Protein 3EUP (pdb70)

Foldseek 3Di:
DVVLQVLADPVSLVLLLVQCLLVCLALNLVRQDPVNSCVSNVDDPSSNCSHPVDSVRSSVSSLCVQLVLLVVVLVVQLVVDDALLSSLQCLCCCCPPPNRPSHRNNGHSLLSQCVVCVPPNVVSVVVSVVSLVVQLVVQLVSVVVCCVVLFFPPVDPSSVLSVVSVVLSSVLRVVCVVPVDNVVSVVSSVVNSVSSVVGGDDD/DDDDPLRVLLVLLLVQCLLVCLAQNLVRQDLVNSCVSRVDHPCVNCVNAVDSVRSSLSSLCVQLVLLVVVLVVQLVPDDALLSSLQCLCCCCPPPNRVSHRNNDDSLVSQCVVCVPPPVVSVVVSVVSLVVQLVVQLVSQVVCCVVQQFPPPDPSSVLSNVSVCLSVVLVVVCVVPVDNVSSVVSSVVNSVSSVVGGPDD

Radius of gyration: 22.57 Å; Cα contacts (8 Å, |Δi|>4): 539; chains: 2; bounding box: 60×59×57 Å

Nearest PDB structures (foldseek):
  3eup-assembly1_B  TM=9.995E-01  e=4.412E-25  Cytophaga hutchinsonii ATCC 33406
  3qbm-assembly1_B  TM=9.155E-01  e=2.545E-10  Chloroflexus aurantiacus J-10-fl
  2hyj-assembly1_A-2  TM=8.641E-01  e=2.198E-04  Streptomyces coelicolor A3(2)
  6nsm-assembly1_B  TM=7.668E-01  e=1.105E-04  Pseudomonas aeruginosa UCBPP-PA14
  6nsr-assembly1_B  TM=7.683E-01  e=1.916E-04  Pseudomonas aeruginosa

CATH classification: 1.10.357.10

B-factor: mean 27.72, std 6.38, range [13.88, 61.69]

Structure (mmCIF, N/CA/C/O backbone):
data_3EUP
#
_entry.id   3EUP
#
_cell.length_a   45.595
_cell.length_b   53.400
_cell.length_c   178.005
_cell.angle_alpha   90.00
_cell.angle_beta   90.00
_cell.angle_gamma   90.00
#
_symmetry.space_group_name_H-M   'P 21 21 21'
#
loop_
_entity.id
_entity.type
_entity.pdbx_description
1 polymer 'Transcriptional regulator, TetR family'
2 non-polymer 'SULFATE ION'
3 water water
#
loop_
_atom_site.group_PDB
_atom_site.id
_atom_site.type_symbol
_atom_site.label_atom_id
_atom_site.label_alt_id
_atom_site.label_comp_id
_atom_site.label_asym_id
_atom_site.label_entity_id
_atom_site.label_seq_id
_atom_site.pdbx_PDB_ins_code
_atom_site.Cartn_x
_atom_site.Cartn_y
_atom_site.Cartn_z
_atom_site.occupancy
_atom_site.B_iso_or_equiv
_atom_site.auth_seq_id
_atom_site.auth_comp_id
_atom_site.auth_asym_id
_atom_site.auth_atom_id
_atom_site.pdbx_PDB_model_num
ATOM 1 N N . GLN A 1 1 ? 30.229 -1.847 9.642 1.00 35.20 -1 GLN A N 1
ATOM 2 C CA . GLN A 1 1 ? 31.716 -1.854 9.674 1.00 35.08 -1 GLN A CA 1
ATOM 3 C C . GLN A 1 1 ? 32.197 -1.056 8.446 1.00 35.11 -1 GLN A C 1
ATOM 4 O O . GLN A 1 1 ? 32.217 0.187 8.465 1.00 34.91 -1 GLN A O 1
ATOM 6 N N . ALA A 1 2 ? 32.571 -1.770 7.388 1.00 35.02 0 ALA A N 1
ATOM 7 C CA . ALA A 1 2 ? 32.644 -1.200 6.047 1.00 34.91 0 ALA A CA 1
ATOM 8 C C . ALA A 1 2 ? 31.342 -0.440 5.728 1.00 35.34 0 ALA A C 1
ATOM 9 O O . ALA A 1 2 ? 31.393 0.646 5.143 1.00 35.78 0 ALA A O 1
ATOM 11 N N . MET A 1 3 ? 30.188 -0.977 6.149 1.00 35.35 1 MET A N 1
ATOM 12 C CA . MET A 1 3 ? 28.890 -0.398 5.767 1.00 35.45 1 MET A CA 1
ATOM 13 C C . MET A 1 3 ? 28.631 0.922 6.427 1.00 35.44 1 MET A C 1
ATOM 14 O O . MET A 1 3 ? 27.903 1.760 5.895 1.00 35.72 1 MET A O 1
ATOM 19 N N . LYS A 1 4 ? 29.210 1.110 7.599 1.00 35.43 2 LYS A N 1
ATOM 20 C CA . LYS A 1 4 ? 29.000 2.330 8.348 1.00 35.50 2 LYS A CA 1
ATOM 21 C C . LYS A 1 4 ? 29.769 3.455 7.685 1.00 34.55 2 LYS A C 1
ATOM 22 O O . LYS A 1 4 ? 29.244 4.534 7.466 1.00 35.09 2 LYS A O 1
ATOM 28 N N . GLU A 1 5 ? 31.019 3.187 7.358 1.00 33.40 3 GLU A N 1
ATOM 29 C CA . GLU A 1 5 ? 31.844 4.140 6.637 1.00 32.92 3 GLU A CA 1
ATOM 30 C C . GLU A 1 5 ? 31.195 4.538 5.303 1.00 32.12 3 GLU A C 1
ATOM 31 O O . GLU A 1 5 ? 31.068 5.717 5.000 1.00 32.48 3 GLU A O 1
ATOM 37 N N . LEU A 1 6 ? 30.779 3.542 4.527 1.00 30.48 4 LEU A N 1
ATOM 38 C CA . LEU A 1 6 ? 30.252 3.761 3.179 1.00 29.81 4 LEU A CA 1
ATOM 39 C C . LEU A 1 6 ? 28.919 4.523 3.136 1.00 30.33 4 LEU A C 1
ATOM 40 O O . LEU A 1 6 ? 28.667 5.261 2.190 1.00 30.00 4 LEU A O 1
ATOM 45 N N . SER A 1 7 ? 28.094 4.368 4.164 1.00 30.46 5 SER A N 1
ATOM 46 C CA . SER A 1 7 ? 26.771 4.987 4.152 1.00 31.57 5 SER A CA 1
ATOM 47 C C . SER A 1 7 ? 26.806 6.390 4.746 1.00 31.72 5 SER A C 1
ATOM 48 O O . SER A 1 7 ? 25.801 7.089 4.718 1.00 31.74 5 SER A O 1
ATOM 51 N N . LYS A 1 8 ? 27.972 6.809 5.249 1.00 31.99 6 LYS A N 1
ATOM 52 C CA . LYS A 1 8 ? 28.187 8.210 5.634 1.00 32.20 6 LYS A CA 1
ATOM 53 C C . LYS A 1 8 ? 28.382 9.078 4.397 1.00 30.89 6 LYS A C 1
ATOM 54 O O . LYS A 1 8 ? 29.355 8.915 3.678 1.00 31.23 6 LYS A O 1
ATOM 60 N N . SER A 1 9 ? 27.463 10.005 4.159 1.00 29.44 7 SER A N 1
ATOM 61 C CA . SER A 1 9 ? 27.518 10.889 2.988 1.00 27.88 7 SER A CA 1
ATOM 62 C C . SER A 1 9 ? 26.391 11.916 3.041 1.00 27.18 7 SER A C 1
ATOM 63 O O . SER A 1 9 ? 25.369 11.664 3.646 1.00 25.54 7 SER A O 1
ATOM 66 N N . ASP A 1 10 ? 26.566 13.046 2.365 1.00 27.10 8 ASP A N 1
ATOM 67 C CA . ASP A 1 10 ? 25.554 14.119 2.396 1.00 27.04 8 ASP A CA 1
ATOM 68 C C . ASP A 1 10 ? 24.200 13.664 1.868 1.00 26.03 8 ASP A C 1
ATOM 69 O O . ASP A 1 10 ? 23.164 14.098 2.356 1.00 24.49 8 ASP A O 1
ATOM 74 N N . ARG A 1 11 ? 24.206 12.810 0.850 1.00 24.22 9 ARG A N 1
ATOM 75 C CA . ARG A 1 11 ? 22.944 12.345 0.295 1.00 23.56 9 ARG A CA 1
ATOM 76 C C . ARG A 1 11 ? 22.226 11.392 1.245 1.00 22.52 9 ARG A C 1
ATOM 77 O O . ARG A 1 11 ? 20.993 11.453 1.391 1.00 21.41 9 ARG A O 1
ATOM 85 N N . THR A 1 12 ? 22.987 10.518 1.894 1.00 22.50 10 THR A N 1
ATOM 86 C CA . THR A 1 12 ? 22.385 9.583 2.821 1.00 22.65 10 THR A CA 1
ATOM 87 C C . THR A 1 12 ? 21.828 10.349 4.014 1.00 22.63 10 THR A C 1
ATOM 88 O O . THR A 1 12 ? 20.686 10.104 4.470 1.00 21.35 10 THR A O 1
ATOM 92 N N . ARG A 1 13 ? 22.623 11.313 4.486 1.00 22.34 11 ARG A N 1
ATOM 93 C CA . ARG A 1 13 ? 22.228 12.205 5.562 1.00 22.60 11 ARG A CA 1
ATOM 94 C C . ARG A 1 13 ? 20.930 12.942 5.250 1.00 21.72 11 ARG A C 1
ATOM 95 O O . ARG A 1 13 ? 20.023 12.995 6.080 1.00 22.28 11 ARG A O 1
ATOM 103 N N . GLN A 1 14 ? 20.832 13.483 4.050 1.00 21.84 12 GLN A N 1
ATOM 104 C CA . GLN A 1 14 ? 19.637 14.198 3.629 1.00 22.39 12 GLN A CA 1
ATOM 105 C C . GLN A 1 14 ? 18.407 13.289 3.486 1.00 21.64 12 GLN A C 1
ATOM 106 O O . GLN A 1 14 ? 17.299 13.660 3.871 1.00 22.25 12 GLN A O 1
ATOM 112 N N . PHE A 1 15 ? 18.603 12.098 2.947 1.00 20.71 13 PHE A N 1
ATOM 113 C CA . PHE A 1 15 ? 17.544 11.106 2.920 1.00 20.62 13 PHE A CA 1
ATOM 114 C C . PHE A 1 15 ? 17.046 10.760 4.332 1.00 20.27 13 PHE A C 1
ATOM 115 O O . PHE A 1 15 ? 15.843 10.582 4.531 1.00 19.01 13 PHE A O 1
ATOM 123 N N . ILE A 1 16 ? 17.973 10.615 5.289 1.00 19.69 14 ILE A N 1
ATOM 124 C CA . ILE A 1 16 ? 17.586 10.329 6.637 1.00 19.64 14 ILE A CA 1
ATOM 125 C C . ILE A 1 16 ? 16.704 11.466 7.142 1.00 19.60 14 ILE A C 1
ATOM 126 O O . ILE A 1 16 ? 15.677 11.215 7.752 1.00 19.30 14 ILE A O 1
ATOM 131 N N . ILE A 1 17 ? 17.128 12.708 6.906 1.00 20.80 15 ILE A N 1
ATOM 132 C CA . ILE A 1 17 ? 16.399 13.888 7.414 1.00 21.56 15 ILE A CA 1
ATOM 133 C C . ILE A 1 17 ? 14.999 13.892 6.830 1.00 21.80 15 ILE A C 1
ATOM 134 O O . ILE A 1 17 ? 13.996 13.979 7.565 1.00 21.55 15 ILE A O 1
ATOM 139 N N . GLU A 1 18 ? 14.934 13.729 5.512 1.00 22.95 16 GLU A N 1
ATOM 140 C CA . GLU A 1 18 ? 13.665 13.751 4.772 1.00 23.58 16 GLU A CA 1
ATOM 141 C C . GLU A 1 18 ? 12.693 12.672 5.227 1.00 23.81 16 GLU A C 1
ATOM 142 O O . GLU A 1 18 ? 11.515 12.934 5.346 1.00 23.43 16 GLU A O 1
ATOM 148 N N . SER A 1 19 ? 13.205 11.475 5.502 1.00 23.94 17 SER A N 1
ATOM 149 C CA . SER A 1 19 ? 12.380 10.323 5.844 1.00 23.90 17 SER A CA 1
ATOM 150 C C . SER A 1 19 ? 11.872 10.415 7.252 1.00 22.82 17 SER A C 1
ATOM 151 O O . SER A 1 19 ? 10.777 9.924 7.554 1.00 22.13 17 SER A O 1
ATOM 154 N N . THR A 1 20 ? 12.695 10.966 8.143 1.00 22.09 18 THR A N 1
ATOM 155 C CA . THR A 1 20 ? 12.347 10.916 9.546 1.00 22.01 18 THR A CA 1
ATOM 156 C C . THR A 1 20 ? 11.704 12.178 10.059 1.00 22.35 18 THR A C 1
ATOM 157 O O . THR A 1 20 ? 11.127 12.136 11.128 1.00 21.39 18 THR A O 1
ATOM 161 N N . ALA A 1 21 ? 11.814 13.280 9.317 1.00 22.83 19 ALA A N 1
ATOM 162 C CA . ALA A 1 21 ? 11.232 14.570 9.743 1.00 23.19 19 ALA A CA 1
ATOM 163 C C . ALA A 1 21 ? 9.710 14.509 10.014 1.00 23.58 19 ALA A C 1
ATOM 164 O O . ALA A 1 21 ? 9.221 15.165 10.955 1.00 25.19 19 ALA A O 1
ATOM 166 N N . PRO A 1 22 ? 8.948 13.760 9.207 1.00 24.03 20 PRO A N 1
ATOM 167 C CA . PRO A 1 22 ? 7.502 13.621 9.501 1.00 24.09 20 PRO A CA 1
ATOM 168 C C . PRO A 1 22 ? 7.238 12.829 10.778 1.00 24.43 20 PRO A C 1
ATOM 169 O O . PRO A 1 22 ? 6.244 13.076 11.472 1.00 25.42 20 PRO A O 1
ATOM 173 N N . VAL A 1 23 ? 8.115 11.881 11.106 1.00 23.92 21 VAL A N 1
ATOM 174 C CA . VAL A 1 23 ? 7.960 11.123 12.336 1.00 23.50 21 VAL A CA 1
ATOM 175 C C . VAL A 1 23 ? 8.296 12.042 13.513 1.00 22.86 21 VAL A C 1
ATOM 176 O O . VAL A 1 23 ? 7.570 12.051 14.521 1.00 23.65 21 VAL A O 1
ATOM 180 N N . PHE A 1 24 ? 9.400 12.785 13.458 1.00 21.68 22 PHE A N 1
ATOM 181 C CA . PHE A 1 24 ? 9.677 13.664 14.607 1.00 20.52 22 PHE A CA 1
ATOM 182 C C . PHE A 1 24 ? 8.564 14.695 14.776 1.00 20.76 22 PHE A C 1
ATOM 183 O O . PHE A 1 24 ? 8.184 15.017 15.894 1.00 21.40 22 PHE A O 1
ATOM 191 N N . ASN A 1 25 ? 8.055 15.228 13.676 1.00 21.39 23 ASN A N 1
ATOM 192 C CA . ASN A 1 25 ? 7.045 16.290 13.738 1.00 22.16 23 ASN A CA 1
ATOM 193 C C . ASN A 1 25 ? 5.746 15.815 14.385 1.00 24.05 23 ASN A C 1
ATOM 194 O O . ASN A 1 25 ? 5.056 16.615 15.002 1.00 25.55 23 ASN A O 1
ATOM 199 N N . VAL A 1 26 ? 5.469 14.523 14.290 1.00 24.78 24 VAL A N 1
ATOM 200 C CA . VAL A 1 26 ? 4.247 13.901 14.824 1.00 25.12 24 VAL A CA 1
ATOM 201 C C . VAL A 1 26 ? 4.438 13.320 16.224 1.00 25.56 24 VAL A C 1
ATOM 202 O O . VAL A 1 26 ? 3.661 13.607 17.138 1.00 25.18 24 VAL A O 1
ATOM 206 N N . LYS A 1 27 ? 5.503 12.551 16.406 1.00 25.87 25 LYS A N 1
ATOM 207 C CA . LYS A 1 27 ? 5.735 11.813 17.648 1.00 26.61 25 LYS A CA 1
ATOM 208 C C . LYS A 1 27 ? 6.626 12.546 18.651 1.00 26.23 25 LYS A C 1
ATOM 209 O O . LYS A 1 27 ? 6.668 12.182 19.837 1.00 25.06 25 LYS A O 1
ATOM 215 N N . GLY A 1 28 ? 7.360 13.559 18.194 1.00 25.02 26 GLY A N 1
ATOM 216 C CA . GLY A 1 28 ? 8.246 14.278 19.089 1.00 24.81 26 GLY A CA 1
ATOM 217 C C . GLY A 1 28 ? 9.534 13.510 19.325 1.00 24.97 26 GLY A C 1
ATOM 218 O O . GLY A 1 28 ? 9.690 12.406 18.871 1.00 25.07 26 GLY A O 1
ATOM 219 N N . LEU A 1 29 ? 10.483 14.136 19.987 1.00 26.35 27 LEU A N 1
ATOM 220 C CA . LEU A 1 29 ? 11.762 13.480 20.257 1.00 27.93 27 LEU A CA 1
ATOM 221 C C . LEU A 1 29 ? 11.532 12.292 21.214 1.00 28.82 27 LEU A C 1
ATOM 222 O O . LEU A 1 29 ? 12.000 11.190 20.954 1.00 28.56 27 LEU A O 1
ATOM 227 N N . ALA A 1 30 ? 10.727 12.488 22.264 1.00 30.09 28 ALA A N 1
ATOM 228 C CA . ALA A 1 30 ? 10.483 11.400 23.250 1.00 30.41 28 ALA A CA 1
ATOM 229 C C . ALA A 1 30 ? 9.691 10.260 22.643 1.00 30.57 28 ALA A C 1
ATOM 230 O O . ALA A 1 30 ? 9.926 9.121 22.992 1.00 32.04 28 ALA A O 1
ATOM 232 N N . GLY A 1 31 ? 8.759 10.542 21.742 1.00 29.18 29 GLY A N 1
ATOM 233 C CA . GLY A 1 31 ? 7.937 9.483 21.189 1.00 29.11 29 GLY A CA 1
ATOM 234 C C . GLY A 1 31 ? 8.555 8.756 19.992 1.00 28.99 29 GLY A C 1
ATOM 235 O O . GLY A 1 31 ? 8.003 7.769 19.492 1.00 28.53 29 GLY A O 1
ATOM 236 N N . THR A 1 32 ? 9.693 9.247 19.510 1.00 28.08 30 THR A N 1
ATOM 237 C CA . THR A 1 32 ? 10.302 8.661 18.326 1.00 27.68 30 THR A CA 1
ATOM 238 C C . THR A 1 32 ? 11.367 7.701 18.780 1.00 28.52 30 THR A C 1
ATOM 239 O O . THR A 1 32 ? 12.304 8.107 19.456 1.00 29.65 30 THR A O 1
ATOM 243 N N . SER A 1 33 ? 11.196 6.428 18.444 1.00 28.95 31 SER A N 1
ATOM 244 C CA . SER A 1 33 ? 12.126 5.364 18.851 1.00 30.32 31 SER A CA 1
ATOM 245 C C . SER A 1 33 ? 13.051 4.986 17.702 1.00 30.50 31 SER A C 1
ATOM 246 O O . SER A 1 33 ? 12.880 5.422 16.568 1.00 28.73 31 SER A O 1
ATOM 249 N N . LEU A 1 34 ? 14.022 4.147 18.004 1.00 31.38 32 LEU A N 1
ATOM 250 C CA . LEU A 1 34 ? 14.964 3.672 16.976 1.00 31.63 32 LEU A CA 1
ATOM 251 C C . LEU A 1 34 ? 14.258 2.905 15.894 1.00 32.01 32 LEU A C 1
ATOM 252 O O . LEU A 1 34 ? 14.581 3.068 14.719 1.00 31.68 32 LEU A O 1
ATOM 257 N N . THR A 1 35 ? 13.287 2.074 16.266 1.00 31.87 33 THR A N 1
ATOM 258 C CA . THR A 1 35 ? 12.599 1.285 15.250 1.00 32.28 33 THR A CA 1
ATOM 259 C C . THR A 1 35 ? 11.666 2.159 14.403 1.00 31.17 33 THR A C 1
ATOM 260 O O . THR A 1 35 ? 11.375 1.832 13.256 1.00 31.58 33 THR A O 1
ATOM 264 N N . ASP A 1 36 ? 11.203 3.276 14.951 1.00 29.89 34 ASP A N 1
ATOM 265 C CA . ASP A 1 36 ? 10.508 4.271 14.140 1.00 29.04 34 ASP A CA 1
ATOM 266 C C . ASP A 1 36 ? 11.481 4.759 13.057 1.00 27.55 34 ASP A C 1
ATOM 267 O O . ASP A 1 36 ? 11.101 4.887 11.911 1.00 26.28 34 ASP A O 1
ATOM 272 N N . LEU A 1 37 ? 12.741 4.996 13.425 1.00 26.34 35 LEU A N 1
ATOM 273 C CA . LEU A 1 37 ? 13.721 5.574 12.499 1.00 25.80 35 LEU A CA 1
ATOM 274 C C . LEU A 1 37 ? 14.196 4.593 11.416 1.00 25.88 35 LEU A C 1
ATOM 275 O O . LEU A 1 37 ? 14.294 4.966 10.236 1.00 25.50 35 LEU A O 1
ATOM 280 N N . THR A 1 38 ? 14.510 3.360 11.826 1.00 25.08 36 THR A N 1
ATOM 281 C CA . THR A 1 38 ? 14.911 2.321 10.905 1.00 25.85 36 THR A CA 1
ATOM 282 C C . THR A 1 38 ? 13.733 1.916 10.008 1.00 26.60 36 THR A C 1
ATOM 283 O O . THR A 1 38 ? 13.959 1.588 8.857 1.00 26.02 36 THR A O 1
ATOM 287 N N . GLU A 1 39 ? 12.489 1.943 10.507 1.00 26.71 37 GLU A N 1
ATOM 288 C CA . GLU A 1 39 ? 11.341 1.677 9.632 1.00 27.72 37 GLU A CA 1
ATOM 289 C C . GLU A 1 39 ? 11.138 2.800 8.624 1.00 26.67 37 GLU A C 1
ATOM 290 O O . GLU A 1 39 ? 10.939 2.546 7.451 1.00 27.30 37 GLU A O 1
ATOM 296 N N . ALA A 1 40 ? 11.190 4.037 9.086 1.00 25.73 38 ALA A N 1
ATOM 297 C CA . ALA A 1 40 ? 10.999 5.228 8.215 1.00 25.05 38 ALA A CA 1
ATOM 298 C C . ALA A 1 40 ? 12.066 5.316 7.104 1.00 24.08 38 ALA A C 1
ATOM 299 O O . ALA A 1 40 ? 11.747 5.664 5.977 1.00 22.88 38 ALA A O 1
ATOM 301 N N . THR A 1 41 ? 13.305 4.957 7.428 1.00 22.58 39 THR A N 1
ATOM 302 C CA . THR A 1 41 ? 14.402 5.075 6.484 1.00 22.36 39 THR A CA 1
ATOM 303 C C . THR A 1 41 ? 14.636 3.778 5.680 1.00 22.86 39 THR A C 1
ATOM 304 O O . THR A 1 41 ? 15.287 3.799 4.636 1.00 22.80 39 THR A O 1
ATOM 308 N N . ASN A 1 42 ? 14.129 2.652 6.183 1.00 22.79 40 ASN A N 1
ATOM 309 C CA . ASN A 1 42 ? 14.552 1.308 5.753 1.00 22.95 40 ASN A CA 1
ATOM 310 C C . ASN A 1 42 ? 16.085 1.116 5.795 1.00 22.69 40 ASN A C 1
ATOM 311 O O . ASN A 1 42 ? 16.633 0.452 4.930 1.00 22.30 40 ASN A O 1
ATOM 316 N N . LEU A 1 43 ? 16.754 1.726 6.771 1.00 21.95 41 LEU A N 1
ATOM 317 C CA . LEU A 1 43 ? 18.203 1.623 6.933 1.00 22.13 41 LEU A CA 1
ATOM 318 C C . LEU A 1 43 ? 18.515 1.068 8.284 1.00 22.42 41 LEU A C 1
ATOM 319 O O . LEU A 1 43 ? 17.718 1.196 9.201 1.00 22.02 41 LEU A O 1
ATOM 324 N N . THR A 1 44 ? 19.705 0.513 8.436 1.00 23.06 42 THR A N 1
ATOM 325 C CA . THR A 1 44 ? 20.114 -0.035 9.734 1.00 24.43 42 THR A CA 1
ATOM 326 C C . THR A 1 44 ? 20.485 1.071 10.701 1.00 25.84 42 THR A C 1
ATOM 327 O O . THR A 1 44 ? 20.814 2.180 10.300 1.00 25.54 42 THR A O 1
ATOM 331 N N . LYS A 1 45 ? 20.437 0.745 11.989 1.00 27.42 43 LYS A N 1
ATOM 332 C CA . LYS A 1 45 ? 20.922 1.628 13.038 1.00 28.46 43 LYS A CA 1
ATOM 333 C C . LYS A 1 45 ? 22.321 2.138 12.731 1.00 28.97 43 LYS A C 1
ATOM 334 O O . LYS A 1 45 ? 22.658 3.277 13.044 1.00 29.66 43 LYS A O 1
ATOM 340 N N . GLY A 1 46 ? 23.141 1.263 12.161 1.00 29.71 44 GLY A N 1
ATOM 341 C CA . GLY A 1 46 ? 24.496 1.595 11.745 1.00 30.15 44 GLY A CA 1
ATOM 342 C C . GLY A 1 46 ? 24.592 2.663 10.677 1.00 30.29 44 GLY A C 1
ATOM 343 O O . GLY A 1 46 ? 25.460 3.529 10.758 1.00 30.55 44 GLY A O 1
ATOM 344 N N . SER A 1 47 ? 23.719 2.615 9.665 1.00 30.23 45 SER A N 1
ATOM 345 C CA . SER A 1 47 ? 23.697 3.667 8.655 1.00 30.26 45 SER A CA 1
ATOM 346 C C . SER A 1 47 ? 23.228 4.986 9.244 1.00 30.05 45 SER A C 1
ATOM 347 O O . SER A 1 47 ? 23.815 6.023 8.983 1.00 31.24 45 SER A O 1
ATOM 350 N N . ILE A 1 48 ? 22.159 4.958 10.021 1.00 29.46 46 ILE A N 1
ATOM 351 C CA . ILE A 1 48 ? 21.644 6.174 10.625 1.00 29.20 46 ILE A CA 1
ATOM 352 C C . ILE A 1 48 ? 22.729 6.832 11.505 1.00 30.28 46 ILE A C 1
ATOM 353 O O . ILE A 1 48 ? 23.104 7.990 11.310 1.00 29.85 46 ILE A O 1
ATOM 358 N N . TYR A 1 49 ? 23.300 6.070 12.427 1.00 31.24 47 TYR A N 1
ATOM 359 C CA . TYR A 1 49 ? 24.238 6.679 13.368 1.00 32.61 47 TYR A CA 1
ATOM 360 C C . TYR A 1 49 ? 25.668 6.743 12.850 1.00 32.86 47 TYR A C 1
ATOM 361 O O . TYR A 1 49 ? 26.571 7.120 13.574 1.00 34.91 47 TYR A O 1
ATOM 370 N N . GLY A 1 50 ? 25.852 6.435 11.575 1.00 32.95 48 GLY A N 1
ATOM 371 C CA . GLY A 1 50 ? 27.073 6.773 10.864 1.00 32.41 48 GLY A CA 1
ATOM 372 C C . GLY A 1 50 ? 26.980 8.133 10.192 1.00 31.79 48 GLY A C 1
ATOM 373 O O . GLY A 1 50 ? 27.973 8.642 9.687 1.00 31.69 48 GLY A O 1
ATOM 374 N N . ASN A 1 51 ? 25.784 8.713 10.162 1.00 30.59 49 ASN A N 1
ATOM 375 C CA . ASN A 1 51 ? 25.576 10.069 9.634 1.00 29.90 49 ASN A CA 1
ATOM 376 C C . ASN A 1 51 ? 25.255 11.091 10.726 1.00 29.72 49 ASN A C 1
ATOM 377 O O . ASN A 1 51 ? 25.417 12.289 10.528 1.00 29.88 49 ASN A O 1
ATOM 382 N N . PHE A 1 52 ? 24.777 10.606 11.862 1.00 29.22 50 PHE A N 1
ATOM 383 C CA . PHE A 1 52 ? 24.402 11.460 12.964 1.00 29.64 50 PHE A CA 1
ATOM 384 C C . PHE A 1 52 ? 24.964 10.911 14.268 1.00 30.88 50 PHE A C 1
ATOM 385 O O . PHE A 1 52 ? 24.958 9.699 14.491 1.00 30.85 50 PHE A O 1
ATOM 393 N N . GLU A 1 53 ? 25.338 11.814 15.169 1.00 31.71 51 GLU A N 1
ATOM 394 C CA . GLU A 1 53 ? 25.844 11.410 16.477 1.00 32.62 51 GLU A CA 1
ATOM 395 C C . GLU A 1 53 ? 24.838 10.581 17.248 1.00 31.68 51 GLU A C 1
ATOM 396 O O . GLU A 1 53 ? 25.151 9.492 17.725 1.00 32.18 51 GLU A O 1
ATOM 402 N N . ASN A 1 54 ? 23.631 11.102 17.385 1.00 30.66 52 ASN A N 1
ATOM 403 C CA . ASN A 1 54 ? 22.602 10.450 18.170 1.00 30.40 52 ASN A CA 1
ATOM 404 C C . ASN A 1 54 ? 21.240 10.914 17.703 1.00 29.90 52 ASN A C 1
ATOM 405 O O . ASN A 1 54 ? 21.140 11.728 16.765 1.00 28.21 52 ASN A O 1
ATOM 410 N N . LYS A 1 55 ? 20.204 10.385 18.342 1.00 29.17 53 LYS A N 1
ATOM 411 C CA . LYS A 1 55 ? 18.829 10.689 17.956 1.00 29.92 53 LYS A CA 1
ATOM 412 C C . LYS A 1 55 ? 18.550 12.184 18.021 1.00 30.36 53 LYS A C 1
ATOM 413 O O . LYS A 1 55 ? 17.801 12.726 17.198 1.00 29.17 53 LYS A O 1
ATOM 419 N N . GLU A 1 56 ? 19.146 12.841 19.028 1.00 30.33 54 GLU A N 1
ATOM 420 C CA . GLU A 1 56 ? 18.950 14.267 19.226 1.00 30.67 54 GLU A CA 1
ATOM 421 C C . GLU A 1 56 ? 19.485 15.079 18.057 1.00 28.04 54 GLU A C 1
ATOM 422 O O . GLU A 1 56 ? 18.846 16.032 17.657 1.00 27.85 54 GLU A O 1
ATOM 428 N N . ALA A 1 57 ? 20.651 14.720 17.533 1.00 27.02 55 ALA A N 1
ATOM 429 C CA . ALA A 1 57 ? 21.197 15.345 16.333 1.00 25.71 55 ALA A CA 1
ATOM 430 C C . ALA A 1 57 ? 20.235 15.161 15.135 1.00 24.83 55 ALA A C 1
ATOM 431 O O . ALA A 1 57 ? 20.058 16.079 14.346 1.00 24.40 55 ALA A O 1
ATOM 433 N N . VAL A 1 58 ? 19.595 13.998 15.041 1.00 23.85 56 VAL A N 1
ATOM 434 C CA . VAL A 1 58 ? 18.597 13.769 13.987 1.00 23.13 56 VAL A CA 1
ATOM 435 C C . VAL A 1 58 ? 17.365 14.675 14.191 1.00 22.39 56 VAL A C 1
ATOM 436 O O . VAL A 1 58 ? 16.884 15.262 13.243 1.00 21.45 56 VAL A O 1
ATOM 440 N N . ALA A 1 59 ? 16.903 14.810 15.435 1.00 22.32 57 ALA A N 1
ATOM 441 C CA . ALA A 1 59 ? 15.738 15.674 15.778 1.00 21.52 57 ALA A CA 1
ATOM 442 C C . ALA A 1 59 ? 15.984 17.131 15.438 1.00 21.85 57 ALA A C 1
ATOM 443 O O . ALA A 1 59 ? 15.111 17.792 14.887 1.00 22.14 57 ALA A O 1
ATOM 445 N N . ILE A 1 60 ? 17.199 17.602 15.705 1.00 22.11 58 ILE A N 1
ATOM 446 C CA . ILE A 1 60 ? 17.586 18.974 15.403 1.00 22.66 58 ILE A CA 1
ATOM 447 C C . ILE A 1 60 ? 17.595 19.248 13.897 1.00 22.56 58 ILE A C 1
ATOM 448 O O . ILE A 1 60 ? 17.038 20.246 13.456 1.00 22.78 58 ILE A O 1
ATOM 453 N N . ALA A 1 61 ? 18.213 18.354 13.124 1.00 22.16 59 ALA A N 1
ATOM 454 C CA . ALA A 1 61 ? 18.205 18.440 11.672 1.00 21.35 59 ALA A CA 1
ATOM 455 C C . ALA A 1 61 ? 16.769 18.351 11.129 1.00 20.56 59 ALA A C 1
ATOM 456 O O . ALA A 1 61 ? 16.412 19.097 10.192 1.00 20.30 59 ALA A O 1
ATOM 458 N N . ALA A 1 62 ? 15.960 17.457 11.690 1.00 20.29 60 ALA A N 1
ATOM 459 C CA . ALA A 1 62 ? 14.526 17.374 11.315 1.00 20.60 60 ALA A CA 1
ATOM 460 C C . ALA A 1 62 ? 13.817 18.693 11.507 1.00 21.07 60 ALA A C 1
ATOM 461 O O . ALA A 1 62 ? 13.058 19.104 10.642 1.00 22.50 60 ALA A O 1
ATOM 463 N N . PHE A 1 63 ? 14.041 19.349 12.648 1.00 22.15 61 PHE A N 1
ATOM 464 C CA . PHE A 1 63 ? 13.417 20.634 12.888 1.00 21.99 61 PHE A CA 1
ATOM 465 C C . PHE A 1 63 ? 13.869 21.641 11.838 1.00 22.63 61 PHE A C 1
ATOM 466 O O . PHE A 1 63 ? 13.042 22.325 11.227 1.00 21.48 61 PHE A O 1
ATOM 474 N N . ASP A 1 64 ? 15.178 21.727 11.592 1.00 23.19 62 ASP A N 1
ATOM 475 C CA . ASP A 1 64 ? 15.668 22.642 10.547 1.00 23.96 62 ASP A CA 1
ATOM 476 C C . ASP A 1 64 ? 15.035 22.366 9.191 1.00 23.23 62 ASP A C 1
ATOM 477 O O . ASP A 1 64 ? 14.671 23.285 8.486 1.00 22.69 62 ASP A O 1
ATOM 482 N N . TYR A 1 65 ? 14.834 21.100 8.845 1.00 22.92 63 TYR A N 1
ATOM 483 C CA . TYR A 1 65 ? 14.179 20.775 7.557 1.00 23.72 63 TYR A CA 1
ATOM 484 C C . TYR A 1 65 ? 12.670 21.121 7.530 1.00 22.49 63 TYR A C 1
ATOM 485 O O . TYR A 1 65 ? 12.162 21.701 6.577 1.00 21.88 63 TYR A O 1
ATOM 494 N N . ASN A 1 66 ? 11.965 20.736 8.576 1.00 23.06 64 ASN A N 1
ATOM 495 C CA . ASN A 1 66 ? 10.529 21.022 8.713 1.00 22.67 64 ASN A CA 1
ATOM 496 C C . ASN A 1 66 ? 10.174 22.497 8.671 1.00 22.86 64 ASN A C 1
ATOM 497 O O . ASN A 1 66 ? 9.300 22.931 7.891 1.00 23.80 64 ASN A O 1
ATOM 502 N N . TRP A 1 67 ? 10.869 23.264 9.503 1.00 23.28 65 TRP A N 1
ATOM 503 C CA . TRP A 1 67 ? 10.699 24.686 9.530 1.00 23.48 65 TRP A CA 1
ATOM 504 C C . TRP A 1 67 ? 11.287 25.333 8.264 1.00 23.07 65 TRP A C 1
ATOM 505 O O . TRP A 1 67 ? 10.699 26.261 7.731 1.00 22.87 65 TRP A O 1
ATOM 516 N N . GLY A 1 68 ? 12.429 24.847 7.779 1.00 23.38 66 GLY A N 1
ATOM 517 C CA . GLY A 1 68 ? 12.973 25.360 6.515 1.00 23.22 66 GLY A CA 1
ATOM 518 C C . GLY A 1 68 ? 11.938 25.209 5.386 1.00 24.16 66 GLY A C 1
ATOM 519 O O . GLY A 1 68 ? 11.822 26.067 4.486 1.00 22.44 66 GLY A O 1
ATOM 520 N N . HIS A 1 69 ? 11.180 24.112 5.431 1.00 24.24 67 HIS A N 1
ATOM 521 C CA . HIS A 1 69 ? 10.128 23.900 4.459 1.00 24.62 67 HIS A CA 1
ATOM 522 C C . HIS A 1 69 ? 9.005 24.924 4.605 1.00 24.86 67 HIS A C 1
ATOM 523 O O . HIS A 1 69 ? 8.519 25.460 3.584 1.00 25.71 67 HIS A O 1
ATOM 530 N N . VAL A 1 70 ? 8.592 25.222 5.842 1.00 24.25 68 VAL A N 1
ATOM 531 C CA . VAL A 1 70 ? 7.544 26.221 6.027 1.00 23.43 68 VAL A CA 1
ATOM 532 C C . VAL A 1 70 ? 8.057 27.580 5.525 1.00 24.64 68 VAL A C 1
ATOM 533 O O . VAL A 1 70 ? 7.337 28.297 4.852 1.00 24.38 68 VAL A O 1
ATOM 537 N N . LYS A 1 71 ? 9.302 27.910 5.865 1.00 25.53 69 LYS A N 1
ATOM 538 C CA . LYS A 1 71 ? 9.929 29.157 5.437 1.00 26.37 69 LYS A CA 1
ATOM 539 C C . LYS A 1 71 ? 9.932 29.308 3.930 1.00 26.32 69 LYS A C 1
ATOM 540 O O . LYS A 1 71 ? 9.573 30.379 3.413 1.00 26.24 69 LYS A O 1
ATOM 546 N N . SER A 1 72 ? 10.325 28.237 3.239 1.00 26.24 70 SER A N 1
ATOM 547 C CA . SER A 1 72 ? 10.404 28.230 1.779 1.00 26.53 70 SER A CA 1
ATOM 548 C C . SER A 1 72 ? 9.046 28.400 1.111 1.00 25.89 70 SER A C 1
ATOM 549 O O . SER A 1 72 ? 8.945 29.087 0.109 1.00 25.11 70 SER A O 1
ATOM 552 N N . VAL A 1 73 ? 8.009 27.811 1.677 1.00 26.15 71 VAL A N 1
ATOM 553 C CA . VAL A 1 73 ? 6.659 27.986 1.157 1.00 27.14 71 VAL A CA 1
ATOM 554 C C . VAL A 1 73 ? 6.238 29.413 1.333 1.00 28.27 71 VAL A C 1
ATOM 555 O O . VAL A 1 73 ? 5.782 30.043 0.376 1.00 29.38 71 VAL A O 1
ATOM 559 N N . LEU A 1 74 ? 6.434 29.951 2.531 1.00 29.50 72 LEU A N 1
ATOM 560 C CA . LEU A 1 74 ? 6.042 31.323 2.823 1.00 30.51 72 LEU A CA 1
ATOM 561 C C . LEU A 1 74 ? 6.788 32.293 1.892 1.00 30.11 72 LEU A C 1
ATOM 562 O O . LEU A 1 74 ? 6.186 33.244 1.365 1.00 30.03 72 LEU A O 1
ATOM 567 N N . THR A 1 75 ? 8.090 32.049 1.700 1.00 29.99 73 THR A N 1
ATOM 568 C CA . THR A 1 75 ? 8.928 32.835 0.769 1.00 29.78 73 THR A CA 1
ATOM 569 C C . THR A 1 75 ? 8.356 32.795 -0.650 1.00 29.62 73 THR A C 1
ATOM 570 O O . THR A 1 75 ? 8.228 33.820 -1.318 1.00 29.54 73 THR A O 1
ATOM 574 N N . ALA A 1 76 ? 7.972 31.613 -1.103 1.00 29.68 74 ALA A N 1
ATOM 575 C CA . ALA A 1 76 ? 7.518 31.460 -2.465 1.00 29.62 74 ALA A CA 1
ATOM 576 C C . ALA A 1 76 ? 6.175 32.170 -2.647 1.00 29.84 74 ALA A C 1
ATOM 577 O O . ALA A 1 76 ? 5.968 32.842 -3.641 1.00 28.22 74 ALA A O 1
ATOM 579 N N . LYS A 1 77 ? 5.293 32.066 -1.654 1.00 29.77 75 LYS A N 1
ATOM 580 C CA . LYS A 1 77 ? 3.976 32.714 -1.708 1.00 30.57 75 LYS A CA 1
ATOM 581 C C . LYS A 1 77 ? 4.075 34.230 -1.570 1.00 30.84 75 LYS A C 1
ATOM 582 O O . LYS A 1 77 ? 3.385 34.962 -2.268 1.00 31.88 75 LYS A O 1
ATOM 588 N N . VAL A 1 78 ? 4.972 34.703 -0.716 1.00 31.19 76 VAL A N 1
ATOM 589 C CA . VAL A 1 78 ? 5.204 36.134 -0.562 1.00 31.64 76 VAL A CA 1
ATOM 590 C C . VAL A 1 78 ? 5.747 36.751 -1.877 1.00 32.77 76 VAL A C 1
ATOM 591 O O . VAL A 1 78 ? 5.252 37.766 -2.331 1.00 32.30 76 VAL A O 1
ATOM 595 N N . GLN A 1 79 ? 6.710 36.097 -2.513 1.00 33.47 77 GLN A N 1
ATOM 596 C CA . GLN A 1 79 ? 7.293 36.599 -3.760 1.00 33.77 77 GLN A CA 1
ATOM 597 C C . GLN A 1 79 ? 6.298 36.577 -4.932 1.00 34.10 77 GLN A C 1
ATOM 598 O O . GLN A 1 79 ? 6.585 37.120 -5.970 1.00 34.47 77 GLN A O 1
ATOM 604 N N . ALA A 1 80 ? 5.131 35.960 -4.773 1.00 34.49 78 ALA A N 1
ATOM 605 C CA . ALA A 1 80 ? 4.107 35.991 -5.811 1.00 33.87 78 ALA A CA 1
ATOM 606 C C . ALA A 1 80 ? 3.039 37.075 -5.591 1.00 33.77 78 ALA A C 1
ATOM 607 O O . ALA A 1 80 ? 2.164 37.259 -6.456 1.00 34.38 78 ALA A O 1
ATOM 609 N N . CYS A 1 81 ? 3.113 37.793 -4.468 1.00 32.72 79 CYS A N 1
ATOM 610 C CA . CYS A 1 81 ? 2.149 38.859 -4.128 1.00 32.68 79 CYS A CA 1
ATOM 611 C C . CYS A 1 81 ? 2.431 40.209 -4.841 1.00 32.25 79 CYS A C 1
ATOM 612 O O . CYS A 1 81 ? 3.576 40.516 -5.138 1.00 31.68 79 CYS A O 1
ATOM 615 N N . ASN A 1 82 ? 1.384 41.015 -5.028 1.00 32.40 80 ASN A N 1
ATOM 616 C CA . ASN A 1 82 ? 1.505 42.364 -5.618 1.00 33.48 80 ASN A CA 1
ATOM 617 C C . ASN A 1 82 ? 1.616 43.487 -4.620 1.00 32.89 80 ASN A C 1
ATOM 618 O O . ASN A 1 82 ? 2.078 44.575 -4.969 1.00 32.62 80 ASN A O 1
ATOM 623 N N . THR A 1 83 ? 1.157 43.219 -3.405 1.00 31.62 81 THR A N 1
ATOM 624 C CA . THR A 1 83 ? 1.011 44.219 -2.370 1.00 31.55 81 THR A CA 1
ATOM 625 C C . THR A 1 83 ? 1.597 43.683 -1.056 1.00 30.39 81 THR A C 1
ATOM 626 O O . THR A 1 83 ? 1.634 42.463 -0.811 1.00 30.21 81 THR A O 1
ATOM 630 N N . TYR A 1 84 ? 2.029 44.606 -0.207 1.00 29.76 82 TYR A N 1
ATOM 631 C CA . TYR A 1 84 ? 2.563 44.251 1.106 1.00 28.81 82 TYR A CA 1
ATOM 632 C C . TYR A 1 84 ? 1.489 43.589 1.972 1.00 28.53 82 TYR A C 1
ATOM 633 O O . TYR A 1 84 ? 1.756 42.576 2.664 1.00 27.99 82 TYR A O 1
ATOM 642 N N . LYS A 1 85 ? 0.268 44.108 1.898 1.00 27.82 83 LYS A N 1
ATOM 643 C CA . LYS A 1 85 ? -0.848 43.478 2.569 1.00 27.99 83 LYS A CA 1
ATOM 644 C C . LYS A 1 85 ? -0.997 42.004 2.208 1.00 27.29 83 LYS A C 1
ATOM 645 O O . LYS A 1 85 ? -1.212 41.154 3.095 1.00 25.81 83 LYS A O 1
ATOM 651 N N . GLU A 1 86 ? -0.880 41.700 0.919 1.00 25.69 84 GLU A N 1
ATOM 652 C CA . GLU A 1 86 ? -1.063 40.332 0.459 1.00 25.99 84 GLU A CA 1
ATOM 653 C C . GLU A 1 86 ? 0.016 39.436 1.052 1.00 25.40 84 GLU A C 1
ATOM 654 O O . GLU A 1 86 ? -0.275 38.325 1.457 1.00 26.33 84 GLU A O 1
ATOM 660 N N . MET A 1 87 ? 1.241 39.941 1.130 1.00 25.28 85 MET A N 1
ATOM 661 C CA . MET A 1 87 ? 2.349 39.197 1.687 1.00 25.50 85 MET A CA 1
ATOM 662 C C . MET A 1 87 ? 2.110 38.844 3.159 1.00 25.14 85 MET A C 1
ATOM 663 O O . MET A 1 87 ? 2.532 37.782 3.583 1.00 25.74 85 MET A O 1
ATOM 668 N N . LEU A 1 88 ? 1.426 39.720 3.906 1.00 24.61 86 LEU A N 1
ATOM 669 C CA . LEU A 1 88 ? 1.090 39.482 5.305 1.00 24.85 86 LEU A CA 1
ATOM 670 C C . LEU A 1 88 ? -0.085 38.473 5.503 1.00 24.80 86 LEU A C 1
ATOM 671 O O . LEU A 1 88 ? -0.297 37.952 6.619 1.00 24.33 86 LEU A O 1
ATOM 676 N N . LEU A 1 89 ? -0.821 38.184 4.425 1.00 23.96 87 LEU A N 1
ATOM 677 C CA . LEU A 1 89 ? -1.995 37.337 4.496 1.00 23.51 87 LEU A CA 1
ATOM 678 C C . LEU A 1 89 ? -1.897 36.049 3.694 1.00 23.80 87 LEU A C 1
ATOM 679 O O . LEU A 1 89 ? -2.901 35.444 3.426 1.00 24.81 87 LEU A O 1
ATOM 684 N N . VAL A 1 90 ? -0.696 35.572 3.391 1.00 24.16 88 VAL A N 1
ATOM 685 C CA . VAL A 1 90 ? -0.546 34.284 2.707 1.00 24.35 88 VAL A CA 1
ATOM 686 C C . VAL A 1 90 ? -0.773 33.047 3.639 1.00 24.70 88 VAL A C 1
ATOM 687 O O . VAL A 1 90 ? -0.793 31.912 3.164 1.00 24.72 88 VAL A O 1
ATOM 691 N N . TYR A 1 91 ? -0.943 33.265 4.948 1.00 24.14 89 TYR A N 1
ATOM 692 C CA . TYR A 1 91 ? -0.961 32.174 5.942 1.00 23.08 89 TYR A CA 1
ATOM 693 C C . TYR A 1 91 ? -2.131 31.211 5.764 1.00 22.72 89 TYR A C 1
ATOM 694 O O . TYR A 1 91 ? -1.951 30.008 5.719 1.00 21.85 89 TYR A O 1
ATOM 703 N N . SER A 1 92 ? -3.328 31.730 5.604 1.00 23.03 90 SER A N 1
ATOM 704 C CA . SER A 1 92 ? -4.463 30.858 5.391 1.00 23.75 90 SER A CA 1
ATOM 705 C C . SER A 1 92 ? -4.300 29.906 4.188 1.00 23.98 90 SER A C 1
ATOM 706 O O . SER A 1 92 ? -4.643 28.719 4.265 1.00 24.45 90 SER A O 1
ATOM 709 N N . SER A 1 93 ? -3.764 30.402 3.083 1.00 24.48 91 SER A N 1
ATOM 710 C CA . SER A 1 93 ? -3.668 29.534 1.934 1.00 25.21 91 SER A CA 1
ATOM 711 C C . SER A 1 93 ? -2.525 28.542 2.200 1.00 24.68 91 SER A C 1
ATOM 712 O O . SER A 1 93 ? -2.652 27.364 1.882 1.00 23.75 91 SER A O 1
ATOM 715 N N . MET A 1 94 ? -1.454 28.986 2.852 1.00 24.87 92 MET A N 1
ATOM 716 C CA . MET A 1 94 ? -0.364 28.074 3.147 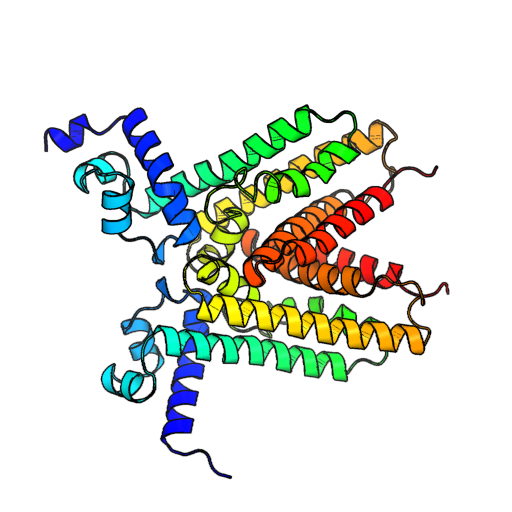1.00 25.78 92 MET A CA 1
ATOM 717 C C . MET A 1 94 ? -0.815 26.894 4.019 1.00 24.96 92 MET A C 1
ATOM 718 O O . MET A 1 94 ? -0.427 25.741 3.756 1.00 24.12 92 MET A O 1
ATOM 723 N N . TYR A 1 95 ? -1.648 27.157 5.036 1.00 24.54 93 TYR A N 1
ATOM 724 C CA . TYR A 1 95 ? -2.034 26.106 5.982 1.00 23.48 93 TYR A CA 1
ATOM 725 C C . TYR A 1 95 ? -3.246 25.299 5.519 1.00 23.83 93 TYR A C 1
ATOM 726 O O . TYR A 1 95 ? -3.316 24.112 5.792 1.00 23.59 93 TYR A O 1
ATOM 735 N N . ASN A 1 96 ? -4.207 25.934 4.854 1.00 24.42 94 ASN A N 1
ATOM 736 C CA . ASN A 1 96 ? -5.438 25.241 4.465 1.00 25.51 94 ASN A CA 1
ATOM 737 C C . ASN A 1 96 ? -5.475 24.630 3.054 1.00 26.52 94 ASN A C 1
ATOM 738 O O . ASN A 1 96 ? -6.303 23.755 2.811 1.00 26.96 94 ASN A O 1
ATOM 743 N N . ASP A 1 97 ? -4.655 25.110 2.110 1.00 27.10 95 ASP A N 1
ATOM 744 C CA . ASP A 1 97 ? -4.796 24.646 0.702 1.00 27.85 95 ASP A CA 1
ATOM 745 C C . ASP A 1 97 ? -4.413 23.191 0.557 1.00 28.13 95 ASP A C 1
ATOM 746 O O . ASP A 1 97 ? -3.579 22.702 1.312 1.00 28.26 95 ASP A O 1
ATOM 751 N N . ALA A 1 98 ? -5.013 22.496 -0.425 1.00 28.12 96 ALA A N 1
ATOM 752 C CA . ALA A 1 98 ? -4.687 21.096 -0.693 1.00 28.31 96 ALA A CA 1
ATOM 753 C C . ALA A 1 98 ? -4.703 20.291 0.612 1.00 29.58 96 ALA A C 1
ATOM 754 O O . ALA A 1 98 ? -3.847 19.417 0.864 1.00 28.73 96 ALA A O 1
ATOM 756 N N . ASP A 1 99 ? -5.672 20.644 1.457 1.00 31.01 97 ASP A N 1
ATOM 757 C CA . ASP A 1 99 ? -5.874 20.028 2.761 1.00 32.13 97 ASP A CA 1
ATOM 758 C C . ASP A 1 99 ? -4.623 19.964 3.638 1.00 31.60 97 ASP A C 1
ATOM 759 O O . ASP A 1 99 ? -4.363 18.965 4.259 1.00 30.71 97 ASP A O 1
ATOM 764 N N . GLY A 1 100 ? -3.877 21.062 3.689 1.00 31.71 98 GLY A N 1
ATOM 765 C CA . GLY A 1 100 ? -2.725 21.164 4.540 1.00 31.13 98 GLY A CA 1
ATOM 766 C C . GLY A 1 100 ? -1.468 20.570 3.963 1.00 31.67 98 GLY A C 1
ATOM 767 O O . GLY A 1 100 ? -0.446 20.508 4.656 1.00 32.38 98 GLY A O 1
ATOM 768 N N . SER A 1 101 ? -1.506 20.106 2.710 1.00 31.01 99 SER A N 1
ATOM 769 C CA . SER A 1 101 ? -0.369 19.333 2.195 1.00 31.07 99 SER A CA 1
ATOM 770 C C . SER A 1 101 ? 0.879 20.207 1.939 1.00 30.83 99 SER A C 1
ATOM 771 O O . SER A 1 101 ? 1.981 19.690 1.823 1.00 29.86 99 SER A O 1
ATOM 774 N N . LEU A 1 102 ? 0.724 21.525 1.924 1.00 31.34 100 LEU A N 1
ATOM 775 C CA . LEU A 1 102 ? 1.904 22.428 1.879 1.00 31.46 100 LEU A CA 1
ATOM 776 C C . LEU A 1 102 ? 2.703 22.514 3.195 1.00 30.63 100 LEU A C 1
ATOM 777 O O . LEU A 1 102 ? 3.864 22.916 3.177 1.00 30.15 100 LEU A O 1
ATOM 782 N N . PHE A 1 103 ? 2.075 22.190 4.326 1.00 30.22 101 PHE A N 1
ATOM 783 C CA . PHE A 1 103 ? 2.765 22.121 5.614 1.00 28.90 101 PHE A CA 1
ATOM 784 C C . PHE A 1 103 ? 3.349 20.743 5.829 1.00 28.48 101 PHE A C 1
ATOM 785 O O . PHE A 1 103 ? 2.844 19.762 5.274 1.00 28.14 101 PHE A O 1
ATOM 793 N N . PRO A 1 104 ? 4.391 20.641 6.665 1.00 26.98 102 PRO A N 1
ATOM 794 C CA . PRO A 1 104 ? 4.896 19.295 6.909 1.00 26.78 102 PRO A CA 1
ATOM 795 C C . PRO A 1 104 ? 3.803 18.406 7.508 1.00 25.85 102 PRO A C 1
ATOM 796 O O . PRO A 1 104 ? 2.856 18.894 8.138 1.00 22.63 102 PRO A O 1
ATOM 800 N N . VAL A 1 105 ? 3.939 17.104 7.285 1.00 26.25 103 VAL A N 1
ATOM 801 C CA . VAL A 1 105 ? 3.103 16.124 7.987 1.00 26.25 103 VAL A CA 1
ATOM 802 C C . VAL A 1 105 ? 3.195 16.356 9.498 1.00 25.99 103 VAL A C 1
ATOM 803 O O . VAL A 1 105 ? 4.285 16.467 10.024 1.00 26.44 103 VAL A O 1
ATOM 807 N N . GLY A 1 106 ? 2.056 16.432 10.179 1.00 25.39 104 GLY A N 1
ATOM 808 C CA . GLY A 1 106 ? 2.036 16.760 11.620 1.00 25.67 104 GLY A CA 1
ATOM 809 C C . GLY A 1 106 ? 1.867 18.227 11.969 1.00 25.06 104 GLY A C 1
ATOM 810 O O . GLY A 1 106 ? 1.735 18.564 13.149 1.00 25.75 104 GLY A O 1
ATOM 811 N N . GLY A 1 107 ? 1.888 19.116 10.975 1.00 24.60 105 GLY A N 1
ATOM 812 C CA . GLY A 1 107 ? 1.542 20.519 11.194 1.00 24.25 105 GLY A CA 1
ATOM 813 C C . GLY A 1 107 ? 2.765 21.368 11.451 1.00 24.81 105 GLY A C 1
ATOM 814 O O . GLY A 1 107 ? 3.841 21.094 10.888 1.00 26.20 105 GLY A O 1
ATOM 815 N N . CYS A 1 108 ? 2.614 22.385 12.298 1.00 24.17 106 CYS A N 1
ATOM 816 C CA . CYS A 1 108 ? 3.636 23.395 12.445 1.00 24.94 106 CYS A CA 1
ATOM 817 C C . CYS A 1 108 ? 4.733 22.885 13.355 1.00 25.55 106 CYS A C 1
ATOM 818 O O . CYS A 1 108 ? 4.469 22.577 14.519 1.00 24.70 106 CYS A O 1
ATOM 821 N N . PRO A 1 109 ? 5.974 22.791 12.827 1.00 25.99 107 PRO A N 1
ATOM 822 C CA . PRO A 1 109 ? 7.069 22.344 13.686 1.00 26.80 107 PRO A CA 1
ATOM 823 C C . PRO A 1 109 ? 7.410 23.321 14.822 1.00 26.93 107 PRO A C 1
ATOM 824 O O . PRO A 1 109 ? 7.989 22.918 15.845 1.00 26.34 107 PRO A O 1
ATOM 828 N N . LEU A 1 110 ? 7.068 24.599 14.652 1.00 26.97 108 LEU A N 1
ATOM 829 C CA . LEU A 1 110 ? 7.431 25.585 15.643 1.00 27.44 108 LEU A CA 1
ATOM 830 C C . LEU A 1 110 ? 6.533 25.376 16.858 1.00 27.14 108 LEU A C 1
ATOM 831 O O . LEU A 1 110 ? 7.003 25.286 18.006 1.00 25.82 108 LEU A O 1
ATOM 836 N N . LEU A 1 111 ? 5.238 25.227 16.579 1.00 25.93 109 LEU A N 1
ATOM 837 C CA . LEU A 1 111 ? 4.293 24.878 17.604 1.00 25.87 109 LEU A CA 1
ATOM 838 C C . LEU A 1 111 ? 4.656 23.535 18.213 1.00 24.04 109 LEU A C 1
ATOM 839 O O . LEU A 1 111 ? 4.747 23.423 19.393 1.00 24.22 109 LEU A O 1
ATOM 844 N N . ASN A 1 112 ? 4.930 22.516 17.402 1.00 23.84 110 ASN A N 1
ATOM 845 C CA . ASN A 1 112 ? 5.132 21.186 17.902 1.00 23.50 110 ASN A CA 1
ATOM 846 C C . ASN A 1 112 ? 6.406 21.060 18.689 1.00 24.09 110 ASN A C 1
ATOM 847 O O . ASN A 1 112 ? 6.464 20.337 19.728 1.00 24.16 110 ASN A O 1
ATOM 852 N N . THR A 1 113 ? 7.442 21.744 18.225 1.00 23.54 111 THR A N 1
ATOM 853 C CA . THR A 1 113 ? 8.743 21.675 18.915 1.00 23.20 111 THR A CA 1
ATOM 854 C C . THR A 1 113 ? 8.742 22.451 20.247 1.00 23.78 111 THR A C 1
ATOM 855 O O . THR A 1 113 ? 9.294 21.989 21.286 1.00 23.02 111 THR A O 1
ATOM 859 N N . THR A 1 114 ? 8.130 23.627 20.226 1.00 23.73 112 THR A N 1
ATOM 860 C CA . THR A 1 114 ? 8.105 24.460 21.405 1.00 23.42 112 THR A CA 1
ATOM 861 C C . THR A 1 114 ? 7.422 23.718 22.581 1.00 23.85 112 THR A C 1
ATOM 862 O O . THR A 1 114 ? 7.915 23.767 23.698 1.00 25.02 112 THR A O 1
ATOM 866 N N . ILE A 1 115 ? 6.292 23.059 22.346 1.00 23.62 113 ILE A N 1
ATOM 867 C CA . ILE A 1 115 ? 5.539 22.433 23.422 1.00 23.46 113 ILE A CA 1
ATOM 868 C C . ILE A 1 115 ? 6.349 21.293 24.042 1.00 23.99 113 ILE A C 1
ATOM 869 O O . ILE A 1 115 ? 6.355 21.086 25.272 1.00 24.11 113 ILE A O 1
ATOM 874 N N . GLU A 1 116 ? 7.075 20.563 23.211 1.00 22.81 114 GLU A N 1
ATOM 875 C CA . GLU A 1 116 ? 7.901 19.506 23.747 1.00 24.47 114 GLU A CA 1
ATOM 876 C C . GLU A 1 116 ? 9.161 20.022 24.475 1.00 23.93 114 GLU A C 1
ATOM 877 O O . GLU A 1 116 ? 9.468 19.608 25.628 1.00 23.43 114 GLU A O 1
ATOM 883 N N . ALA A 1 117 ? 9.864 20.917 23.790 1.00 22.92 115 ALA A N 1
ATOM 884 C CA . ALA A 1 117 ? 11.216 21.315 24.174 1.00 22.99 115 ALA A CA 1
ATOM 885 C C . ALA A 1 117 ? 11.213 22.339 25.278 1.00 24.18 115 ALA A C 1
ATOM 886 O O . ALA A 1 117 ? 12.217 22.424 26.044 1.00 25.23 115 ALA A O 1
ATOM 888 N N . ASP A 1 118 ? 10.139 23.120 25.395 1.00 23.26 116 ASP A N 1
ATOM 889 C CA . ASP A 1 118 ? 10.160 24.246 26.315 1.00 25.44 116 ASP A CA 1
ATOM 890 C C . ASP A 1 118 ? 10.610 23.936 27.751 1.00 25.58 116 ASP A C 1
ATOM 891 O O . ASP A 1 118 ? 11.402 24.694 28.335 1.00 26.72 116 ASP A O 1
ATOM 896 N N . ASP A 1 119 ? 10.120 22.842 28.320 1.00 26.96 117 ASP A N 1
ATOM 897 C CA . ASP A 1 119 ? 10.509 22.435 29.657 1.00 27.45 117 ASP A CA 1
ATOM 898 C C . ASP A 1 119 ? 11.319 21.156 29.694 1.00 28.01 117 ASP A C 1
ATOM 899 O O . ASP A 1 119 ? 11.475 20.559 30.758 1.00 26.61 117 ASP A O 1
ATOM 904 N N . THR A 1 120 ? 11.868 20.731 28.560 1.00 28.22 118 THR A N 1
ATOM 905 C CA . TH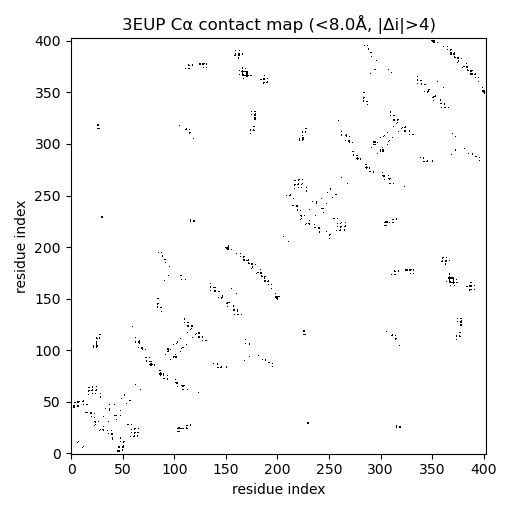R A 1 120 ? 12.675 19.520 28.563 1.00 28.89 118 THR A CA 1
ATOM 906 C C . THR A 1 120 ? 13.962 19.570 27.767 1.00 29.26 118 THR A C 1
ATOM 907 O O . THR A 1 120 ? 14.763 18.660 27.901 1.00 28.36 118 THR A O 1
ATOM 911 N N . HIS A 1 121 ? 14.144 20.554 26.895 1.00 28.69 119 HIS A N 1
ATOM 912 C CA . HIS A 1 121 ? 15.262 20.457 25.944 1.00 28.84 119 HIS A CA 1
ATOM 913 C C . HIS A 1 121 ? 15.737 21.826 25.459 1.00 28.53 119 HIS A C 1
ATOM 914 O O . HIS A 1 121 ? 15.249 22.346 24.473 1.00 26.89 119 HIS A O 1
ATOM 921 N N . ASP A 1 122 ? 16.748 22.360 26.137 1.00 29.05 120 ASP A N 1
ATOM 922 C CA . ASP A 1 122 ? 17.301 23.682 25.856 1.00 29.44 120 ASP A CA 1
ATOM 923 C C . ASP A 1 122 ? 17.663 23.950 24.412 1.00 28.02 120 ASP A C 1
ATOM 924 O O . ASP A 1 122 ? 17.255 24.979 23.863 1.00 25.81 120 ASP A O 1
ATOM 929 N N . ALA A 1 123 ? 18.445 23.045 23.792 1.00 27.13 121 ALA A N 1
ATOM 930 C CA . ALA A 1 123 ? 18.928 23.304 22.439 1.00 26.75 121 ALA A CA 1
ATOM 931 C C . ALA A 1 123 ? 17.745 23.531 21.500 1.00 26.00 121 ALA A C 1
ATOM 932 O O . ALA A 1 123 ? 17.717 24.474 20.752 1.00 26.04 121 ALA A O 1
ATOM 934 N N . LEU A 1 124 ? 16.756 22.656 21.547 1.00 25.89 122 LEU A N 1
ATOM 935 C CA . LEU A 1 124 ? 15.613 22.780 20.661 1.00 25.55 122 LEU A CA 1
ATOM 936 C C . LEU A 1 124 ? 14.685 23.917 21.004 1.00 24.75 122 LEU A C 1
ATOM 937 O O . LEU A 1 124 ? 14.077 24.469 20.119 1.00 23.78 122 LEU A O 1
ATOM 942 N N . ARG A 1 125 ? 14.549 24.255 22.291 1.00 23.71 123 ARG A N 1
ATOM 943 C CA . ARG A 1 125 ? 13.792 25.434 22.655 1.00 23.63 123 ARG A CA 1
ATOM 944 C C . ARG A 1 125 ? 14.445 26.644 22.012 1.00 23.53 123 ARG A C 1
ATOM 945 O O . ARG A 1 125 ? 13.781 27.510 21.453 1.00 20.99 123 ARG A O 1
ATOM 953 N N . LYS A 1 126 ? 15.776 26.713 22.108 1.00 23.93 124 LYS A N 1
ATOM 954 C CA . LYS A 1 126 ? 16.488 27.836 21.520 1.00 24.24 124 LYS A CA 1
ATOM 955 C C . LYS A 1 126 ? 16.254 27.926 20.014 1.00 23.62 124 LYS A C 1
ATOM 956 O O . LYS A 1 126 ? 16.122 29.005 19.488 1.00 24.08 124 LYS A O 1
ATOM 962 N N . LYS A 1 127 ? 16.226 26.796 19.319 1.00 25.24 125 LYS A N 1
ATOM 963 C CA . LYS A 1 127 ? 15.941 26.799 17.892 1.00 26.12 125 LYS A CA 1
ATOM 964 C C . LYS A 1 127 ? 14.575 27.351 17.641 1.00 25.24 125 LYS A C 1
ATOM 965 O O . LYS A 1 127 ? 14.390 28.122 16.707 1.00 24.70 125 LYS A O 1
ATOM 971 N N . ALA A 1 128 ? 13.607 26.969 18.466 1.00 23.81 126 ALA A N 1
ATOM 972 C CA . ALA A 1 128 ? 12.225 27.463 18.260 1.00 23.53 126 ALA A CA 1
ATOM 973 C C . ALA A 1 128 ? 12.148 28.964 18.481 1.00 23.65 126 ALA A C 1
ATOM 974 O O . ALA A 1 128 ? 11.487 29.676 17.733 1.00 22.85 126 ALA A O 1
ATOM 976 N N . GLY A 1 129 ? 12.842 29.448 19.512 1.00 23.51 127 GLY A N 1
ATOM 977 C CA . GLY A 1 129 ? 12.907 30.873 19.784 1.00 23.99 127 GLY A CA 1
ATOM 978 C C . GLY A 1 129 ? 13.533 31.682 18.669 1.00 24.50 127 GLY A C 1
ATOM 979 O O . GLY A 1 129 ? 12.993 32.708 18.232 1.00 23.34 127 GLY A O 1
ATOM 980 N N . GLU A 1 130 ? 14.667 31.197 18.169 1.00 25.74 128 GLU A N 1
ATOM 981 C CA . GLU A 1 130 ? 15.305 31.831 17.003 1.00 26.32 128 GLU A CA 1
ATOM 982 C C . GLU A 1 130 ? 14.323 31.837 15.818 1.00 25.30 128 GLU A C 1
ATOM 983 O O . GLU A 1 130 ? 14.204 32.831 15.095 1.00 24.30 128 GLU A O 1
ATOM 989 N N . ALA A 1 131 ? 13.603 30.743 15.616 1.00 24.25 129 ALA A N 1
ATOM 990 C CA . ALA A 1 131 ? 12.653 30.666 14.496 1.00 24.32 129 ALA A CA 1
ATOM 991 C C . ALA A 1 131 ? 11.604 31.742 14.572 1.00 24.58 129 ALA A C 1
ATOM 992 O O . ALA A 1 131 ? 11.292 32.400 13.577 1.00 24.84 129 ALA A O 1
ATOM 994 N N . ILE A 1 132 ? 11.027 31.884 15.761 1.00 24.60 130 ILE A N 1
ATOM 995 C CA . ILE A 1 132 ? 9.950 32.801 16.000 1.00 25.53 130 ILE A CA 1
ATOM 996 C C . ILE A 1 132 ? 10.461 34.202 15.807 1.00 24.58 130 ILE A C 1
ATOM 997 O O . ILE A 1 132 ? 9.781 35.020 15.234 1.00 24.69 130 ILE A O 1
ATOM 1002 N N . LEU A 1 133 ? 11.655 34.491 16.326 1.00 24.83 131 LEU A N 1
ATOM 1003 C CA . LEU A 1 133 ? 12.196 35.834 16.214 1.00 25.26 131 LEU A CA 1
ATOM 1004 C C . LEU A 1 133 ? 12.599 36.188 14.766 1.00 24.99 131 LEU A C 1
ATOM 1005 O O . LEU A 1 133 ? 12.403 37.327 14.346 1.00 24.14 131 LEU A O 1
ATOM 1010 N N . SER A 1 134 ? 13.138 35.238 14.004 1.00 25.07 132 SER A N 1
ATOM 1011 C CA . SER A 1 134 ? 13.408 35.477 12.581 1.00 26.28 132 SER A CA 1
ATOM 1012 C C . SER A 1 134 ? 12.150 35.727 11.749 1.00 24.51 132 SER A C 1
ATOM 1013 O O . SER A 1 134 ? 12.176 36.526 10.810 1.00 23.06 132 SER A O 1
ATOM 1016 N N . TRP A 1 135 ? 11.090 34.982 12.066 1.00 23.55 133 TRP A N 1
ATOM 1017 C CA . TRP A 1 135 ? 9.804 35.151 11.438 1.00 23.25 133 TRP A CA 1
ATOM 1018 C C . TRP A 1 135 ? 9.314 36.551 11.775 1.00 24.05 133 TRP A C 1
ATOM 1019 O O . TRP A 1 135 ? 8.982 37.303 10.857 1.00 23.41 133 TRP A O 1
ATOM 1030 N N . LYS A 1 136 ? 9.340 36.921 13.068 1.00 25.56 134 LYS A N 1
ATOM 1031 C CA . LYS A 1 136 ? 8.978 38.283 13.500 1.00 26.31 134 LYS A CA 1
ATOM 1032 C C . LYS A 1 136 ? 9.766 39.378 12.718 1.00 27.33 134 LYS A C 1
ATOM 1033 O O . LYS A 1 136 ? 9.177 40.371 12.271 1.00 25.22 134 LYS A O 1
ATOM 1039 N N . LYS A 1 137 ? 11.066 39.175 12.542 1.00 28.19 135 LYS A N 1
ATOM 1040 C CA . LYS A 1 137 ? 11.907 40.171 11.877 1.00 30.30 135 LYS A CA 1
ATOM 1041 C C . LYS A 1 137 ? 11.529 40.337 10.409 1.00 29.15 135 LYS A C 1
ATOM 1042 O O . LYS A 1 137 ? 11.506 41.446 9.878 1.00 30.21 135 LYS A O 1
ATOM 1048 N N . ASN A 1 138 ? 11.227 39.234 9.756 1.00 29.11 136 ASN A N 1
ATOM 1049 C CA . ASN A 1 138 ? 10.710 39.276 8.401 1.00 29.04 136 ASN A CA 1
ATOM 1050 C C . ASN A 1 138 ? 9.414 40.035 8.305 1.00 27.91 136 ASN A C 1
ATOM 1051 O O . ASN A 1 138 ? 9.233 40.819 7.393 1.00 28.01 136 ASN A O 1
ATOM 1056 N N . LEU A 1 139 ? 8.515 39.816 9.242 1.00 26.58 137 LEU A N 1
ATOM 1057 C CA . LEU A 1 139 ? 7.229 40.495 9.215 1.00 26.16 137 LEU A CA 1
ATOM 1058 C C . LEU A 1 139 ? 7.411 42.002 9.381 1.00 26.17 137 LEU A C 1
ATOM 1059 O O . LEU A 1 139 ? 6.804 42.791 8.639 1.00 25.77 137 LEU A O 1
ATOM 1064 N N . VAL A 1 140 ? 8.230 42.399 10.359 1.00 26.23 138 VAL A N 1
ATOM 1065 C CA . VAL A 1 140 ? 8.578 43.802 10.543 1.00 26.44 138 VAL A CA 1
ATOM 1066 C C . VAL A 1 140 ? 9.155 44.432 9.231 1.00 26.33 138 VAL A C 1
ATOM 1067 O O . VAL A 1 140 ? 8.749 45.516 8.811 1.00 24.89 138 VAL A O 1
ATOM 1071 N N . THR A 1 141 ? 10.031 43.715 8.548 1.00 26.67 139 THR A N 1
ATOM 1072 C CA . THR A 1 141 ? 10.589 44.209 7.269 1.00 26.66 139 THR A CA 1
ATOM 1073 C C . THR A 1 141 ? 9.490 44.459 6.234 1.00 27.07 139 THR A C 1
ATOM 1074 O O . THR A 1 141 ? 9.504 45.498 5.559 1.00 26.41 139 THR A O 1
ATOM 1078 N N . ILE A 1 142 ? 8.542 43.518 6.123 1.00 26.82 140 ILE A N 1
ATOM 1079 C CA . ILE A 1 142 ? 7.395 43.688 5.222 1.00 26.52 140 ILE A CA 1
ATOM 1080 C C . ILE A 1 142 ? 6.521 44.881 5.630 1.00 26.44 140 ILE A C 1
ATOM 1081 O O . ILE A 1 142 ? 6.166 45.726 4.786 1.00 26.63 140 ILE A O 1
ATOM 1086 N N . ILE A 1 143 ? 6.190 44.974 6.913 1.00 25.67 141 ILE A N 1
ATOM 1087 C CA . ILE A 1 143 ? 5.352 46.077 7.387 1.00 25.68 141 ILE A CA 1
ATOM 1088 C C . ILE A 1 143 ? 6.031 47.455 7.104 1.00 25.92 141 ILE A C 1
ATOM 1089 O O . ILE A 1 143 ? 5.422 48.352 6.530 1.00 23.93 141 ILE A O 1
ATOM 1094 N N . LYS A 1 144 ? 7.300 47.590 7.475 1.00 26.28 142 LYS A N 1
ATOM 1095 C CA . LYS A 1 144 ? 8.021 48.835 7.245 1.00 27.19 142 LYS A CA 1
ATOM 1096 C C . LYS A 1 144 ? 8.034 49.254 5.765 1.00 27.17 142 LYS A C 1
ATOM 1097 O O . LYS A 1 144 ? 7.925 50.435 5.457 1.00 27.00 142 LYS A O 1
ATOM 1103 N N . LYS A 1 145 ? 8.187 48.286 4.860 1.00 27.40 143 LYS A N 1
ATOM 1104 C CA . LYS A 1 145 ? 8.066 48.549 3.431 1.00 27.70 143 LYS A CA 1
ATOM 1105 C C . LYS A 1 145 ? 6.669 49.035 3.068 1.00 27.21 143 LYS A C 1
ATOM 1106 O O . LYS A 1 145 ? 6.513 49.946 2.264 1.00 25.02 143 LYS A O 1
ATOM 1112 N N . GLY A 1 146 ? 5.656 48.409 3.657 1.00 26.20 144 GLY A N 1
ATOM 1113 C CA . GLY A 1 146 ? 4.285 48.825 3.465 1.00 27.06 144 GLY A CA 1
ATOM 1114 C C . GLY A 1 146 ? 4.030 50.247 3.936 1.00 28.17 144 GLY A C 1
ATOM 1115 O O . GLY A 1 146 ? 3.278 50.997 3.299 1.00 27.95 144 GLY A O 1
ATOM 1116 N N . ILE A 1 147 ? 4.670 50.634 5.040 1.00 28.88 145 ILE A N 1
ATOM 1117 C CA . ILE A 1 147 ? 4.603 52.022 5.509 1.00 29.69 145 ILE A CA 1
ATOM 1118 C C . ILE A 1 147 ? 5.237 52.998 4.505 1.00 30.13 145 ILE A C 1
ATOM 1119 O O . ILE A 1 147 ? 4.667 54.042 4.197 1.00 30.43 145 ILE A O 1
ATOM 1124 N N . GLN A 1 148 ? 6.411 52.658 3.990 1.00 30.75 146 GLN A N 1
ATOM 1125 C CA . GLN A 1 148 ? 7.095 53.546 3.050 1.00 31.34 146 GLN A CA 1
ATOM 1126 C C . GLN A 1 148 ? 6.455 53.488 1.664 1.00 31.04 146 GLN A C 1
ATOM 1127 O O . GLN A 1 148 ? 6.588 54.423 0.898 1.00 30.50 146 GLN A O 1
ATOM 1133 N N . ALA A 1 149 ? 5.745 52.410 1.351 1.00 30.86 147 ALA A N 1
ATOM 1134 C CA . ALA A 1 149 ? 4.914 52.391 0.143 1.00 31.30 147 ALA A CA 1
ATOM 1135 C C . ALA A 1 149 ? 3.530 53.047 0.350 1.00 31.90 147 ALA A C 1
ATOM 1136 O O . ALA A 1 149 ? 2.684 52.979 -0.533 1.00 32.14 147 ALA A O 1
ATOM 1138 N N . LYS A 1 150 ? 3.295 53.665 1.508 1.00 32.56 148 LYS A N 1
ATOM 1139 C CA . LYS A 1 150 ? 2.053 54.399 1.767 1.00 33.43 148 LYS A CA 1
ATOM 1140 C C . LYS A 1 150 ? 0.842 53.475 1.790 1.00 32.75 148 L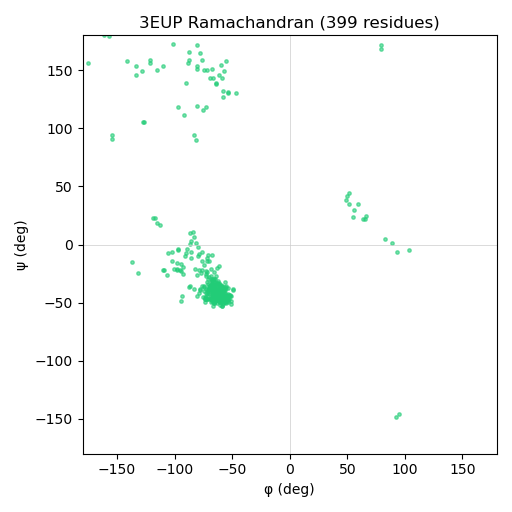YS A C 1
ATOM 1141 O O . LYS A 1 150 ? -0.293 53.897 1.618 1.00 32.59 148 LYS A O 1
ATOM 1147 N N . GLU A 1 151 ? 1.099 52.205 2.032 1.00 32.54 149 GLU A N 1
ATOM 1148 C CA . GLU A 1 151 ? 0.049 51.201 2.118 1.00 32.30 149 GLU A CA 1
ATOM 1149 C C . GLU A 1 151 ? -0.496 51.116 3.557 1.00 31.72 149 GLU A C 1
ATOM 1150 O O . GLU A 1 151 ? -1.697 50.949 3.775 1.00 30.75 149 GLU A O 1
ATOM 1156 N N . PHE A 1 152 ? 0.412 51.280 4.524 1.00 30.98 150 PHE A N 1
ATOM 1157 C CA . PHE A 1 152 ? 0.100 51.243 5.936 1.00 29.98 150 PHE A CA 1
ATOM 1158 C C . PHE A 1 152 ? 0.514 52.547 6.559 1.00 29.85 150 PHE A C 1
ATOM 1159 O O . PHE A 1 152 ? 1.459 53.193 6.100 1.00 27.99 150 PHE A O 1
ATOM 1167 N N . ARG A 1 153 ? -0.115 52.866 7.678 1.00 30.24 151 ARG A N 1
ATOM 1168 C CA . ARG A 1 153 ? 0.151 54.103 8.387 1.00 30.93 151 ARG A CA 1
ATOM 1169 C C . ARG A 1 153 ? 1.513 54.140 9.103 1.00 31.38 151 ARG A C 1
ATOM 1170 O O . ARG A 1 153 ? 2.030 53.091 9.583 1.00 30.15 151 ARG A O 1
ATOM 1178 N N . PRO A 1 154 ? 2.080 55.350 9.231 1.00 30.79 152 PRO A N 1
ATOM 1179 C CA . PRO A 1 154 ? 3.347 55.494 9.958 1.00 30.96 152 PRO A CA 1
ATOM 1180 C C . PRO A 1 154 ? 3.201 55.380 11.480 1.00 31.07 152 PRO A C 1
ATOM 1181 O O . PRO A 1 154 ? 4.186 55.113 12.164 1.00 31.06 152 PRO A O 1
ATOM 1185 N N . ASP A 1 155 ? 1.997 55.532 12.024 1.00 31.14 153 ASP A N 1
ATOM 1186 C CA . ASP A 1 155 ? 1.849 55.351 13.490 1.00 32.22 153 ASP A CA 1
ATOM 1187 C C . ASP A 1 155 ? 1.742 53.867 13.927 1.00 31.33 153 ASP A C 1
ATOM 1188 O O . ASP A 1 155 ? 1.610 53.578 15.117 1.00 31.85 153 ASP A O 1
ATOM 1193 N N . THR A 1 156 ? 1.817 52.943 12.971 1.00 30.46 154 THR A N 1
ATOM 1194 C CA . THR A 1 156 ? 1.692 51.514 13.256 1.00 30.31 154 THR A CA 1
ATOM 1195 C C . THR A 1 156 ? 2.736 51.011 14.261 1.00 30.55 154 THR A C 1
ATOM 1196 O O . THR A 1 156 ? 3.927 51.277 14.105 1.00 29.97 154 THR A O 1
ATOM 1200 N N . ASP A 1 157 ? 2.292 50.259 15.269 1.00 30.65 155 ASP A N 1
ATOM 1201 C CA . ASP A 1 157 ? 3.237 49.604 16.173 1.00 30.47 155 ASP A CA 1
ATOM 1202 C C . ASP A 1 157 ? 3.669 48.306 15.512 1.00 29.27 155 ASP A C 1
ATOM 1203 O O . ASP A 1 157 ? 3.027 47.263 15.682 1.00 29.80 155 ASP A O 1
ATOM 1208 N N . VAL A 1 158 ? 4.784 48.372 14.798 1.00 27.76 156 VAL A N 1
ATOM 1209 C CA . VAL A 1 158 ? 5.210 47.302 13.920 1.00 26.50 156 VAL A CA 1
ATOM 1210 C C . VAL A 1 158 ? 5.508 46.025 14.694 1.00 25.57 156 VAL A C 1
ATOM 1211 O O . VAL A 1 158 ? 5.091 44.944 14.262 1.00 25.03 156 VAL A O 1
ATOM 1215 N N . THR A 1 159 ? 6.225 46.145 15.812 1.00 25.29 157 THR A N 1
ATOM 1216 C CA . THR A 1 159 ? 6.559 44.967 16.638 1.00 24.76 157 THR A CA 1
ATOM 1217 C C . THR A 1 159 ? 5.307 44.309 17.198 1.00 24.29 157 THR A C 1
ATOM 1218 O O . THR A 1 159 ? 5.140 43.068 17.115 1.00 23.66 157 THR A O 1
ATOM 1222 N N . LYS A 1 160 ? 4.415 45.117 17.771 1.00 23.80 158 LYS A N 1
ATOM 1223 C CA . LYS A 1 160 ? 3.126 44.607 18.249 1.00 23.82 158 LYS A CA 1
ATOM 1224 C C . LYS A 1 160 ? 2.313 43.835 17.182 1.00 23.53 158 LYS A C 1
ATOM 1225 O O . LYS A 1 160 ? 1.769 42.743 17.456 1.00 23.91 158 LYS A O 1
ATOM 1231 N N . ILE A 1 161 ? 2.212 44.395 15.987 1.00 22.83 159 ILE A N 1
ATOM 1232 C CA . ILE A 1 161 ? 1.495 43.749 14.891 1.00 22.72 159 ILE A CA 1
ATOM 1233 C C . ILE A 1 161 ? 2.162 42.424 14.468 1.00 22.34 159 ILE A C 1
ATOM 1234 O O . ILE A 1 161 ? 1.488 41.399 14.270 1.00 21.96 159 ILE A O 1
ATOM 1239 N N . ALA A 1 162 ? 3.477 42.449 14.391 1.00 21.52 160 ALA A N 1
ATOM 1240 C CA . ALA A 1 162 ? 4.241 41.285 13.953 1.00 22.01 160 ALA A CA 1
ATOM 1241 C C . ALA A 1 162 ? 4.051 40.109 14.946 1.00 21.75 160 ALA A C 1
ATOM 1242 O O . ALA A 1 162 ? 3.796 38.991 14.520 1.00 22.13 160 ALA A O 1
ATOM 1244 N N . PHE A 1 163 ? 4.133 40.368 16.246 1.00 21.79 161 PHE A N 1
ATOM 1245 C CA . PHE A 1 163 ? 3.929 39.299 17.247 1.00 22.09 161 PHE A CA 1
ATOM 1246 C C . PHE A 1 163 ? 2.477 38.849 17.277 1.00 21.42 161 PHE A C 1
ATOM 1247 O O . PHE A 1 163 ? 2.232 37.684 17.409 1.00 21.96 161 PHE A O 1
ATOM 1255 N N . SER A 1 164 ? 1.533 39.757 17.086 1.00 22.01 162 SER A N 1
ATOM 1256 C CA . SER A 1 164 ? 0.121 39.388 17.091 1.00 22.34 162 SER A CA 1
ATOM 1257 C C . SER A 1 164 ? -0.274 38.502 15.924 1.00 21.77 162 SER A C 1
ATOM 1258 O O . SER A 1 164 ? -1.119 37.625 16.091 1.00 23.43 162 SER A O 1
ATOM 1261 N N . MET A 1 165 ? 0.327 38.740 14.767 1.00 21.66 163 MET A N 1
ATOM 1262 C CA . MET A 1 165 ? 0.122 37.935 13.554 1.00 20.69 163 MET A CA 1
ATOM 1263 C C . MET A 1 165 ? 0.544 36.510 13.839 1.00 19.84 163 MET A C 1
ATOM 1264 O O . MET A 1 165 ? -0.192 35.568 13.538 1.00 20.53 163 MET A O 1
ATOM 1269 N N . ILE A 1 166 ? 1.745 36.372 14.401 1.00 19.05 164 ILE A N 1
ATOM 1270 C CA . ILE A 1 166 ? 2.309 35.090 14.776 1.00 19.23 164 ILE A CA 1
ATOM 1271 C C . ILE A 1 166 ? 1.400 34.363 15.731 1.00 19.05 164 ILE A C 1
ATOM 1272 O O . ILE A 1 166 ? 1.079 33.202 15.529 1.00 19.29 164 ILE A O 1
ATOM 1277 N N . ALA A 1 167 ? 0.897 35.075 16.730 1.00 19.65 165 ALA A N 1
ATOM 1278 C CA . ALA A 1 167 ? -0.031 34.493 17.665 1.00 19.55 165 ALA A CA 1
ATOM 1279 C C . ALA A 1 167 ? -1.273 34.016 16.969 1.00 20.13 165 ALA A C 1
ATOM 1280 O O . ALA A 1 167 ? -1.783 32.931 17.255 1.00 20.83 165 ALA A O 1
ATOM 1282 N N . LEU A 1 168 ? -1.804 34.843 16.087 1.00 21.29 166 LEU A N 1
ATOM 1283 C CA . LEU A 1 168 ? -3.022 34.490 15.413 1.00 21.37 166 LEU A CA 1
ATOM 1284 C C . LEU A 1 168 ? -2.871 33.280 14.491 1.00 20.76 166 LEU A C 1
ATOM 1285 O O . LEU A 1 168 ? -3.779 32.450 14.430 1.00 20.12 166 LEU A O 1
ATOM 1290 N N . VAL A 1 169 ? -1.746 33.173 13.781 1.00 20.88 167 VAL A N 1
ATOM 1291 C CA . VAL A 1 169 ? -1.524 32.068 12.894 1.00 20.68 167 VAL A CA 1
ATOM 1292 C C . VAL A 1 169 ? -1.346 30.760 13.695 1.00 21.69 167 VAL A C 1
ATOM 1293 O O . VAL A 1 169 ? -2.022 29.776 13.435 1.00 20.52 167 VAL A O 1
ATOM 1297 N N . GLU A 1 170 ? -0.484 30.792 14.710 1.00 21.39 168 GLU A N 1
ATOM 1298 C CA . GLU A 1 170 ? -0.218 29.626 15.505 1.00 20.87 168 GLU A CA 1
ATOM 1299 C C . GLU A 1 170 ? -1.446 29.197 16.314 1.00 21.11 168 GLU A C 1
ATOM 1300 O O . GLU A 1 170 ? -1.681 28.023 16.456 1.00 21.57 168 GLU A O 1
ATOM 1306 N N . GLY A 1 171 ? -2.219 30.167 16.804 1.00 21.25 169 GLY A N 1
ATOM 1307 C CA . GLY A 1 171 ? -3.468 29.925 17.509 1.00 20.95 169 GLY A CA 1
ATOM 1308 C C . GLY A 1 171 ? -4.536 29.332 16.607 1.00 21.03 169 GLY A C 1
ATOM 1309 O O . GLY A 1 171 ? -5.279 28.449 17.048 1.00 19.97 169 GLY A O 1
ATOM 1310 N N . ALA A 1 172 ? -4.588 29.783 15.345 1.00 20.08 170 ALA A N 1
ATOM 1311 C CA . ALA A 1 172 ? -5.497 29.222 14.348 1.00 20.29 170 ALA A CA 1
ATOM 1312 C C . ALA A 1 172 ? -5.164 27.759 14.137 1.00 20.13 170 ALA A C 1
ATOM 1313 O O . ALA A 1 172 ? -6.050 26.934 14.180 1.00 21.63 170 ALA A O 1
ATOM 1315 N N . ILE A 1 173 ? -3.877 27.435 13.966 1.00 20.39 171 ILE A N 1
ATOM 1316 C CA . ILE A 1 173 ? -3.436 26.053 13.757 1.00 20.12 171 ILE A CA 1
ATOM 1317 C C . ILE A 1 173 ? -3.839 25.170 14.944 1.00 20.45 171 ILE A C 1
ATOM 1318 O O . ILE A 1 173 ? -4.404 24.067 14.764 1.00 21.31 171 ILE A O 1
ATOM 1323 N N . LEU A 1 174 ? -3.638 25.689 16.151 1.00 21.17 172 LEU A N 1
ATOM 1324 C CA . LEU A 1 174 ? -3.960 24.968 17.385 1.00 21.35 172 LEU A CA 1
ATOM 1325 C C . LEU A 1 174 ? -5.420 24.575 17.461 1.00 20.66 172 LEU A C 1
ATOM 1326 O O . LEU A 1 174 ? -5.741 23.435 17.772 1.00 20.05 172 LEU A O 1
ATOM 1331 N N . ILE A 1 175 ? -6.294 25.517 17.136 1.00 20.70 173 ILE A N 1
ATOM 1332 C CA . ILE A 1 175 ? -7.720 25.280 17.136 1.00 19.05 173 ILE A CA 1
ATOM 1333 C C . ILE A 1 175 ? -8.091 24.250 16.069 1.00 20.04 173 ILE A C 1
ATOM 1334 O O . ILE A 1 175 ? -8.875 23.286 16.296 1.00 19.06 173 ILE A O 1
ATOM 1339 N N . HIS A 1 176 ? -7.546 24.423 14.893 1.00 19.68 174 HIS A N 1
ATOM 1340 C CA . HIS A 1 176 ? -7.789 23.410 13.871 1.00 20.56 174 HIS A CA 1
ATOM 1341 C C . HIS A 1 176 ? -7.333 22.005 14.364 1.00 21.36 174 HIS A C 1
ATOM 1342 O O . HIS A 1 176 ? -8.055 21.027 14.183 1.00 21.94 174 HIS A O 1
ATOM 1349 N N . ARG A 1 177 ? -6.143 21.917 14.935 1.00 22.11 175 ARG A N 1
ATOM 1350 C CA . ARG A 1 177 ? -5.595 20.618 15.385 1.00 23.17 175 ARG A CA 1
ATOM 1351 C C . ARG A 1 177 ? -6.393 19.958 16.521 1.00 22.42 175 ARG A C 1
ATOM 1352 O O . ARG A 1 177 ? -6.576 18.731 16.521 1.00 22.02 175 ARG A O 1
ATOM 1360 N N . ALA A 1 178 ? -6.970 20.782 17.387 1.00 22.39 176 ALA A N 1
ATOM 1361 C CA . ALA A 1 178 ? -7.774 20.295 18.517 1.00 23.15 176 ALA A CA 1
ATOM 1362 C C . ALA A 1 178 ? -9.154 19.876 18.075 1.00 22.42 176 ALA A C 1
ATOM 1363 O O . ALA A 1 178 ? -9.696 18.895 18.599 1.00 21.49 176 ALA A O 1
ATOM 1365 N N . THR A 1 179 ? -9.737 20.629 17.148 1.00 22.68 177 THR A N 1
ATOM 1366 C CA . THR A 1 179 ? -11.140 20.398 16.757 1.00 23.85 177 THR A CA 1
ATOM 1367 C C . THR A 1 179 ? -11.329 19.618 15.460 1.00 25.68 177 THR A C 1
ATOM 1368 O O . THR A 1 179 ? -12.400 19.078 15.225 1.00 26.44 177 THR A O 1
ATOM 1372 N N . LYS A 1 180 ? -10.301 19.594 14.608 1.00 27.00 178 LYS A N 1
ATOM 1373 C CA . LYS A 1 180 ? -10.364 19.005 13.246 1.00 27.99 178 LYS A CA 1
ATOM 1374 C C . LYS A 1 180 ? -11.351 19.737 12.326 1.00 27.38 178 LYS A C 1
ATOM 1375 O O . LYS A 1 180 ? -11.833 19.170 11.328 1.00 26.83 178 LYS A O 1
ATOM 1381 N N . ASN A 1 181 ? -11.661 20.984 12.637 1.00 25.57 179 ASN A N 1
ATOM 1382 C CA . ASN A 1 181 ? -12.662 21.677 11.868 1.00 26.25 179 ASN A CA 1
ATOM 1383 C C . ASN A 1 181 ? -12.120 23.010 11.383 1.00 25.26 179 ASN A C 1
ATOM 1384 O O . ASN A 1 181 ? -12.040 23.945 12.158 1.00 24.73 179 ASN A O 1
ATOM 1389 N N . ARG A 1 182 ? -11.802 23.093 10.101 1.00 24.86 180 ARG A N 1
ATOM 1390 C CA . ARG A 1 182 ? -11.243 24.321 9.512 1.00 25.21 180 ARG A CA 1
ATOM 1391 C C . ARG A 1 182 ? -12.172 25.529 9.597 1.00 24.94 180 ARG A C 1
ATOM 1392 O O . ARG A 1 182 ? -11.706 26.641 9.456 1.00 23.63 180 ARG A O 1
ATOM 1400 N N . ALA A 1 183 ? -13.475 25.317 9.814 1.00 23.83 181 ALA A N 1
ATOM 1401 C CA . ALA A 1 183 ? -14.400 26.445 9.934 1.00 23.70 181 ALA A CA 1
ATOM 1402 C C . ALA A 1 183 ? -14.053 27.236 11.199 1.00 23.37 181 ALA A C 1
ATOM 1403 O O . ALA A 1 183 ? -14.222 28.448 11.275 1.00 22.50 181 ALA A O 1
ATOM 1405 N N . TYR A 1 184 ? -13.569 26.552 12.225 1.00 23.59 182 TYR A N 1
ATOM 1406 C CA . TYR A 1 184 ? -13.289 27.266 13.457 1.00 23.46 182 TYR A CA 1
ATOM 1407 C C . TYR A 1 184 ? -12.007 28.069 13.288 1.00 22.62 182 TYR A C 1
ATOM 1408 O O . TYR A 1 184 ? -11.948 29.206 13.716 1.00 23.87 182 TYR A O 1
ATOM 1417 N N . SER A 1 185 ? -10.968 27.465 12.712 1.00 21.17 183 SER A N 1
ATOM 1418 C CA . SER A 1 185 ? -9.727 28.195 12.498 1.00 21.06 183 SER A CA 1
ATOM 1419 C C . SER A 1 185 ? -9.942 29.298 11.447 1.00 21.41 183 SER A C 1
ATOM 1420 O O . SER A 1 185 ? -9.281 30.341 11.505 1.00 21.15 183 SER A O 1
ATOM 1423 N N . ASP A 1 186 ? -10.867 29.104 10.489 1.00 21.47 184 ASP A N 1
ATOM 1424 C CA . ASP A 1 186 ? -11.163 30.179 9.494 1.00 22.05 184 ASP A CA 1
ATOM 1425 C C . ASP A 1 186 ? -11.577 31.498 10.177 1.00 21.67 184 ASP A C 1
ATOM 1426 O O . ASP A 1 186 ? -11.276 32.565 9.675 1.00 20.26 184 ASP A O 1
ATOM 1431 N N . TYR A 1 187 ? -12.240 31.433 11.328 1.00 21.23 185 TYR A N 1
ATOM 1432 C CA . TYR A 1 187 ? -12.565 32.670 12.069 1.00 21.97 185 TYR A CA 1
ATOM 1433 C C . TYR A 1 187 ? -11.304 33.426 12.521 1.00 21.07 185 TYR A C 1
ATOM 1434 O O . TYR A 1 187 ? -11.258 34.656 12.461 1.00 21.56 185 TYR A O 1
ATOM 1443 N N . VAL A 1 188 ? -10.252 32.698 12.858 1.00 20.33 186 VAL A N 1
ATOM 1444 C CA . VAL A 1 188 ? -9.008 33.349 13.311 1.00 20.09 186 VAL A CA 1
ATOM 1445 C C . VAL A 1 188 ? -8.254 33.990 12.132 1.00 20.89 186 VAL A C 1
ATOM 1446 O O . VAL A 1 188 ? -7.668 35.103 12.239 1.00 20.78 186 VAL A O 1
ATOM 1450 N N . PHE A 1 189 ? -8.232 33.290 11.004 1.00 20.95 187 PHE A N 1
ATOM 1451 C CA . PHE A 1 189 ? -7.616 33.853 9.809 1.00 21.24 187 PHE A CA 1
ATOM 1452 C C . PHE A 1 189 ? -8.367 35.104 9.378 1.00 22.10 187 PHE A C 1
ATOM 1453 O O . PHE A 1 189 ? -7.759 36.057 8.842 1.00 22.96 187 PHE A O 1
ATOM 1461 N N . GLU A 1 190 ? -9.677 35.105 9.602 1.00 21.59 188 GLU A N 1
ATOM 1462 C CA . GLU A 1 190 ? -10.483 36.288 9.340 1.00 23.54 188 GLU A CA 1
ATOM 1463 C C . GLU A 1 190 ? -10.030 37.467 10.244 1.00 23.32 188 GLU A C 1
ATOM 1464 O O . GLU A 1 190 ? -9.898 38.619 9.786 1.00 23.27 188 GLU A O 1
ATOM 1470 N N . SER A 1 191 ? -9.774 37.191 11.516 1.00 22.37 189 SER A N 1
ATOM 1471 C CA . SER A 1 191 ? -9.228 38.219 12.377 1.00 22.55 189 SER A CA 1
ATOM 1472 C C . SER A 1 191 ? -7.806 38.609 11.981 1.00 22.07 189 SER A C 1
ATOM 1473 O O . SER A 1 191 ? -7.440 39.706 12.209 1.00 22.53 189 SER A O 1
ATOM 1476 N N . LEU A 1 192 ? -6.987 37.722 11.436 1.00 22.16 190 LEU A N 1
ATOM 1477 C CA . LEU A 1 192 ? -5.699 38.168 10.913 1.00 22.69 190 LEU A CA 1
ATOM 1478 C C . LEU A 1 192 ? -5.904 39.238 9.825 1.00 23.62 190 LEU A C 1
ATOM 1479 O O . LEU A 1 192 ? -5.239 40.270 9.825 1.00 22.54 190 LEU A O 1
ATOM 1484 N N . GLU A 1 193 ? -6.816 38.991 8.897 1.00 24.20 191 GLU A N 1
ATOM 1485 C CA . GLU A 1 193 ? -7.160 40.012 7.907 1.00 26.61 191 GLU A CA 1
ATOM 1486 C C . GLU A 1 193 ? -7.613 41.332 8.536 1.00 25.60 191 GLU A C 1
ATOM 1487 O O . GLU A 1 193 ? -7.200 42.404 8.106 1.00 25.03 191 GLU A O 1
ATOM 1493 N N . ASP A 1 194 ? -8.494 41.263 9.525 1.00 26.12 192 ASP A N 1
ATOM 1494 C CA . ASP A 1 194 ? -8.933 42.477 10.234 1.00 26.80 192 ASP A CA 1
ATOM 1495 C C . ASP A 1 194 ? -7.737 43.241 10.876 1.00 26.85 192 ASP A C 1
ATOM 1496 O O . ASP A 1 194 ? -7.691 44.468 10.849 1.00 26.41 192 ASP A O 1
ATOM 1501 N N . LEU A 1 195 ? -6.779 42.525 11.453 1.00 25.31 193 LEU A N 1
ATOM 1502 C CA . LEU A 1 195 ? -5.635 43.191 12.066 1.00 25.65 193 LEU A CA 1
ATOM 1503 C C . LEU A 1 195 ? -4.904 44.046 11.036 1.00 26.00 193 LEU A C 1
ATOM 1504 O O . LEU A 1 195 ? -4.593 45.201 11.281 1.00 24.51 193 LEU A O 1
ATOM 1509 N N . ILE A 1 196 ? -4.639 43.469 9.874 1.00 26.86 194 ILE A N 1
ATOM 1510 C CA . ILE A 1 196 ? -3.854 44.170 8.854 1.00 27.47 194 ILE A CA 1
ATOM 1511 C C . ILE A 1 196 ? -4.659 45.305 8.181 1.00 27.91 194 ILE A C 1
ATOM 1512 O O . ILE A 1 196 ? -4.125 46.436 7.982 1.00 27.34 194 ILE A O 1
ATOM 1517 N N . ALA A 1 197 ? -5.952 45.055 7.945 1.00 27.57 195 ALA A N 1
ATOM 1518 C CA . ALA A 1 197 ? -6.870 46.116 7.474 1.00 27.11 195 ALA A CA 1
ATOM 1519 C C . ALA A 1 197 ? -6.816 47.312 8.413 1.00 27.24 195 ALA A C 1
ATOM 1520 O O . ALA A 1 197 ? -6.858 48.446 7.971 1.00 26.94 195 ALA A O 1
ATOM 1522 N N . GLY A 1 198 ? -6.690 47.046 9.707 1.00 26.86 196 GLY A N 1
ATOM 1523 C CA . GLY A 1 198 ? -6.657 48.088 10.700 1.00 26.95 196 GLY A CA 1
ATOM 1524 C C . GLY A 1 198 ? -5.381 48.907 10.709 1.00 27.12 196 GLY A C 1
ATOM 1525 O O . GLY A 1 198 ? -5.343 49.922 11.378 1.00 27.93 196 GLY A O 1
ATOM 1526 N N . ILE A 1 199 ? -4.332 48.489 10.006 1.00 26.71 197 ILE A N 1
ATOM 1527 C CA . ILE A 1 199 ? -3.135 49.311 9.944 1.00 26.62 197 ILE A CA 1
ATOM 1528 C C . ILE A 1 199 ? -3.034 50.089 8.595 1.00 27.11 197 ILE A C 1
ATOM 1529 O O . ILE A 1 199 ? -2.150 50.914 8.419 1.00 25.46 197 ILE A O 1
ATOM 1534 N N . GLU A 1 200 ? -3.939 49.810 7.673 1.00 26.99 198 GLU A N 1
ATOM 1535 C CA . GLU A 1 200 ? -3.939 50.473 6.385 1.00 28.84 198 GLU A CA 1
ATOM 1536 C C . GLU A 1 200 ? -4.136 51.986 6.471 1.00 28.55 198 GLU A C 1
ATOM 1537 O O . GLU A 1 200 ? -4.841 52.496 7.334 1.00 28.98 198 GLU A O 1
ATOM 1543 N N . VAL A 1 201 ? -3.501 52.707 5.560 1.00 29.34 199 VAL A N 1
ATOM 1544 C CA . VAL A 1 201 ? -3.682 54.157 5.474 1.00 28.99 199 VAL A CA 1
ATOM 1545 C C . VAL A 1 201 ? -5.173 54.484 5.268 1.00 29.51 199 VAL A C 1
ATOM 1546 O O . VAL A 1 201 ? -5.915 53.685 4.692 1.00 28.17 199 VAL A O 1
ATOM 1550 N N . LYS A 1 202 ? -5.608 55.633 5.764 1.00 29.91 200 LYS A N 1
ATOM 1551 C CA . LYS A 1 202 ? -7.004 56.059 5.599 1.00 31.47 200 LYS A CA 1
ATOM 1552 C C . LYS A 1 202 ? -7.441 56.171 4.133 1.00 31.02 200 LYS A C 1
ATOM 1553 O O . LYS A 1 202 ? -6.677 56.636 3.308 1.00 30.60 200 LYS A O 1
ATOM 1559 N N . LYS A 1 203 ? -8.693 55.808 3.855 1.00 31.41 201 LYS A N 1
ATOM 1560 C CA . LYS A 1 203 ? -9.234 55.704 2.481 1.00 32.05 201 LYS A CA 1
ATOM 1561 C C . LYS A 1 203 ? -9.725 57.024 1.925 1.00 32.35 201 LYS A C 1
ATOM 1562 O O . LYS A 1 203 ? -9.710 58.028 2.621 1.00 33.46 201 LYS A O 1
ATOM 1568 N N . LYS B 1 4 ? -21.758 12.655 49.729 1.00 49.76 2 LYS B N 1
ATOM 1569 C CA . LYS B 1 4 ? -21.270 11.344 50.276 1.00 49.53 2 LYS B CA 1
ATOM 1570 C C . LYS B 1 4 ? -19.743 11.208 50.204 1.00 48.50 2 LYS B C 1
ATOM 1571 O O . LYS B 1 4 ? -19.065 12.048 49.600 1.00 48.17 2 LYS B O 1
ATOM 1577 N N . GLU B 1 5 ? -19.218 10.137 50.807 1.00 46.99 3 GLU B N 1
ATOM 1578 C CA . GLU B 1 5 ? -17.770 10.021 51.063 1.00 46.24 3 GLU B CA 1
ATOM 1579 C C . GLU B 1 5 ? -17.007 9.337 49.913 1.00 43.91 3 GLU B C 1
ATOM 1580 O O . GLU B 1 5 ? -17.473 8.347 49.339 1.00 44.16 3 GLU B O 1
ATOM 1586 N N . LEU B 1 6 ? -15.830 9.861 49.597 1.00 41.01 4 LEU B N 1
ATOM 1587 C CA . LEU B 1 6 ? -14.909 9.195 48.660 1.00 38.88 4 LEU B CA 1
ATOM 1588 C C . LEU B 1 6 ? -14.429 7.851 49.237 1.00 36.23 4 LEU B C 1
ATOM 1589 O O . LEU B 1 6 ? -14.158 7.749 50.429 1.00 36.54 4 LEU B O 1
ATOM 1594 N N . SER B 1 7 ? -14.359 6.819 48.410 1.00 32.51 5 SER B N 1
ATOM 1595 C CA . SER B 1 7 ? -13.841 5.545 48.838 1.00 30.23 5 SER B CA 1
ATOM 1596 C C . SER B 1 7 ? -12.312 5.599 48.819 1.00 28.26 5 SER B C 1
ATOM 1597 O O . SER B 1 7 ? -11.747 6.553 48.318 1.00 26.35 5 SER B O 1
ATOM 1600 N N . LYS B 1 8 ? -11.654 4.561 49.350 1.00 27.02 6 LYS B N 1
ATOM 1601 C CA . LYS B 1 8 ? -10.193 4.458 49.268 1.00 26.77 6 LYS B CA 1
ATOM 1602 C C . LYS B 1 8 ? -9.707 4.434 47.807 1.00 26.28 6 LYS B C 1
ATOM 1603 O O . LYS B 1 8 ? -8.710 5.074 47.499 1.00 25.23 6 LYS B O 1
ATOM 1609 N N . SER B 1 9 ? -10.419 3.722 46.918 1.00 26.16 7 SER B N 1
ATOM 1610 C CA . SER B 1 9 ? -10.177 3.803 45.460 1.00 26.43 7 SER B CA 1
ATOM 1611 C C . SER B 1 9 ? -10.217 5.212 44.872 1.00 25.51 7 SER B C 1
ATOM 1612 O O . SER B 1 9 ? -9.317 5.599 44.123 1.00 24.06 7 SER B O 1
ATOM 1615 N N . ASP B 1 10 ? -11.261 5.971 45.188 1.00 24.77 8 ASP B N 1
ATOM 1616 C CA . ASP B 1 10 ? -11.381 7.344 44.686 1.00 24.61 8 ASP B CA 1
ATOM 1617 C C . ASP B 1 10 ? -10.189 8.207 45.159 1.00 22.88 8 ASP B C 1
ATOM 1618 O O . ASP B 1 10 ? -9.619 8.987 44.387 1.00 21.34 8 ASP B O 1
ATOM 1623 N N . ARG B 1 11 ? -9.832 8.066 46.429 1.00 21.43 9 ARG B N 1
ATOM 1624 C CA . ARG B 1 11 ? -8.762 8.847 47.004 1.00 21.20 9 ARG B CA 1
ATOM 1625 C C . ARG B 1 11 ? -7.431 8.411 46.413 1.00 19.95 9 ARG B C 1
ATOM 1626 O O . ARG B 1 11 ? -6.575 9.246 46.191 1.00 20.90 9 ARG B O 1
ATOM 1634 N N . THR B 1 12 ? -7.266 7.127 46.141 1.00 18.58 10 THR B N 1
ATOM 1635 C CA . THR B 1 12 ? -6.020 6.652 45.570 1.00 18.99 10 THR B CA 1
ATOM 1636 C C . THR B 1 12 ? -5.841 7.137 44.126 1.00 19.21 10 THR B C 1
ATOM 1637 O O . THR B 1 12 ? -4.771 7.645 43.716 1.00 17.15 10 THR B O 1
ATOM 1641 N N . ARG B 1 13 ? -6.901 7.004 43.324 1.00 19.98 11 ARG B N 1
ATOM 1642 C CA . ARG B 1 13 ? -6.882 7.567 41.975 1.00 20.85 11 ARG B CA 1
ATOM 1643 C C . ARG B 1 13 ? -6.589 9.061 42.017 1.00 20.22 11 ARG B C 1
ATOM 1644 O O . ARG B 1 13 ? -5.708 9.555 41.287 1.00 21.05 11 ARG B O 1
ATOM 1652 N N . GLN B 1 14 ? -7.274 9.788 42.891 1.00 20.70 12 GLN B N 1
ATOM 1653 C CA . GLN B 1 14 ? -7.019 11.235 43.020 1.00 21.28 12 GLN B CA 1
ATOM 1654 C C . GLN B 1 14 ? -5.536 11.554 43.336 1.00 20.19 12 GLN B C 1
ATOM 1655 O O . GLN B 1 14 ? -4.896 12.430 42.673 1.00 19.30 12 GLN B O 1
ATOM 1661 N N . PHE B 1 15 ? -4.971 10.823 44.279 1.00 17.98 13 PHE B N 1
ATOM 1662 C CA . PHE B 1 15 ? -3.550 10.967 44.607 1.00 17.83 13 PHE B CA 1
ATOM 1663 C C . PHE B 1 15 ? -2.623 10.648 43.432 1.00 18.15 13 PHE B C 1
ATOM 1664 O O . PHE B 1 15 ? -1.630 11.364 43.217 1.00 16.91 13 PHE B O 1
ATOM 1672 N N . ILE B 1 16 ? -2.925 9.593 42.679 1.00 16.64 14 ILE B N 1
ATOM 1673 C CA . ILE B 1 16 ? -2.134 9.273 41.500 1.00 17.03 14 ILE B CA 1
ATOM 1674 C C . ILE B 1 16 ? -2.140 10.439 40.494 1.00 18.10 14 ILE B C 1
ATOM 1675 O O . ILE B 1 16 ? -1.080 10.851 40.019 1.00 16.85 14 ILE B O 1
ATOM 1680 N N . ILE B 1 17 ? -3.327 10.998 40.255 1.00 18.78 15 ILE B N 1
ATOM 1681 C CA . ILE B 1 17 ? -3.512 12.057 39.299 1.00 21.44 15 ILE B CA 1
ATOM 1682 C C . ILE B 1 17 ? -2.786 13.296 39.738 1.00 22.53 15 ILE B C 1
ATOM 1683 O O . ILE B 1 17 ? -1.991 13.825 38.966 1.00 23.62 15 ILE B O 1
ATOM 1688 N N . GLU B 1 18 ? -3.001 13.717 41.000 1.00 23.75 16 GLU B N 1
ATOM 1689 C CA . GLU B 1 18 ? -2.322 14.861 41.558 1.00 24.58 16 GLU B CA 1
ATOM 1690 C C . GLU B 1 18 ? -0.799 14.740 41.454 1.00 23.91 16 GLU B C 1
ATOM 1691 O O . GLU B 1 18 ? -0.136 15.716 41.104 1.00 23.70 16 GLU B O 1
ATOM 1697 N N . SER B 1 19 ? -0.269 13.580 41.819 1.00 21.34 17 SER B N 1
ATOM 1698 C CA . SER B 1 19 ? 1.167 13.353 41.780 1.00 22.15 17 SER B CA 1
ATOM 1699 C C . SER B 1 19 ? 1.766 13.296 40.380 1.00 21.69 17 SER B C 1
ATOM 1700 O O . SER B 1 19 ? 2.910 13.640 40.198 1.00 22.27 17 SER B O 1
ATOM 1703 N N . THR B 1 20 ? 1.033 12.751 39.411 1.00 21.51 18 THR B N 1
ATOM 1704 C CA . THR B 1 20 ? 1.608 12.554 38.080 1.00 21.44 18 THR B CA 1
ATOM 1705 C C . THR B 1 20 ? 1.256 13.653 37.064 1.00 22.19 18 THR B C 1
ATOM 1706 O O . THR B 1 20 ? 1.991 13.822 36.102 1.00 21.60 18 THR B O 1
ATOM 1710 N N . ALA B 1 21 ? 0.176 14.406 37.285 1.00 21.45 19 ALA B N 1
ATOM 1711 C CA . ALA B 1 21 ? -0.288 15.411 36.307 1.00 21.80 19 ALA B CA 1
ATOM 1712 C C . ALA B 1 21 ? 0.794 16.419 35.936 1.00 22.91 19 ALA B C 1
ATOM 1713 O O . ALA B 1 21 ? 0.859 16.811 34.820 1.00 23.64 19 ALA B O 1
ATOM 1715 N N . PRO B 1 22 ? 1.640 16.842 36.877 1.00 25.16 20 PRO B N 1
ATOM 1716 C CA . PRO B 1 22 ? 2.701 17.798 36.464 1.00 24.84 20 PRO B CA 1
ATOM 1717 C C . PRO B 1 22 ? 3.746 17.169 35.556 1.00 24.56 20 PRO B C 1
ATOM 1718 O O . PRO B 1 22 ? 4.348 17.893 34.719 1.00 25.43 20 PRO B O 1
ATOM 1722 N N . VAL B 1 23 ? 3.946 15.852 35.681 1.00 23.89 21 VAL B N 1
ATOM 1723 C CA . VAL B 1 23 ? 4.885 15.151 34.809 1.00 24.17 21 VAL B CA 1
ATOM 1724 C C . VAL B 1 23 ? 4.300 15.005 33.397 1.00 24.74 21 VAL B C 1
ATOM 1725 O O . VAL B 1 23 ? 4.999 15.253 32.400 1.00 25.81 21 VAL B O 1
ATOM 1729 N N . PHE B 1 24 ? 3.041 14.607 33.311 1.00 23.50 22 PHE B N 1
ATOM 1730 C CA . PHE B 1 24 ? 2.384 14.522 32.039 1.00 24.03 22 PHE B CA 1
ATOM 1731 C C . PHE B 1 24 ? 2.389 15.860 31.329 1.00 23.43 22 PHE B C 1
ATOM 1732 O O . PHE B 1 24 ? 2.620 15.894 30.122 1.00 23.65 22 PHE B O 1
ATOM 1740 N N . ASN B 1 25 ? 2.151 16.947 32.068 1.00 23.31 23 ASN B N 1
ATOM 1741 C CA . ASN B 1 25 ? 2.095 18.284 31.466 1.00 24.05 23 ASN B CA 1
ATOM 1742 C C . ASN B 1 25 ? 3.423 18.771 30.865 1.00 25.02 23 ASN B C 1
ATOM 1743 O O . ASN B 1 25 ? 3.386 19.511 29.885 1.00 26.34 23 ASN B O 1
ATOM 1748 N N . VAL B 1 26 ? 4.540 18.316 31.418 1.00 24.44 24 VAL B N 1
ATOM 1749 C CA . VAL B 1 26 ? 5.881 18.667 30.964 1.00 24.88 24 VAL B CA 1
ATOM 1750 C C . VAL B 1 26 ? 6.427 17.631 29.962 1.00 25.82 24 VAL B C 1
ATOM 1751 O O . VAL B 1 26 ? 6.984 18.000 28.918 1.00 25.57 24 VAL B O 1
ATOM 1755 N N . LYS B 1 27 ? 6.256 16.334 30.256 1.00 25.83 25 LYS B N 1
ATOM 1756 C CA . LYS B 1 27 ? 6.935 15.291 29.474 1.00 26.58 25 LYS B CA 1
ATOM 1757 C C . LYS B 1 27 ? 6.035 14.711 28.429 1.00 26.66 25 LYS B C 1
ATOM 1758 O O . LYS B 1 27 ? 6.503 14.088 27.488 1.00 26.73 25 LYS B O 1
ATOM 1764 N N . GLY B 1 28 ? 4.722 14.862 28.605 1.00 26.14 26 GLY B N 1
ATOM 1765 C CA . GLY B 1 28 ? 3.768 14.269 27.686 1.00 26.45 26 GLY B CA 1
ATOM 1766 C C . GLY B 1 28 ? 3.554 12.776 27.937 1.00 27.78 26 GLY B C 1
ATOM 1767 O O . GLY B 1 28 ? 4.289 12.121 28.714 1.00 28.03 26 GLY B O 1
ATOM 1768 N N . LEU B 1 29 ? 2.535 12.218 27.300 1.00 27.58 27 LEU B N 1
ATOM 1769 C CA . LEU B 1 29 ? 2.307 10.809 27.440 1.00 28.60 27 LEU B CA 1
ATOM 1770 C C . LEU B 1 29 ? 3.553 10.004 27.033 1.00 30.13 27 LEU B C 1
ATOM 1771 O O . LEU B 1 29 ? 3.957 9.100 27.785 1.00 29.03 27 LEU B O 1
ATOM 1776 N N . ALA B 1 30 ? 4.181 10.356 25.896 1.00 29.47 28 ALA B N 1
ATOM 1777 C CA . ALA B 1 30 ? 5.335 9.580 25.370 1.00 30.01 28 ALA B CA 1
ATOM 1778 C C . ALA B 1 30 ? 6.595 9.664 26.228 1.00 29.91 28 ALA B C 1
ATOM 1779 O O . ALA B 1 30 ? 7.401 8.729 26.313 1.00 30.60 28 ALA B O 1
ATOM 1781 N N . GLY B 1 31 ? 6.803 10.805 26.835 1.00 28.42 29 GLY B N 1
ATOM 1782 C CA . GLY B 1 31 ? 7.996 11.030 27.617 1.00 27.58 29 GLY B CA 1
ATOM 1783 C C . GLY B 1 31 ? 7.850 10.651 29.077 1.00 27.44 29 GLY B C 1
ATOM 1784 O O . GLY B 1 31 ? 8.834 10.664 29.801 1.00 27.10 29 GLY B O 1
ATOM 1785 N N . THR B 1 32 ? 6.631 10.315 29.507 1.00 27.07 30 THR B N 1
ATOM 1786 C CA . THR B 1 32 ? 6.389 9.969 30.921 1.00 28.23 30 THR B CA 1
ATOM 1787 C C . THR B 1 32 ? 6.552 8.497 31.050 1.00 27.70 30 THR B C 1
ATOM 1788 O O . THR B 1 32 ? 5.748 7.775 30.509 1.00 29.67 30 THR B O 1
ATOM 1792 N N . SER B 1 33 ? 7.597 8.052 31.734 1.00 28.60 31 SER B N 1
ATOM 1793 C CA . SER B 1 33 ? 7.808 6.597 31.940 1.00 29.35 31 SER B CA 1
ATOM 1794 C C . SER B 1 33 ? 7.119 6.000 33.162 1.00 28.70 31 SER B C 1
ATOM 1795 O O . SER B 1 33 ? 6.698 6.715 34.074 1.00 26.76 31 SER B O 1
ATOM 1798 N N . LEU B 1 34 ? 7.062 4.668 33.189 1.00 30.13 32 LEU B N 1
ATOM 1799 C CA . LEU B 1 34 ? 6.636 3.913 34.398 1.00 29.97 32 LEU B CA 1
ATOM 1800 C C . LEU B 1 34 ? 7.449 4.371 35.591 1.00 30.47 32 LEU B C 1
ATOM 1801 O O . LEU B 1 34 ? 6.886 4.623 36.645 1.00 30.89 32 LEU B O 1
ATOM 1806 N N . THR B 1 35 ? 8.760 4.539 35.436 1.00 29.87 33 THR B N 1
ATOM 1807 C CA . THR B 1 35 ? 9.541 4.985 36.579 1.00 29.80 33 THR B CA 1
ATOM 1808 C C . THR B 1 35 ? 9.187 6.397 37.053 1.00 29.14 33 THR B C 1
ATOM 1809 O O . THR B 1 35 ? 9.219 6.686 38.251 1.00 28.26 33 THR B O 1
ATOM 1813 N N . ASP B 1 36 ? 8.835 7.286 36.126 1.00 27.15 34 ASP B N 1
ATOM 1814 C CA . ASP B 1 36 ? 8.319 8.584 36.536 1.00 27.05 34 ASP B CA 1
ATOM 1815 C C . ASP B 1 36 ? 7.039 8.422 37.379 1.00 25.03 34 ASP B C 1
ATOM 1816 O O . ASP B 1 36 ? 6.819 9.143 38.358 1.00 25.87 34 ASP B O 1
ATOM 1821 N N . LEU B 1 37 ? 6.182 7.507 36.973 1.00 23.48 35 LEU B N 1
ATOM 1822 C CA . LEU B 1 37 ? 4.907 7.305 37.671 1.00 24.20 35 LEU B CA 1
ATOM 1823 C C . LEU B 1 37 ? 5.097 6.738 39.090 1.00 22.82 35 LEU B C 1
ATOM 1824 O O . LEU B 1 37 ? 4.518 7.261 40.051 1.00 21.99 35 LEU B O 1
ATOM 1829 N N . THR B 1 38 ? 5.914 5.685 39.196 1.00 22.72 36 THR B N 1
ATOM 1830 C CA . THR B 1 38 ? 6.209 5.049 40.493 1.00 23.18 36 THR B CA 1
ATOM 1831 C C . THR B 1 38 ? 7.010 5.954 41.423 1.00 24.43 36 THR B C 1
ATOM 1832 O O . THR B 1 38 ? 6.759 6.003 42.654 1.00 22.38 36 THR B O 1
ATOM 1836 N N . GLU B 1 39 ? 7.949 6.711 40.857 1.00 24.49 37 GLU B N 1
ATOM 1837 C CA . GLU B 1 39 ? 8.693 7.655 41.670 1.00 25.68 37 GLU B CA 1
ATOM 1838 C C . GLU B 1 39 ? 7.847 8.793 42.179 1.00 23.99 37 GLU B C 1
ATOM 1839 O O . GLU B 1 39 ? 8.071 9.297 43.264 1.00 25.22 37 GLU B O 1
ATOM 1845 N N . ALA B 1 40 ? 6.880 9.221 41.395 1.00 23.27 38 ALA B N 1
ATOM 1846 C CA . ALA B 1 40 ? 6.097 10.371 41.756 1.00 22.25 38 ALA B CA 1
ATOM 1847 C C . ALA B 1 40 ? 5.084 9.973 42.832 1.00 22.78 38 ALA B C 1
ATOM 1848 O O . ALA B 1 40 ? 4.644 10.817 43.618 1.00 21.43 38 ALA B O 1
ATOM 1850 N N . THR B 1 41 ? 4.723 8.686 42.882 1.00 21.57 39 THR B N 1
ATOM 1851 C CA . THR B 1 41 ? 3.631 8.238 43.770 1.00 19.96 39 THR B CA 1
ATOM 1852 C C . THR B 1 41 ? 4.088 7.395 44.945 1.00 20.36 39 THR B C 1
ATOM 1853 O O . THR B 1 41 ? 3.372 7.308 45.954 1.00 19.97 39 THR B O 1
ATOM 1857 N N . ASN B 1 42 ? 5.264 6.778 44.820 1.00 19.72 40 ASN B N 1
ATOM 1858 C CA . ASN B 1 42 ? 5.704 5.701 45.721 1.00 20.92 40 ASN B CA 1
ATOM 1859 C C . ASN B 1 42 ? 4.706 4.544 45.770 1.00 21.25 40 ASN B C 1
ATOM 1860 O O . ASN B 1 42 ? 4.600 3.870 46.790 1.00 22.22 40 ASN B O 1
ATOM 1865 N N . LEU B 1 43 ? 3.986 4.335 44.670 1.00 20.96 41 LEU B N 1
ATOM 1866 C CA . LEU B 1 43 ? 3.103 3.210 44.514 1.00 21.75 41 LEU B CA 1
ATOM 1867 C C . LEU B 1 43 ? 3.734 2.288 43.484 1.00 22.42 41 LEU B C 1
ATOM 1868 O O . LEU B 1 43 ? 4.502 2.705 42.644 1.00 22.37 41 LEU B O 1
ATOM 1873 N N . THR B 1 44 ? 3.414 1.006 43.560 1.00 23.33 42 THR B N 1
ATOM 1874 C CA . THR B 1 44 ? 3.932 0.058 42.562 1.00 23.42 42 THR B CA 1
ATOM 1875 C C . THR B 1 44 ? 3.141 0.186 41.262 1.00 24.13 42 THR B C 1
ATOM 1876 O O . THR B 1 44 ? 2.049 0.783 41.228 1.00 22.47 42 THR B O 1
ATOM 1880 N N . LYS B 1 45 ? 3.707 -0.379 40.194 1.00 25.34 43 LYS B N 1
ATOM 1881 C CA . LYS B 1 45 ? 3.022 -0.544 38.929 1.00 26.30 43 LYS B CA 1
ATOM 1882 C C . LYS B 1 45 ? 1.664 -1.204 39.162 1.00 26.36 43 LYS B C 1
ATOM 1883 O O . LYS B 1 45 ? 0.668 -0.729 38.691 1.00 26.74 43 LYS B O 1
ATOM 1889 N N . GLY B 1 46 ? 1.632 -2.286 39.929 1.00 26.18 44 GLY B N 1
ATOM 1890 C CA . GLY B 1 46 ? 0.400 -3.023 40.144 1.00 26.70 44 GLY B CA 1
ATOM 1891 C C . GLY B 1 46 ? -0.651 -2.242 40.906 1.00 26.75 44 GLY B C 1
ATOM 1892 O O . GLY B 1 46 ? -1.863 -2.388 40.668 1.00 26.53 44 GLY B O 1
ATOM 1893 N N . SER B 1 47 ? -0.202 -1.417 41.842 1.00 26.52 45 SER B N 1
ATOM 1894 C CA . SER B 1 47 ? -1.131 -0.557 42.535 1.00 26.66 45 SER B CA 1
ATOM 1895 C C . SER B 1 47 ? -1.742 0.508 41.598 1.00 24.97 45 SER B C 1
ATOM 1896 O O . SER B 1 47 ? -2.962 0.755 41.614 1.00 24.90 45 SER B O 1
ATOM 1899 N N . ILE B 1 48 ? -0.894 1.111 40.785 1.00 23.82 46 ILE B N 1
ATOM 1900 C CA . ILE B 1 48 ? -1.288 2.183 39.880 1.00 23.64 46 ILE B CA 1
ATOM 1901 C C . ILE B 1 48 ? -2.284 1.646 38.859 1.00 25.47 46 ILE B C 1
ATOM 1902 O O . ILE B 1 48 ? -3.345 2.235 38.637 1.00 25.71 46 ILE B O 1
ATOM 1907 N N . TYR B 1 49 ? -1.929 0.507 38.260 1.00 26.08 47 TYR B N 1
ATOM 1908 C CA . TYR B 1 49 ? -2.759 -0.102 37.252 1.00 26.99 47 TYR B CA 1
ATOM 1909 C C . TYR B 1 49 ? -3.827 -1.008 37.814 1.00 27.41 47 TYR B C 1
ATOM 1910 O O . TYR B 1 49 ? -4.568 -1.599 37.063 1.00 28.71 47 TYR B O 1
ATOM 1919 N N . GLY B 1 50 ? -3.931 -1.090 39.137 1.00 28.20 48 GLY B N 1
ATOM 1920 C CA . GLY B 1 50 ? -5.132 -1.613 39.768 1.00 28.16 48 GLY B CA 1
ATOM 1921 C C . GLY B 1 50 ? -6.147 -0.491 39.928 1.00 28.70 48 GLY B C 1
ATOM 1922 O O . GLY B 1 50 ? -7.298 -0.741 40.284 1.00 28.61 48 GLY B O 1
ATOM 1923 N N . ASN B 1 51 ? -5.716 0.748 39.714 1.00 28.23 49 ASN B N 1
ATOM 1924 C CA . ASN B 1 51 ? -6.596 1.927 39.769 1.00 28.84 49 ASN B CA 1
ATOM 1925 C C . ASN B 1 51 ? -6.922 2.526 38.385 1.00 28.81 49 ASN B C 1
ATOM 1926 O O . ASN B 1 51 ? -7.938 3.177 38.209 1.00 29.05 49 ASN B O 1
ATOM 1931 N N . PHE B 1 52 ? -6.040 2.334 37.414 1.00 29.19 50 PHE B N 1
ATOM 1932 C CA . PHE B 1 52 ? -6.273 2.806 36.039 1.00 30.30 50 PHE B CA 1
ATOM 1933 C C . PHE B 1 52 ? -6.050 1.656 35.068 1.00 31.59 50 PHE B C 1
ATOM 1934 O O . PHE B 1 52 ? -5.227 0.772 35.338 1.00 32.04 50 PHE B O 1
ATOM 1942 N N . GLU B 1 53 ? -6.772 1.661 33.953 1.00 32.67 51 GLU B N 1
ATOM 1943 C CA . GLU B 1 53 ? -6.638 0.566 32.998 1.00 33.83 51 GLU B CA 1
ATOM 1944 C C . GLU B 1 53 ? -5.257 0.510 32.332 1.00 32.83 51 GLU B C 1
ATOM 1945 O O . GLU B 1 53 ? -4.665 -0.564 32.189 1.00 32.92 51 GLU B O 1
ATOM 1951 N N . ASN B 1 54 ? -4.743 1.671 31.949 1.00 31.72 52 ASN B N 1
ATOM 1952 C CA . ASN B 1 54 ? -3.452 1.773 31.270 1.00 31.18 52 ASN B CA 1
ATOM 1953 C C . ASN B 1 54 ? -2.910 3.203 31.365 1.00 29.96 52 ASN B C 1
ATOM 1954 O O . ASN B 1 54 ? -3.552 4.077 31.951 1.00 29.96 52 ASN B O 1
ATOM 1959 N N . LYS B 1 55 ? -1.741 3.438 30.792 1.00 29.40 53 LYS B N 1
ATOM 1960 C CA . LYS B 1 55 ? -1.068 4.737 30.911 1.00 28.75 53 LYS B CA 1
ATOM 1961 C C . LYS B 1 55 ? -1.844 5.846 30.263 1.00 28.58 53 LYS B C 1
ATOM 1962 O O . LYS B 1 55 ? -1.912 6.959 30.795 1.00 26.75 53 LYS B O 1
ATOM 1968 N N . GLU B 1 56 ? -2.447 5.525 29.119 1.00 28.40 54 GLU B N 1
ATOM 1969 C CA . GLU B 1 56 ? -3.311 6.453 28.402 1.00 28.67 54 GLU B CA 1
ATOM 1970 C C . GLU B 1 56 ? -4.454 6.933 29.328 1.00 26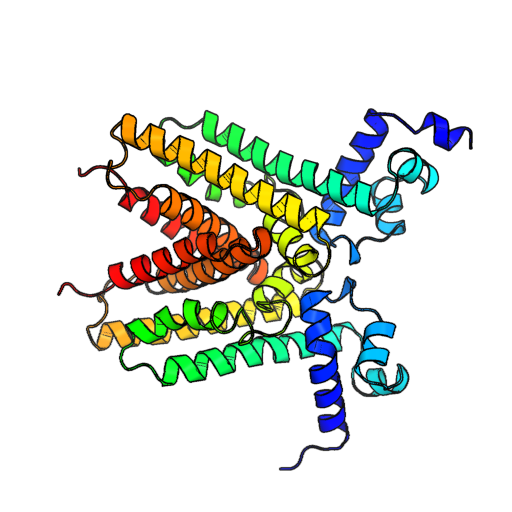.71 54 GLU B C 1
ATOM 1971 O O . GLU B 1 56 ? -4.787 8.105 29.328 1.00 27.09 54 GLU B O 1
ATOM 1977 N N . ALA B 1 57 ? -5.068 6.031 30.070 1.00 24.91 55 ALA B N 1
ATOM 1978 C CA . ALA B 1 57 ? -6.125 6.394 31.036 1.00 24.45 55 ALA B CA 1
ATOM 1979 C C . ALA B 1 57 ? -5.605 7.374 32.127 1.00 23.67 55 ALA B C 1
ATOM 1980 O O . ALA B 1 57 ? -6.281 8.343 32.498 1.00 22.30 55 ALA B O 1
ATOM 1982 N N . VAL B 1 58 ? -4.390 7.141 32.588 1.00 22.80 56 VAL B N 1
ATOM 1983 C CA . VAL B 1 58 ? -3.773 8.079 33.536 1.00 22.89 56 VAL B CA 1
ATOM 1984 C C . VAL B 1 58 ? -3.590 9.448 32.894 1.00 22.73 56 VAL B C 1
ATOM 1985 O O . VAL B 1 58 ? -3.918 10.476 33.500 1.00 23.04 56 VAL B O 1
ATOM 1989 N N . ALA B 1 59 ? -3.102 9.465 31.666 1.00 22.80 57 ALA B N 1
ATOM 1990 C CA . ALA B 1 59 ? -2.891 10.717 30.926 1.00 22.97 57 ALA B CA 1
ATOM 1991 C C . ALA B 1 59 ? -4.181 11.494 30.694 1.00 22.54 57 ALA B C 1
ATOM 1992 O O . ALA B 1 59 ? -4.193 12.710 30.744 1.00 21.88 57 ALA B O 1
ATOM 1994 N N . ILE B 1 60 ? -5.275 10.786 30.466 1.00 23.15 58 ILE B N 1
ATOM 1995 C CA . ILE B 1 60 ? -6.550 11.460 30.213 1.00 22.58 58 ILE B CA 1
ATOM 1996 C C . ILE B 1 60 ? -7.021 12.141 31.482 1.00 22.31 58 ILE B C 1
ATOM 1997 O O . ILE B 1 60 ? -7.436 13.283 31.462 1.00 21.86 58 ILE B O 1
ATOM 2002 N N . ALA B 1 61 ? -6.958 11.414 32.589 1.00 22.50 59 ALA B N 1
ATOM 2003 C CA . ALA B 1 61 ? -7.295 11.967 33.878 1.00 22.53 59 ALA B CA 1
ATOM 2004 C C . ALA B 1 61 ? -6.389 13.128 34.255 1.00 21.37 59 ALA B C 1
ATOM 2005 O O . ALA B 1 61 ? -6.880 14.098 34.839 1.00 21.36 59 ALA B O 1
ATOM 2007 N N . ALA B 1 62 ? -5.092 13.023 33.968 1.00 21.67 60 ALA B N 1
ATOM 2008 C CA . ALA B 1 62 ? -4.183 14.138 34.217 1.00 22.29 60 ALA B CA 1
ATOM 2009 C C . ALA B 1 62 ? -4.608 15.390 33.445 1.00 21.33 60 ALA B C 1
ATOM 2010 O O . ALA B 1 62 ? -4.545 16.505 33.981 1.00 20.79 60 ALA B O 1
ATOM 2012 N N . PHE B 1 63 ? -4.959 15.221 32.174 1.00 22.09 61 PHE B N 1
ATOM 2013 C CA . PHE B 1 63 ? -5.475 16.351 31.360 1.00 22.01 61 PHE B CA 1
ATOM 2014 C C . PHE B 1 63 ? -6.698 16.950 32.039 1.00 22.01 61 PHE B C 1
ATOM 2015 O O . PHE B 1 63 ? -6.742 18.173 32.248 1.00 19.92 61 PHE B O 1
ATOM 2023 N N . ASP B 1 64 ? -7.655 16.108 32.453 1.00 22.44 62 ASP B N 1
ATOM 2024 C CA . ASP B 1 64 ? -8.910 16.647 33.037 1.00 23.66 62 ASP B CA 1
ATOM 2025 C C . ASP B 1 64 ? -8.591 17.431 34.291 1.00 22.66 62 ASP B C 1
ATOM 2026 O O . ASP B 1 64 ? -9.220 18.415 34.619 1.00 22.25 62 ASP B O 1
ATOM 2031 N N . TYR B 1 65 ? -7.626 16.918 35.054 1.00 22.55 63 TYR B N 1
ATOM 2032 C CA . TYR B 1 65 ? -7.184 17.593 36.249 1.00 22.81 63 TYR B CA 1
ATOM 2033 C C . TYR B 1 65 ? -6.470 18.934 35.954 1.00 21.35 63 TYR B C 1
ATOM 2034 O O . TYR B 1 65 ? -6.775 19.965 36.571 1.00 20.37 63 TYR B O 1
ATOM 2043 N N . ASN B 1 66 ? -5.462 18.888 35.087 1.00 20.51 64 ASN B N 1
ATOM 2044 C CA . ASN B 1 66 ? -4.682 20.089 34.742 1.00 20.98 64 ASN B CA 1
ATOM 2045 C C . ASN B 1 66 ? -5.568 21.180 34.126 1.00 21.88 64 ASN B C 1
ATOM 2046 O O . ASN B 1 66 ? -5.514 22.343 34.540 1.00 21.15 64 ASN B O 1
ATOM 2051 N N . TRP B 1 67 ? -6.419 20.786 33.194 1.00 21.41 65 TRP B N 1
ATOM 2052 C CA . TRP B 1 67 ? -7.325 21.748 32.554 1.00 22.82 65 TRP B CA 1
ATOM 2053 C C . TRP B 1 67 ? -8.395 22.206 33.541 1.00 23.06 65 TRP B C 1
ATOM 2054 O O . TRP B 1 67 ? -8.796 23.357 33.490 1.00 21.55 65 TRP B O 1
ATOM 2065 N N . GLY B 1 68 ? -8.858 21.297 34.427 1.00 24.00 66 GLY B N 1
ATOM 2066 C CA . GLY B 1 68 ? -9.796 21.653 35.495 1.00 24.13 66 GLY B CA 1
ATOM 2067 C C . GLY B 1 68 ? -9.203 22.720 36.400 1.00 23.85 66 GLY B C 1
ATOM 2068 O O . GLY B 1 68 ? -9.871 23.657 36.792 1.00 24.62 66 GLY B O 1
ATOM 2069 N N . HIS B 1 69 ? -7.929 22.605 36.686 1.00 22.93 67 HIS B N 1
ATOM 2070 C CA . HIS B 1 69 ? -7.242 23.617 37.457 1.00 24.42 67 HIS B CA 1
ATOM 2071 C C . HIS B 1 69 ? -7.214 25.026 36.776 1.00 22.75 67 HIS B C 1
ATOM 2072 O O . HIS B 1 69 ? -7.512 26.052 37.422 1.00 22.22 67 HIS B O 1
ATOM 2079 N N . VAL B 1 70 ? -6.875 25.067 35.496 1.00 22.34 68 VAL B N 1
ATOM 2080 C CA . VAL B 1 70 ? -6.933 26.325 34.755 1.00 23.02 68 VAL B CA 1
ATOM 2081 C C . VAL B 1 70 ? -8.339 26.868 34.782 1.00 23.19 68 VAL B C 1
ATOM 2082 O O . VAL B 1 70 ? -8.529 28.023 35.086 1.00 23.32 68 VAL B O 1
ATOM 2086 N N . LYS B 1 71 ? -9.314 26.016 34.511 1.00 23.86 69 LYS B N 1
ATOM 2087 C CA . LYS B 1 71 ? -10.719 26.442 34.546 1.00 25.62 69 LYS B CA 1
ATOM 2088 C C . LYS B 1 71 ? -11.139 27.023 35.909 1.00 25.19 69 LYS B C 1
ATOM 2089 O O . LYS B 1 71 ? -11.843 28.022 35.941 1.00 24.57 69 LYS B O 1
ATOM 2095 N N . SER B 1 72 ? -10.717 26.408 37.015 1.00 25.20 70 SER B N 1
ATOM 2096 C CA . SER B 1 72 ? -11.144 26.928 38.336 1.00 26.05 70 SER B CA 1
ATOM 2097 C C . SER B 1 72 ? -10.459 28.284 38.676 1.00 24.57 70 SER B C 1
ATOM 2098 O O . SER B 1 72 ? -11.096 29.189 39.242 1.00 22.25 70 SER B O 1
ATOM 2101 N N . VAL B 1 73 ? -9.215 28.472 38.240 1.00 23.31 71 VAL B N 1
ATOM 2102 C CA . VAL B 1 73 ? -8.589 29.791 38.342 1.00 23.13 71 VAL B CA 1
ATOM 2103 C C . VAL B 1 73 ? -9.354 30.840 37.490 1.00 23.45 71 VAL B C 1
ATOM 2104 O O . VAL B 1 73 ? -9.670 31.979 37.957 1.00 22.72 71 VAL B O 1
ATOM 2108 N N . LEU B 1 74 ? -9.703 30.441 36.275 1.00 23.31 72 LEU B N 1
ATOM 2109 C CA . LEU B 1 74 ? -10.368 31.355 35.324 1.00 24.54 72 LEU B CA 1
ATOM 2110 C C . LEU B 1 74 ? -11.722 31.739 35.921 1.00 23.67 72 LEU B C 1
ATOM 2111 O O . LEU B 1 74 ? -12.066 32.913 35.981 1.00 23.28 72 LEU B O 1
ATOM 2116 N N . THR B 1 75 ? -12.451 30.768 36.451 1.00 23.09 73 THR B N 1
ATOM 2117 C CA . THR B 1 75 ? -13.723 31.056 37.090 1.00 23.77 73 THR B CA 1
ATOM 2118 C C . THR B 1 75 ? -13.625 32.018 38.265 1.00 24.11 73 THR B C 1
ATOM 2119 O O . THR B 1 75 ? -14.426 32.948 38.364 1.00 23.44 73 THR B O 1
ATOM 2123 N N . ALA B 1 76 ? -12.647 31.810 39.155 1.00 24.61 74 ALA B N 1
ATOM 2124 C CA . ALA B 1 76 ? -12.410 32.735 40.272 1.00 24.79 74 ALA B CA 1
ATOM 2125 C C . ALA B 1 76 ? -12.187 34.145 39.762 1.00 24.71 74 ALA B C 1
ATOM 2126 O O . ALA B 1 76 ? -12.783 35.112 40.260 1.00 25.46 74 ALA B O 1
ATOM 2128 N N . LYS B 1 77 ? -11.318 34.278 38.787 1.00 24.39 75 LYS B N 1
ATOM 2129 C CA . LYS B 1 77 ? -10.999 35.610 38.269 1.00 25.55 75 LYS B CA 1
ATOM 2130 C C . LYS B 1 77 ? -12.190 36.271 37.571 1.00 25.99 75 LYS B C 1
ATOM 2131 O O . LYS B 1 77 ? -12.459 37.442 37.783 1.00 26.35 75 LYS B O 1
ATOM 2137 N N . VAL B 1 78 ? -12.905 35.513 36.749 1.00 26.52 76 VAL B N 1
ATOM 2138 C CA . VAL B 1 78 ? -14.070 36.045 36.046 1.00 26.98 76 VAL B CA 1
ATOM 2139 C C . VAL B 1 78 ? -15.115 36.473 37.045 1.00 28.57 76 VAL B C 1
ATOM 2140 O O . VAL B 1 78 ? -15.694 37.526 36.902 1.00 29.36 76 VAL B O 1
ATOM 2144 N N . GLN B 1 79 ? -15.322 35.687 38.096 1.00 30.09 77 GLN B N 1
ATOM 2145 C CA . GLN B 1 79 ? -16.353 36.027 39.078 1.00 31.42 77 GLN B CA 1
ATOM 2146 C C . GLN B 1 79 ? -16.039 37.264 39.914 1.00 31.05 77 GLN B C 1
ATOM 2147 O O . GLN B 1 79 ? -16.961 37.908 40.457 1.00 31.38 77 GLN B O 1
ATOM 2153 N N . ALA B 1 80 ? -14.766 37.625 39.982 1.00 29.66 78 ALA B N 1
ATOM 2154 C CA . ALA B 1 80 ? -14.343 38.822 40.703 1.00 29.37 78 ALA B CA 1
ATOM 2155 C C . ALA B 1 80 ? -14.394 40.090 39.838 1.00 29.18 78 ALA B C 1
ATOM 2156 O O . ALA B 1 80 ? -14.058 41.174 40.304 1.00 29.92 78 ALA B O 1
ATOM 2158 N N . CYS B 1 81 ? -14.813 39.963 38.584 1.00 29.30 79 CYS B N 1
ATOM 2159 C CA . CYS B 1 81 ? -14.921 41.107 37.675 1.00 29.12 79 CYS B CA 1
ATOM 2160 C C . CYS B 1 81 ? -16.208 41.909 37.893 1.00 29.29 79 CYS B C 1
ATOM 2161 O O . CYS B 1 81 ? -17.233 41.352 38.282 1.00 30.10 79 CYS B O 1
ATOM 2164 N N . ASN B 1 82 ? -16.142 43.204 37.596 1.00 29.34 80 ASN B N 1
ATOM 2165 C CA . ASN B 1 82 ? -17.276 44.106 37.727 1.00 29.67 80 ASN B CA 1
ATOM 2166 C C . ASN B 1 82 ? -17.899 44.514 36.405 1.00 29.24 80 ASN B C 1
ATOM 2167 O O . ASN B 1 82 ? -18.927 45.160 36.392 1.00 28.79 80 ASN B O 1
ATOM 2172 N N . THR B 1 83 ? -17.267 44.143 35.298 1.00 28.80 81 THR B N 1
ATOM 2173 C CA . THR B 1 83 ? -17.825 44.366 33.992 1.00 27.66 81 THR B CA 1
ATOM 2174 C C . THR B 1 83 ? -17.522 43.148 33.107 1.00 27.74 81 THR B C 1
ATOM 2175 O O . THR B 1 83 ? -16.577 42.365 33.367 1.00 27.00 81 THR B O 1
ATOM 2179 N N . TYR B 1 84 ? -18.321 42.992 32.064 1.00 26.64 82 TYR B N 1
ATOM 2180 C CA . TYR B 1 84 ? -18.117 41.902 31.133 1.00 26.49 82 TYR B CA 1
ATOM 2181 C C . TYR B 1 84 ? -16.788 42.045 30.406 1.00 26.54 82 TYR B C 1
ATOM 2182 O O . TYR B 1 84 ? -16.092 41.051 30.198 1.00 24.93 82 TYR B O 1
ATOM 2191 N N . LYS B 1 85 ? -16.439 43.272 30.040 1.00 26.56 83 LYS B N 1
ATOM 2192 C CA . LYS B 1 85 ? -15.148 43.536 29.418 1.00 27.21 83 LYS B CA 1
ATOM 2193 C C . LYS B 1 85 ? -13.998 42.996 30.242 1.00 26.72 83 LYS B C 1
ATOM 2194 O O . LYS B 1 85 ? -13.060 42.402 29.699 1.00 26.09 83 LYS B O 1
ATOM 2200 N N . GLU B 1 86 ? -14.048 43.197 31.552 1.00 26.63 84 GLU B N 1
ATOM 2201 C CA . GLU B 1 86 ? -12.942 42.744 32.388 1.00 27.32 84 GLU B CA 1
ATOM 2202 C C . GLU B 1 86 ? -12.873 41.215 32.450 1.00 26.70 84 GLU B C 1
ATOM 2203 O O . GLU B 1 86 ? -11.780 40.643 32.508 1.00 26.28 84 GLU B O 1
ATOM 2209 N N . MET B 1 87 ? -14.037 40.555 32.362 1.00 25.82 85 MET B N 1
ATOM 2210 C CA . MET B 1 87 ? -14.104 39.096 32.294 1.00 24.68 85 MET B CA 1
ATOM 2211 C C . MET B 1 87 ? -13.347 38.523 31.086 1.00 24.07 85 MET B C 1
ATOM 2212 O O . MET B 1 87 ? -12.729 37.441 31.173 1.00 24.44 85 MET B O 1
ATOM 2217 N N . LEU B 1 88 ? -13.386 39.231 29.974 1.00 23.50 86 LEU B N 1
ATOM 2218 C CA . LEU B 1 88 ? -12.682 38.796 28.781 1.00 23.66 86 LEU B CA 1
ATOM 2219 C C . LEU B 1 88 ? -11.182 39.102 28.819 1.00 24.27 86 LEU B C 1
ATOM 2220 O O . LEU B 1 88 ? -10.455 38.638 27.955 1.00 25.62 86 LEU B O 1
ATOM 2225 N N . LEU B 1 89 ? -10.711 39.857 29.817 1.00 24.19 87 LEU B N 1
ATOM 2226 C CA . LEU B 1 89 ? -9.309 40.289 29.862 1.00 24.15 87 LEU B CA 1
ATOM 2227 C C . LEU B 1 89 ? -8.523 39.783 31.096 1.00 24.05 87 LEU B C 1
ATOM 2228 O O . LEU B 1 89 ? -7.486 40.326 31.439 1.00 24.36 87 LEU B O 1
ATOM 2233 N N . VAL B 1 90 ? -8.969 38.699 31.714 1.00 23.73 88 VAL B N 1
ATOM 2234 C CA . VAL B 1 90 ? -8.301 38.198 32.902 1.00 23.36 88 VAL B CA 1
ATOM 2235 C C . VAL B 1 90 ? -7.026 37.377 32.527 1.00 22.73 88 VAL B C 1
ATOM 2236 O O . VAL B 1 90 ? -6.201 37.004 33.394 1.00 22.19 88 VAL B O 1
ATOM 2240 N N . TYR B 1 91 ? -6.861 37.092 31.233 1.00 21.63 89 TYR B N 1
ATOM 2241 C CA . TYR B 1 91 ? -5.909 36.078 30.801 1.00 21.70 89 TYR B CA 1
ATOM 2242 C C . TYR B 1 91 ? -4.442 36.470 31.058 1.00 21.24 89 TYR B C 1
ATOM 2243 O O . TYR B 1 91 ? -3.650 35.648 31.524 1.00 21.38 89 TYR B O 1
ATOM 2252 N N . SER B 1 92 ? -4.098 37.703 30.775 1.00 21.81 90 SER B N 1
ATOM 2253 C CA . SER B 1 92 ? -2.721 38.146 31.003 1.00 23.40 90 SER B CA 1
ATOM 2254 C C . SER B 1 92 ? -2.267 37.948 32.461 1.00 23.64 90 SER B C 1
ATOM 2255 O O . SER B 1 92 ? -1.197 37.393 32.726 1.00 22.75 90 SER B O 1
ATOM 2258 N N . SER B 1 93 ? -3.081 38.398 33.400 1.00 23.78 91 SER B N 1
ATOM 2259 C CA . SER B 1 93 ? -2.738 38.233 34.819 1.00 25.32 91 SER B CA 1
ATOM 2260 C C . SER B 1 93 ? -2.708 36.735 35.169 1.00 24.58 91 SER B C 1
ATOM 2261 O O . SER B 1 93 ? -1.815 36.287 35.872 1.00 23.32 91 SER B O 1
ATOM 2264 N N . MET B 1 94 ? -3.639 35.951 34.626 1.00 24.47 92 MET B N 1
ATOM 2265 C CA . MET B 1 94 ? -3.647 34.503 34.897 1.00 25.13 92 MET B CA 1
ATOM 2266 C C . MET B 1 94 ? -2.348 33.786 34.466 1.00 23.99 92 MET B C 1
ATOM 2267 O O . MET B 1 94 ? -1.819 32.950 35.218 1.00 24.36 92 MET B O 1
ATOM 2272 N N . TYR B 1 95 ? -1.843 34.140 33.288 1.00 23.60 93 TYR B N 1
ATOM 2273 C CA . TYR B 1 95 ? -0.666 33.500 32.752 1.00 22.94 93 TYR B CA 1
ATOM 2274 C C . TYR B 1 95 ? 0.608 34.090 33.293 1.00 23.38 93 TYR B C 1
ATOM 2275 O O . TYR B 1 95 ? 1.573 33.349 33.542 1.00 23.34 93 TYR B O 1
ATOM 2284 N N . ASN B 1 96 ? 0.634 35.405 33.471 1.00 23.71 94 ASN B N 1
ATOM 2285 C CA . ASN B 1 96 ? 1.866 36.085 33.807 1.00 24.06 94 ASN B CA 1
ATOM 2286 C C . ASN B 1 96 ? 2.124 36.271 35.303 1.00 24.34 94 ASN B C 1
ATOM 2287 O O . ASN B 1 96 ? 3.277 36.400 35.695 1.00 22.44 94 ASN B O 1
ATOM 2292 N N . ASP B 1 97 ? 1.087 36.294 36.133 1.00 23.47 95 ASP B N 1
ATOM 2293 C CA . ASP B 1 97 ? 1.310 36.591 37.546 1.00 24.85 95 ASP B CA 1
ATOM 2294 C C . ASP B 1 97 ? 2.124 35.456 38.173 1.00 24.82 95 ASP B C 1
ATOM 2295 O O . ASP B 1 97 ? 1.967 34.311 37.810 1.00 25.16 95 ASP B O 1
ATOM 2300 N N . ALA B 1 98 ? 3.025 35.798 39.089 1.00 24.06 96 ALA B N 1
ATOM 2301 C CA . ALA B 1 98 ? 3.772 34.790 39.829 1.00 23.77 96 ALA B CA 1
ATOM 2302 C C . ALA B 1 98 ? 4.595 33.881 38.904 1.00 24.82 96 ALA B C 1
ATOM 2303 O O . ALA B 1 98 ? 4.738 32.676 39.131 1.00 24.20 96 ALA B O 1
ATOM 2305 N N . ASP B 1 99 ? 5.099 34.472 37.829 1.00 26.42 97 ASP B N 1
ATOM 2306 C CA . ASP B 1 99 ? 5.892 33.777 36.856 1.00 26.53 97 ASP B CA 1
ATOM 2307 C C . ASP B 1 99 ? 5.225 32.471 36.392 1.00 26.97 97 ASP B C 1
ATOM 2308 O O . ASP B 1 99 ? 5.894 31.440 36.284 1.00 27.70 97 ASP B O 1
ATOM 2313 N N . GLY B 1 100 ? 3.910 32.483 36.164 1.00 26.64 98 GLY B N 1
ATOM 2314 C CA . GLY B 1 100 ? 3.208 31.275 35.679 1.00 26.47 98 GLY B CA 1
ATOM 2315 C C . GLY B 1 100 ? 2.682 30.325 36.758 1.00 25.96 98 GLY B C 1
ATOM 2316 O O . GLY B 1 100 ? 2.059 29.299 36.444 1.00 26.46 98 GLY B O 1
ATOM 2317 N N . SER B 1 101 ? 2.871 30.659 38.039 1.00 25.09 99 SER B N 1
ATOM 2318 C CA . SER B 1 101 ? 2.522 29.707 39.109 1.00 24.01 99 SER B CA 1
ATOM 2319 C C . SER B 1 101 ? 1.024 29.510 39.306 1.00 24.60 99 SER B C 1
ATOM 2320 O O . SER B 1 101 ? 0.614 28.589 40.031 1.00 23.69 99 SER B O 1
ATOM 2323 N N . LEU B 1 102 ? 0.196 30.325 38.656 1.00 23.15 100 LEU B N 1
ATOM 2324 C CA . LEU B 1 102 ? -1.224 30.034 38.681 1.00 24.36 100 LEU B CA 1
ATOM 2325 C C . LEU B 1 102 ? -1.598 28.923 37.699 1.00 25.00 100 LEU B C 1
ATOM 2326 O O . LEU B 1 102 ? -2.656 28.291 37.863 1.00 26.70 100 LEU B O 1
ATOM 2331 N N . PHE B 1 103 ? -0.775 28.686 36.676 1.00 24.47 101 PHE B N 1
ATOM 2332 C CA . PHE B 1 103 ? -1.011 27.542 35.771 1.00 24.95 101 PHE B CA 1
ATOM 2333 C C . PHE B 1 103 ? -0.323 26.306 36.351 1.00 25.08 101 PHE B C 1
ATOM 2334 O O . PHE B 1 103 ? 0.631 26.453 37.092 1.00 24.89 101 PHE B O 1
ATOM 2342 N N . PRO B 1 104 ? -0.747 25.088 35.947 1.00 25.31 102 PRO B N 1
ATOM 2343 C CA . PRO B 1 104 ? 0.015 23.912 36.318 1.00 25.81 102 PRO B CA 1
ATOM 2344 C C . PRO B 1 104 ? 1.483 24.028 35.873 1.00 25.01 102 PRO B C 1
ATOM 2345 O O . PRO B 1 104 ? 1.823 24.773 34.932 1.00 23.74 102 PRO B O 1
ATOM 2349 N N . VAL B 1 105 ? 2.339 23.269 36.514 1.00 25.13 103 VAL B N 1
ATOM 2350 C CA . VAL B 1 105 ? 3.733 23.129 36.061 1.00 25.79 103 VAL B CA 1
ATOM 2351 C C . VAL B 1 105 ? 3.7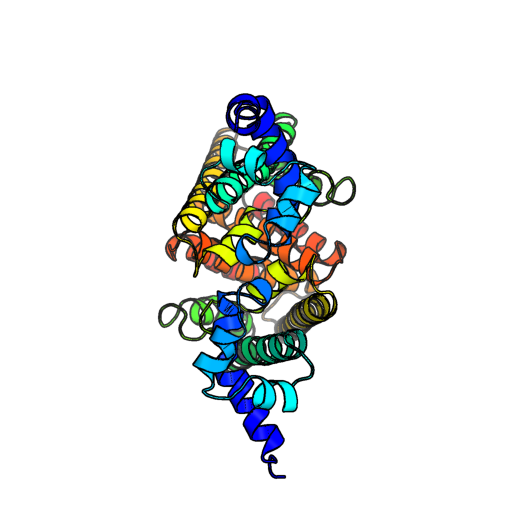42 22.591 34.611 1.00 26.01 103 VAL B C 1
ATOM 2352 O O . VAL B 1 105 ? 3.076 21.616 34.328 1.00 26.32 103 VAL B O 1
ATOM 2356 N N . GLY B 1 106 ? 4.446 23.277 33.706 1.00 25.82 104 GLY B N 1
ATOM 2357 C CA . GLY B 1 106 ? 4.592 22.899 32.290 1.00 25.63 104 GLY B CA 1
ATOM 2358 C C . GLY B 1 106 ? 3.720 23.750 31.363 1.00 25.02 104 GLY B C 1
ATOM 2359 O O . GLY B 1 106 ? 3.793 23.618 30.144 1.00 24.67 104 GLY B O 1
ATOM 2360 N N . GLY B 1 107 ? 2.896 24.623 31.954 1.00 24.31 105 GLY B N 1
ATOM 2361 C CA . GLY B 1 107 ? 2.054 25.562 31.198 1.00 23.12 105 GLY B CA 1
ATOM 2362 C C . GLY B 1 107 ? 0.664 25.095 30.868 1.00 24.00 105 GLY B C 1
ATOM 2363 O O . GLY B 1 107 ? 0.028 24.320 31.642 1.00 24.06 105 GLY B O 1
ATOM 2364 N N . CYS B 1 108 ? 0.157 25.574 29.716 1.00 23.62 106 CYS B N 1
ATOM 2365 C CA . CYS B 1 108 ? -1.215 25.304 29.329 1.00 23.28 106 CYS B CA 1
ATOM 2366 C C . CYS B 1 108 ? -1.366 23.864 28.901 1.00 23.33 106 CYS B C 1
ATOM 2367 O O . CYS B 1 108 ? -0.703 23.412 27.933 1.00 22.41 106 CYS B O 1
ATOM 2370 N N . PRO B 1 109 ? -2.212 23.107 29.621 1.00 24.02 107 PRO B N 1
ATOM 2371 C CA . PRO B 1 109 ? -2.419 21.737 29.210 1.00 23.77 107 PRO B CA 1
ATOM 2372 C C . PRO B 1 109 ? -3.222 21.591 27.945 1.00 23.90 107 PRO B C 1
ATOM 2373 O O . PRO B 1 109 ? -3.124 20.572 27.310 1.00 23.57 107 PRO B O 1
ATOM 2377 N N . LEU B 1 110 ? -4.042 22.570 27.582 1.00 23.74 108 LEU B N 1
ATOM 2378 C CA . LEU B 1 110 ? -4.762 22.470 26.294 1.00 24.96 108 LEU B CA 1
ATOM 2379 C C . LEU B 1 110 ? -3.772 22.542 25.108 1.00 24.07 108 LEU B C 1
ATOM 2380 O O . LEU B 1 110 ? -3.747 21.684 24.180 1.00 22.53 108 LEU B O 1
ATOM 2385 N N . LEU B 1 111 ? -2.911 23.549 25.156 1.00 23.82 109 LEU B N 1
ATOM 2386 C CA . LEU B 1 111 ? -1.820 23.614 24.201 1.00 23.92 109 LEU B CA 1
ATOM 2387 C C . LEU B 1 111 ? -0.950 22.344 24.185 1.00 23.56 109 LEU B C 1
ATOM 2388 O O . LEU B 1 111 ? -0.693 21.762 23.099 1.00 23.46 109 LEU B O 1
ATOM 2393 N N . ASN B 1 112 ? -0.496 21.907 25.371 1.00 22.16 110 ASN B N 1
ATOM 2394 C CA . ASN B 1 112 ? 0.461 20.807 25.460 1.00 22.54 110 ASN B CA 1
ATOM 2395 C C . ASN B 1 112 ? -0.175 19.518 24.931 1.00 23.49 110 ASN B C 1
ATOM 2396 O O . ASN B 1 112 ? 0.426 18.773 24.158 1.00 23.43 110 ASN B O 1
ATOM 2401 N N . THR B 1 113 ? -1.416 19.295 25.314 1.00 22.98 111 THR B N 1
ATOM 2402 C CA . THR B 1 113 ? -2.090 18.083 24.934 1.00 22.79 111 THR B CA 1
ATOM 2403 C C . THR B 1 113 ? -2.444 18.041 23.456 1.00 22.66 111 THR B C 1
ATOM 2404 O O . THR B 1 113 ? -2.279 17.004 22.801 1.00 22.83 111 THR B O 1
ATOM 2408 N N . THR B 1 114 ? -2.924 19.156 22.910 1.00 23.06 112 THR B N 1
ATOM 2409 C CA . THR B 1 114 ? -3.310 19.162 21.512 1.00 23.15 112 THR B CA 1
ATOM 2410 C C . THR B 1 114 ? -2.121 18.765 20.628 1.00 23.60 112 THR B C 1
ATOM 2411 O O . THR B 1 114 ? -2.248 17.899 19.758 1.00 22.61 112 THR B O 1
ATOM 2415 N N . ILE B 1 115 ? -0.969 19.381 20.883 1.00 23.27 113 ILE B N 1
ATOM 2416 C CA . ILE B 1 115 ? 0.206 19.166 20.060 1.00 23.69 113 ILE B CA 1
ATOM 2417 C C . ILE B 1 115 ? 0.602 17.716 20.141 1.00 23.66 113 ILE B C 1
ATOM 2418 O O . ILE B 1 115 ? 1.004 17.169 19.154 1.00 22.48 113 ILE B O 1
ATOM 2423 N N . GLU B 1 116 ? 0.475 17.053 21.295 1.00 23.75 114 GLU B N 1
ATOM 2424 C CA . GLU B 1 116 ? 0.920 15.679 21.355 1.00 24.18 114 GLU B CA 1
ATOM 2425 C C . GLU B 1 116 ? -0.148 14.760 20.769 1.00 24.40 114 GLU B C 1
ATOM 2426 O O . GLU B 1 116 ? 0.139 13.893 19.933 1.00 23.62 114 GLU B O 1
ATOM 2432 N N . ALA B 1 117 ? -1.396 14.993 21.142 1.00 23.74 115 ALA B N 1
ATOM 2433 C CA . ALA B 1 117 ? -2.448 14.017 20.819 1.00 24.35 115 ALA B CA 1
ATOM 2434 C C . ALA B 1 117 ? -3.005 14.154 19.411 1.00 24.29 115 ALA B C 1
ATOM 2435 O O . ALA B 1 117 ? -3.632 13.205 18.887 1.00 25.99 115 ALA B O 1
ATOM 2437 N N . ASP B 1 118 ? -2.845 15.333 18.786 1.00 24.65 116 ASP B N 1
ATOM 2438 C CA . ASP B 1 118 ? -3.555 15.633 17.570 1.00 24.64 116 ASP B CA 1
ATOM 2439 C C . ASP B 1 118 ? -3.324 14.523 16.522 1.00 26.24 116 ASP B C 1
ATOM 2440 O O . ASP B 1 118 ? -4.293 14.067 15.936 1.00 26.76 116 ASP B O 1
ATOM 2445 N N . ASP B 1 119 ? -2.090 14.024 16.374 1.00 26.74 117 ASP B N 1
ATOM 2446 C CA . ASP B 1 119 ? -1.797 12.977 15.393 1.00 27.42 117 ASP B CA 1
ATOM 2447 C C . ASP B 1 119 ? -1.355 11.637 16.027 1.00 27.80 117 ASP B C 1
ATOM 2448 O O . ASP B 1 119 ? -0.793 10.793 15.356 1.00 27.74 117 ASP B O 1
ATOM 2453 N N . THR B 1 120 ? -1.634 11.439 17.310 1.00 27.83 118 THR B N 1
ATOM 2454 C CA . THR B 1 120 ? -1.221 10.227 18.000 1.00 27.63 118 THR B CA 1
ATOM 2455 C C . THR B 1 120 ? -2.323 9.528 18.830 1.00 28.14 118 THR B C 1
ATOM 2456 O O . THR B 1 120 ? -2.188 8.331 19.091 1.00 29.33 118 THR B O 1
ATOM 2460 N N . HIS B 1 121 ? -3.354 10.240 19.281 1.00 26.39 119 HIS B N 1
ATOM 2461 C CA . HIS B 1 121 ? -4.202 9.769 20.409 1.00 26.37 119 HIS B CA 1
ATOM 2462 C C . HIS B 1 121 ? -5.576 10.393 20.290 1.00 26.15 119 HIS B C 1
ATOM 2463 O O . HIS B 1 121 ? -5.842 11.474 20.812 1.00 24.08 119 HIS B O 1
ATOM 2470 N N . ASP B 1 122 ? -6.464 9.701 19.599 1.00 26.01 120 ASP B N 1
ATOM 2471 C CA . ASP B 1 122 ? -7.760 10.286 19.302 1.00 27.58 120 ASP B CA 1
ATOM 2472 C C . ASP B 1 122 ? -8.572 10.613 20.543 1.00 26.39 120 ASP B C 1
ATOM 2473 O O . ASP B 1 122 ? -9.231 11.639 20.595 1.00 25.47 120 ASP B O 1
ATOM 2478 N N . ALA B 1 123 ? -8.583 9.726 21.530 1.00 25.51 121 ALA B N 1
ATOM 2479 C CA . ALA B 1 123 ? -9.428 9.999 22.687 1.00 25.96 121 ALA B CA 1
ATOM 2480 C C . ALA B 1 123 ? -8.977 11.305 23.383 1.00 25.37 121 ALA B C 1
ATOM 2481 O O . ALA B 1 123 ? -9.787 12.125 23.796 1.00 26.03 121 ALA B O 1
ATOM 2483 N N . LEU B 1 124 ? -7.674 11.529 23.498 1.00 24.86 122 LEU B N 1
ATOM 2484 C CA . LEU B 1 124 ? -7.211 12.757 24.121 1.00 24.39 122 LEU B CA 1
ATOM 2485 C C . LEU B 1 124 ? -7.397 13.960 23.188 1.00 23.98 122 LEU B C 1
ATOM 2486 O O . LEU B 1 124 ? -7.714 15.038 23.633 1.00 22.77 122 LEU B O 1
ATOM 2491 N N . ARG B 1 125 ? -7.222 13.772 21.886 1.00 23.46 123 ARG B N 1
ATOM 2492 C CA . ARG B 1 125 ? -7.490 14.861 20.921 1.00 24.38 123 ARG B CA 1
ATOM 2493 C C . ARG B 1 125 ? -8.941 15.331 21.116 1.00 24.78 123 ARG B C 1
ATOM 2494 O O . ARG B 1 125 ? -9.202 16.528 21.194 1.00 23.28 123 ARG B O 1
ATOM 2502 N N . LYS B 1 126 ? -9.865 14.382 21.255 1.00 26.31 124 LYS B N 1
ATOM 2503 C CA . LYS B 1 126 ? -11.279 14.706 21.487 1.00 27.26 124 LYS B CA 1
ATOM 2504 C C . LYS B 1 126 ? -11.509 15.513 22.731 1.00 26.46 124 LYS B C 1
ATOM 2505 O O . LYS B 1 126 ? -12.323 16.400 22.721 1.00 26.75 124 LYS B O 1
ATOM 2511 N N . LYS B 1 127 ? -10.799 15.217 23.805 1.00 26.74 125 LYS B N 1
ATOM 2512 C CA . LYS B 1 127 ? -10.959 16.014 25.041 1.00 27.96 125 LYS B CA 1
ATOM 2513 C C . LYS B 1 127 ? -10.436 17.416 24.820 1.00 25.87 125 LYS B C 1
ATOM 2514 O O . LYS B 1 127 ? -11.001 18.352 25.339 1.00 26.16 125 LYS B O 1
ATOM 2520 N N . ALA B 1 128 ? -9.329 17.543 24.099 1.00 23.98 126 ALA B N 1
ATOM 2521 C CA . ALA B 1 128 ? -8.764 18.874 23.790 1.00 23.85 126 ALA B CA 1
ATOM 2522 C C . ALA B 1 128 ? -9.771 19.710 22.988 1.00 22.49 126 ALA B C 1
ATOM 2523 O O . ALA B 1 128 ? -10.045 20.865 23.284 1.00 18.98 126 ALA B O 1
ATOM 2525 N N . GLY B 1 129 ? -10.332 19.074 21.964 1.00 23.22 127 GLY B N 1
ATOM 2526 C CA . GLY B 1 129 ? -11.409 19.645 21.156 1.00 23.43 127 GLY B CA 1
ATOM 2527 C C . GLY B 1 129 ? -12.589 20.111 21.963 1.00 24.24 127 GLY B C 1
ATOM 2528 O O . GLY B 1 129 ? -13.047 21.227 21.796 1.00 23.19 127 GLY B O 1
ATOM 2529 N N . GLU B 1 130 ? -13.040 19.268 22.870 1.00 25.09 128 GLU B N 1
ATOM 2530 C CA . GLU B 1 130 ? -14.180 19.585 23.714 1.00 26.77 128 GLU B CA 1
ATOM 2531 C C . GLU B 1 130 ? -13.807 20.733 24.692 1.00 25.84 128 GLU B C 1
ATOM 2532 O O . GLU B 1 130 ? -14.640 21.571 25.001 1.00 25.47 128 GLU B O 1
ATOM 2538 N N . ALA B 1 131 ? -12.560 20.766 25.170 1.00 24.59 129 ALA B N 1
ATOM 2539 C CA . ALA B 1 131 ? -12.120 21.832 26.087 1.00 23.92 129 ALA B CA 1
ATOM 2540 C C . ALA B 1 131 ? -12.136 23.169 25.334 1.00 23.78 129 ALA B C 1
ATOM 2541 O O . ALA B 1 131 ? -12.589 24.197 25.872 1.00 23.41 129 ALA B O 1
ATOM 2543 N N . ILE B 1 132 ? -11.627 23.176 24.108 1.00 23.03 130 ILE B N 1
ATOM 2544 C CA . ILE B 1 132 ? -11.620 24.430 23.327 1.00 23.93 130 ILE B CA 1
ATOM 2545 C C . ILE B 1 132 ? -13.032 24.921 23.066 1.00 22.78 130 ILE B C 1
ATOM 2546 O O . ILE B 1 132 ? -13.312 26.109 23.192 1.00 22.81 130 ILE B O 1
ATOM 2551 N N . LEU B 1 133 ? -13.906 24.009 22.664 1.00 22.15 131 LEU B N 1
ATOM 2552 C CA . LEU B 1 133 ? -15.293 24.385 22.330 1.00 23.11 131 LEU B CA 1
ATOM 2553 C C . LEU B 1 133 ? -16.071 24.822 23.582 1.00 23.17 131 LEU B C 1
ATOM 2554 O O . LEU B 1 133 ? -16.879 25.752 23.523 1.00 22.21 131 LEU B O 1
ATOM 2559 N N . SER B 1 134 ? -15.811 24.205 24.738 1.00 22.94 132 SER B N 1
ATOM 2560 C CA . SER B 1 134 ? -16.449 24.698 25.972 1.00 23.33 132 SER B CA 1
ATOM 2561 C C . SER B 1 134 ? -15.969 26.064 26.420 1.00 21.74 132 SER B C 1
ATOM 2562 O O . SER B 1 134 ? -16.738 26.846 26.925 1.00 20.82 132 SER B O 1
ATOM 2565 N N . TRP B 1 135 ? -14.678 26.316 26.308 1.00 21.97 133 TRP B N 1
ATOM 2566 C CA . TRP B 1 135 ? -14.160 27.650 26.525 1.00 21.67 133 TRP B CA 1
ATOM 2567 C C . TRP B 1 135 ? -14.841 28.669 25.571 1.00 21.71 133 TRP B C 1
ATOM 2568 O O . TRP B 1 135 ? -15.351 29.696 26.017 1.00 21.86 133 TRP B O 1
ATOM 2579 N N . LYS B 1 136 ? -14.882 28.355 24.288 1.00 21.22 134 LYS B N 1
ATOM 2580 C CA . LYS B 1 136 ? -15.484 29.232 23.273 1.00 22.33 134 LYS B CA 1
ATOM 2581 C C . LYS B 1 136 ? -16.946 29.530 23.647 1.00 23.52 134 LYS B C 1
ATOM 2582 O O . LYS B 1 136 ? -17.372 30.682 23.648 1.00 23.29 134 LYS B O 1
ATOM 2588 N N . LYS B 1 137 ? -17.673 28.498 24.057 1.00 24.60 135 LYS B N 1
ATOM 2589 C CA . LYS B 1 137 ? -19.043 28.665 24.494 1.00 25.94 135 LYS B CA 1
ATOM 2590 C C . LYS B 1 137 ? -19.186 29.601 25.688 1.00 25.39 135 LYS B C 1
ATOM 2591 O O . LYS B 1 137 ? -20.112 30.403 25.740 1.00 24.09 135 LYS B O 1
ATOM 2597 N N . ASN B 1 138 ? -18.278 29.477 26.668 1.00 25.23 136 ASN B N 1
ATOM 2598 C CA . ASN B 1 138 ? -18.277 30.410 27.800 1.00 24.94 136 ASN B CA 1
ATOM 2599 C C . ASN B 1 138 ? -18.015 31.850 27.351 1.00 23.80 136 ASN B C 1
ATOM 2600 O O . ASN B 1 138 ? -18.616 32.802 27.868 1.00 23.36 136 ASN B O 1
ATOM 2605 N N . LEU B 1 139 ? -17.081 32.016 26.420 1.00 22.97 137 LEU B N 1
ATOM 2606 C CA . LEU B 1 139 ? -16.787 33.331 25.892 1.00 22.43 137 LEU B CA 1
ATOM 2607 C C . LEU B 1 139 ? -18.043 33.936 25.173 1.00 22.27 137 LEU B C 1
ATOM 2608 O O . LEU B 1 139 ? -18.349 35.126 25.343 1.00 21.72 137 LEU B O 1
ATOM 2613 N N . VAL B 1 140 ? -18.710 33.122 24.348 1.00 21.55 138 VAL B N 1
ATOM 2614 C CA . VAL B 1 140 ? -19.963 33.524 23.662 1.00 21.36 138 VAL B CA 1
ATOM 2615 C C . VAL B 1 140 ? -20.985 34.050 24.670 1.00 22.22 138 VAL B C 1
ATOM 2616 O O . VAL B 1 140 ? -21.568 35.143 24.472 1.00 22.62 138 VAL B O 1
ATOM 2620 N N . THR B 1 141 ? -21.167 33.305 25.767 1.00 21.54 139 THR B N 1
ATOM 2621 C CA . THR B 1 141 ? -22.074 33.710 26.820 1.00 22.28 139 THR B CA 1
ATOM 2622 C C . THR B 1 141 ? -21.701 35.062 27.403 1.00 22.25 139 THR B C 1
ATOM 2623 O O . THR B 1 141 ? -22.591 35.912 27.551 1.00 22.01 139 THR B O 1
ATOM 2627 N N . ILE B 1 142 ? -20.405 35.289 27.704 1.00 22.28 140 ILE B N 1
ATOM 2628 C CA . ILE B 1 142 ? -19.989 36.569 28.297 1.00 22.74 140 ILE B CA 1
ATOM 2629 C C . ILE B 1 142 ? -20.182 37.701 27.308 1.00 23.14 140 ILE B C 1
ATOM 2630 O O . ILE B 1 142 ? -20.664 38.782 27.667 1.00 23.50 140 ILE B O 1
ATOM 2635 N N . ILE B 1 143 ? -19.804 37.455 26.067 1.00 23.56 141 ILE B N 1
ATOM 2636 C CA . ILE B 1 143 ? -19.894 38.477 25.031 1.00 23.91 141 ILE B CA 1
ATOM 2637 C C . ILE B 1 143 ? -21.373 38.892 24.860 1.00 24.10 141 ILE B C 1
ATOM 2638 O O . ILE B 1 143 ? -21.720 40.085 24.868 1.00 23.89 141 ILE B O 1
ATOM 2643 N N . LYS B 1 144 ? -22.262 37.908 24.763 1.00 25.26 142 LYS B N 1
ATOM 2644 C CA . LYS B 1 144 ? -23.701 38.213 24.574 1.00 25.48 142 LYS B CA 1
ATOM 2645 C C . LYS B 1 144 ? -24.340 38.899 25.786 1.00 26.47 142 LYS B C 1
ATOM 2646 O O . LYS B 1 144 ? -25.271 39.674 25.623 1.00 26.13 142 LYS B O 1
ATOM 2652 N N . LYS B 1 145 ? -23.852 38.625 26.998 1.00 27.58 143 LYS B N 1
ATOM 2653 C CA . LYS B 1 145 ? -24.261 39.415 28.182 1.00 28.52 143 LYS B CA 1
ATOM 2654 C C . LYS B 1 145 ? -23.760 40.866 28.117 1.00 27.71 143 LYS B C 1
ATOM 2655 O O . LYS B 1 145 ? -24.452 41.794 28.560 1.00 28.12 143 LYS B O 1
ATOM 2661 N N . GLY B 1 146 ? -22.569 41.058 27.574 1.00 27.09 144 GLY B N 1
ATOM 2662 C CA . GLY B 1 146 ? -22.003 42.396 27.402 1.00 26.86 144 GLY B CA 1
ATOM 2663 C C . GLY B 1 146 ? -22.738 43.211 26.346 1.00 27.31 144 GLY B C 1
ATOM 2664 O O . GLY B 1 146 ? -22.928 44.408 26.504 1.00 27.52 144 GLY B O 1
ATOM 2665 N N . ILE B 1 147 ? -23.191 42.555 25.281 1.00 27.43 145 ILE B N 1
ATOM 2666 C CA . ILE B 1 147 ? -24.070 43.194 24.288 1.00 27.72 145 ILE B CA 1
ATOM 2667 C C . ILE B 1 147 ? -25.380 43.691 24.940 1.00 28.72 145 ILE B C 1
ATOM 2668 O O . ILE B 1 147 ? -25.770 44.838 24.747 1.00 28.07 145 ILE B O 1
ATOM 2673 N N . GLN B 1 148 ? -26.011 42.850 25.760 1.00 29.41 146 GLN B N 1
ATOM 2674 C CA . GLN B 1 148 ? -27.298 43.193 26.359 1.00 30.29 146 GLN B CA 1
ATOM 2675 C C . GLN B 1 148 ? -27.169 44.268 27.421 1.00 30.03 146 GLN B C 1
ATOM 2676 O O . GLN B 1 148 ? -28.082 45.041 27.629 1.00 28.81 146 GLN B O 1
ATOM 2682 N N . ALA B 1 149 ? -26.015 44.304 28.073 1.00 30.39 147 ALA B N 1
ATOM 2683 C CA . ALA B 1 149 ? -25.678 45.333 29.041 1.00 31.07 147 ALA B CA 1
ATOM 2684 C C . ALA B 1 149 ? -25.224 46.623 28.359 1.00 31.43 147 ALA B C 1
ATOM 2685 O O . ALA B 1 149 ? -24.882 47.576 29.039 1.00 31.92 147 ALA B O 1
ATOM 2687 N N . LYS B 1 150 ? -25.160 46.625 27.031 1.00 30.97 148 LYS B N 1
ATOM 2688 C CA . LYS B 1 150 ? -24.688 47.775 26.266 1.00 30.77 148 LYS B CA 1
ATOM 2689 C C . LYS B 1 150 ? -23.213 48.082 26.487 1.00 30.06 148 LYS B C 1
ATOM 2690 O O . LYS B 1 150 ? -22.796 49.202 26.300 1.00 29.71 148 LYS B O 1
ATOM 2696 N N . GLU B 1 151 ? -22.417 47.092 26.883 1.00 29.64 149 GLU B N 1
ATOM 2697 C CA . GLU B 1 151 ? -20.968 47.255 26.907 1.00 28.76 149 GLU B CA 1
ATOM 2698 C C . GLU B 1 151 ? -20.456 47.088 25.487 1.00 28.03 149 GLU B C 1
ATOM 2699 O O . GLU B 1 151 ? -19.569 47.815 25.042 1.00 27.61 149 GLU B O 1
ATOM 2705 N N . PHE B 1 152 ? -21.011 46.106 24.784 1.00 27.12 150 PHE B N 1
ATOM 2706 C CA . PHE B 1 152 ? -20.524 45.730 23.473 1.00 26.88 150 PHE B CA 1
ATOM 2707 C C . PHE B 1 152 ? -21.572 45.993 22.386 1.00 26.77 150 PHE B C 1
ATOM 2708 O O . PHE B 1 152 ? -22.773 45.878 22.630 1.00 25.65 150 PHE B O 1
ATOM 2716 N N . ARG B 1 153 ? -21.096 46.289 21.179 1.00 27.14 151 ARG B N 1
ATOM 2717 C CA . ARG B 1 153 ? -21.972 46.551 20.028 1.00 27.76 151 ARG B CA 1
ATOM 2718 C C . ARG B 1 153 ? -22.822 45.347 19.606 1.00 27.81 151 ARG B C 1
ATOM 2719 O O . ARG B 1 153 ? -22.335 44.193 19.575 1.00 26.41 151 ARG B O 1
ATOM 2727 N N . PRO B 1 154 ? -24.095 45.612 19.265 1.00 27.74 152 PRO B N 1
ATOM 2728 C CA . PRO B 1 154 ? -25.045 44.547 18.931 1.00 28.79 152 PRO B CA 1
ATOM 2729 C C . PRO B 1 154 ? -24.649 43.737 17.715 1.00 29.19 152 PRO B C 1
ATOM 2730 O O . PRO B 1 154 ? -24.947 42.557 17.668 1.00 30.15 152 PRO B O 1
ATOM 2734 N N . ASP B 1 155 ? -23.962 44.367 16.765 1.00 29.76 153 ASP B N 1
ATOM 2735 C CA . ASP B 1 155 ? -23.486 43.692 15.563 1.00 30.33 153 ASP B CA 1
ATOM 2736 C C . ASP B 1 155 ? -22.147 42.946 15.717 1.00 29.81 153 ASP B C 1
ATOM 2737 O O . ASP B 1 155 ? -21.555 42.556 14.709 1.00 29.84 153 ASP B O 1
ATOM 2742 N N . THR B 1 156 ? -21.646 42.791 16.944 1.00 28.61 154 THR B N 1
ATOM 2743 C CA . THR B 1 156 ? -20.425 42.020 17.186 1.00 27.18 154 THR B CA 1
ATOM 2744 C C . THR B 1 156 ? -20.532 40.592 16.581 1.00 26.93 154 THR B C 1
ATOM 2745 O O . THR B 1 156 ? -21.533 39.890 16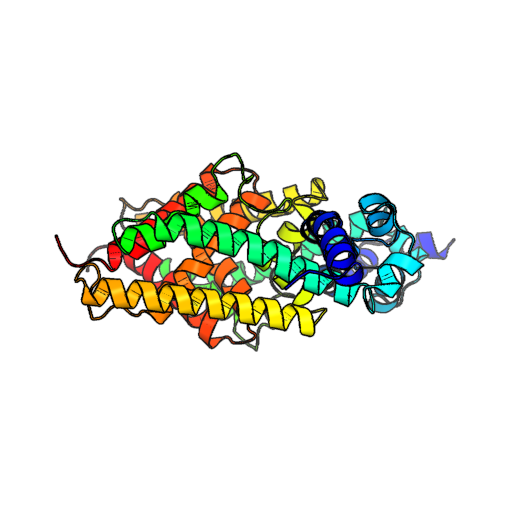.788 1.00 26.41 154 THR B O 1
ATOM 2749 N N . ASP B 1 157 ? -19.504 40.181 15.828 1.00 25.83 155 ASP B N 1
ATOM 2750 C CA . ASP B 1 157 ? -19.414 38.817 15.326 1.00 25.82 155 ASP B CA 1
ATOM 2751 C C . ASP B 1 157 ? -18.843 37.932 16.463 1.00 24.94 155 ASP B C 1
ATOM 2752 O O . ASP B 1 157 ? -17.621 37.764 16.615 1.00 23.94 155 ASP B O 1
ATOM 2757 N N . VAL B 1 158 ? -19.768 37.398 17.260 1.00 24.70 156 VAL B N 1
ATOM 2758 C CA . VAL B 1 158 ? -19.424 36.845 18.590 1.00 24.11 156 VAL B CA 1
ATOM 2759 C C . VAL B 1 158 ? -18.523 35.656 18.449 1.00 23.13 156 VAL B C 1
ATOM 2760 O O . VAL B 1 158 ? -17.597 35.471 19.231 1.00 22.06 156 VAL B O 1
ATOM 2764 N N . THR B 1 159 ? -18.816 34.827 17.448 1.00 22.98 157 THR B N 1
ATOM 2765 C CA . THR B 1 159 ? -18.068 33.605 17.255 1.00 23.43 157 THR B CA 1
ATOM 2766 C C . THR B 1 159 ? -16.671 33.931 16.828 1.00 23.38 157 THR B C 1
ATOM 2767 O O . THR B 1 159 ? -15.712 33.388 17.383 1.00 22.78 157 THR B O 1
ATOM 2771 N N . LYS B 1 160 ? -16.530 34.875 15.902 1.00 22.59 158 LYS B N 1
ATOM 2772 C CA . LYS B 1 160 ? -15.221 35.234 15.431 1.00 23.73 158 LYS B CA 1
ATOM 2773 C C . LYS B 1 160 ? -14.388 35.781 16.591 1.00 23.21 158 LYS B C 1
ATOM 2774 O O . LYS B 1 160 ? -13.216 35.426 16.742 1.00 22.87 158 LYS B O 1
ATOM 2780 N N . ILE B 1 161 ? -14.985 36.641 17.411 1.00 22.72 159 ILE B N 1
ATOM 2781 C CA . ILE B 1 161 ? -14.220 37.209 18.505 1.00 21.87 159 ILE B CA 1
ATOM 2782 C C . ILE B 1 161 ? -13.797 36.092 19.509 1.00 21.54 159 ILE B C 1
ATOM 2783 O O . ILE B 1 161 ? -12.655 36.052 19.954 1.00 21.45 159 ILE B O 1
ATOM 2788 N N . ALA B 1 162 ? -14.713 35.182 19.835 1.00 20.45 160 ALA B N 1
ATOM 2789 C CA . 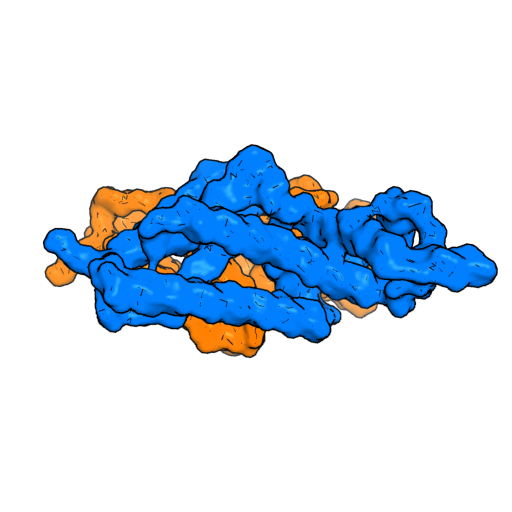ALA B 1 162 ? -14.427 34.154 20.825 1.00 20.86 160 ALA B CA 1
ATOM 2790 C C . ALA B 1 162 ? -13.248 33.288 20.352 1.00 20.86 160 ALA B C 1
ATOM 2791 O O . ALA B 1 162 ? -12.242 33.121 21.061 1.00 22.48 160 ALA B O 1
ATOM 2793 N N . PHE B 1 163 ? -13.332 32.772 19.137 1.00 19.82 161 PHE B N 1
ATOM 2794 C CA . PHE B 1 163 ? -12.231 31.987 18.635 1.00 19.87 161 PHE B CA 1
ATOM 2795 C C . PHE B 1 163 ? -10.951 32.791 18.546 1.00 20.37 161 PHE B C 1
ATOM 2796 O O . PHE B 1 163 ? -9.893 32.221 18.816 1.00 19.65 161 PHE B O 1
ATOM 2804 N N . SER B 1 164 ? -11.062 34.089 18.204 1.00 20.20 162 SER B N 1
ATOM 2805 C CA . SER B 1 164 ? -9.883 34.949 18.037 1.00 20.66 162 SER B CA 1
ATOM 2806 C C . SER B 1 164 ? -9.201 35.210 19.395 1.00 20.44 162 SER B C 1
ATOM 2807 O O . SER B 1 164 ? -7.965 35.247 19.464 1.00 20.09 162 SER B O 1
ATOM 2810 N N . MET B 1 165 ? -10.012 35.326 20.456 1.00 19.90 163 MET B N 1
ATOM 2811 C CA . MET B 1 165 ? -9.517 35.417 21.821 1.00 20.40 163 MET B CA 1
ATOM 2812 C C . MET B 1 165 ? -8.665 34.197 22.184 1.00 20.19 163 MET B C 1
ATOM 2813 O O . MET B 1 165 ? -7.550 34.353 22.669 1.00 21.46 163 MET B O 1
ATOM 2818 N N . ILE B 1 166 ? -9.180 33.016 21.895 1.00 20.03 164 ILE B N 1
ATOM 2819 C CA . ILE B 1 166 ? -8.543 31.761 22.235 1.00 20.68 164 ILE B CA 1
ATOM 2820 C C . ILE B 1 166 ? -7.223 31.729 21.505 1.00 20.70 164 ILE B C 1
ATOM 2821 O O . ILE B 1 166 ? -6.169 31.414 22.124 1.00 20.14 164 ILE B O 1
ATOM 2826 N N . ALA B 1 167 ? -7.249 32.139 20.246 1.00 19.34 165 ALA B N 1
ATOM 2827 C CA . ALA B 1 167 ? -6.059 32.073 19.388 1.00 20.56 165 ALA B CA 1
ATOM 2828 C C . ALA B 1 167 ? -4.985 32.986 19.912 1.00 20.32 165 ALA B C 1
ATOM 2829 O O . ALA B 1 167 ? -3.836 32.582 20.009 1.00 20.52 165 ALA B O 1
ATOM 2831 N N . LEU B 1 168 ? -5.379 34.200 20.298 1.00 20.33 166 LEU B N 1
ATOM 2832 C CA . LEU B 1 168 ? -4.455 35.168 20.888 1.00 20.57 166 LEU B CA 1
ATOM 2833 C C . LEU B 1 168 ? -3.828 34.713 22.205 1.00 20.45 166 LEU B C 1
ATOM 2834 O O . LEU B 1 168 ? -2.612 34.831 22.414 1.00 20.12 166 LEU B O 1
ATOM 2839 N N . VAL B 1 169 ? -4.644 34.169 23.097 1.00 20.97 167 VAL B N 1
ATOM 2840 C CA . VAL B 1 169 ? -4.148 33.737 24.390 1.00 20.49 167 VAL B CA 1
ATOM 2841 C C . VAL B 1 169 ? -3.182 32.576 24.202 1.00 21.32 167 VAL B C 1
ATOM 2842 O O . VAL B 1 169 ? -2.033 32.578 24.738 1.00 19.43 167 VAL B O 1
ATOM 2846 N N . GLU B 1 170 ? -3.619 31.562 23.438 1.00 21.00 168 GLU B N 1
ATOM 2847 C CA . GLU B 1 170 ? -2.745 30.414 23.225 1.00 21.14 168 GLU B CA 1
ATOM 2848 C C . GLU B 1 170 ? -1.485 30.781 22.417 1.00 20.57 168 GLU B C 1
ATOM 2849 O O . GLU B 1 170 ? -0.423 30.240 22.671 1.00 19.94 168 GLU B O 1
ATOM 2855 N N . GLY B 1 171 ? -1.609 31.682 21.450 1.00 20.78 169 GLY B N 1
ATOM 2856 C CA . GLY B 1 171 ? -0.484 32.121 20.661 1.00 20.02 169 GLY B CA 1
ATOM 2857 C C . GLY B 1 171 ? 0.475 32.926 21.498 1.00 19.88 169 GLY B C 1
ATOM 2858 O O . GLY B 1 171 ? 1.683 32.827 21.340 1.00 20.29 169 GLY B O 1
ATOM 2859 N N . ALA B 1 172 ? -0.058 33.746 22.409 1.00 20.37 170 ALA B N 1
ATOM 2860 C CA . ALA B 1 172 ? 0.783 34.489 23.336 1.00 19.47 170 ALA B CA 1
ATOM 2861 C C . ALA B 1 172 ? 1.609 33.504 24.193 1.00 19.44 170 ALA B C 1
ATOM 2862 O O . ALA B 1 172 ? 2.809 33.660 24.367 1.00 17.93 170 ALA B O 1
ATOM 2864 N N . ILE B 1 173 ? 0.951 32.478 24.711 1.00 19.09 171 ILE B N 1
ATOM 2865 C CA . ILE B 1 173 ? 1.646 31.471 25.532 1.00 19.15 171 ILE B CA 1
ATOM 2866 C C . ILE B 1 173 ? 2.779 30.790 24.713 1.00 19.65 171 ILE B C 1
ATOM 2867 O O . ILE B 1 173 ? 3.915 30.623 25.209 1.00 19.97 171 ILE B O 1
ATOM 2872 N N . LEU B 1 174 ? 2.469 30.413 23.465 1.00 18.97 172 LEU B N 1
ATOM 2873 C CA . LEU B 1 174 ? 3.459 29.817 22.589 1.00 20.08 172 LEU B CA 1
ATOM 2874 C C . LEU B 1 174 ? 4.685 30.691 22.458 1.00 19.82 172 LEU B C 1
ATOM 2875 O O . LEU B 1 174 ? 5.809 30.213 22.572 1.00 20.43 172 LEU B O 1
ATOM 2880 N N . ILE B 1 175 ? 4.464 31.965 22.193 1.00 20.53 173 ILE B N 1
ATOM 2881 C CA . ILE B 1 175 ? 5.566 32.899 21.968 1.00 20.46 173 ILE B CA 1
ATOM 2882 C C . ILE B 1 175 ? 6.422 32.988 23.240 1.00 21.49 173 ILE B C 1
ATOM 2883 O O . ILE B 1 175 ? 7.669 32.910 23.163 1.00 20.45 173 ILE B O 1
ATOM 2888 N N . HIS B 1 176 ? 5.759 33.099 24.410 1.00 22.33 174 HIS B N 1
ATOM 2889 C CA . HIS B 1 176 ? 6.467 33.101 25.678 1.00 21.94 174 HIS B CA 1
ATOM 2890 C C . HIS B 1 176 ? 7.282 31.833 25.908 1.00 23.63 174 HIS B C 1
ATOM 2891 O O . HIS B 1 176 ? 8.448 31.884 26.338 1.00 24.42 174 HIS B O 1
ATOM 2898 N N . ARG B 1 177 ? 6.700 30.686 25.616 1.00 23.94 175 ARG B N 1
ATOM 2899 C CA . ARG B 1 177 ? 7.433 29.450 25.874 1.00 24.24 175 ARG B CA 1
ATOM 2900 C C . ARG B 1 177 ? 8.585 29.188 24.894 1.00 23.63 175 ARG B C 1
ATOM 2901 O O . ARG B 1 177 ? 9.577 28.573 25.292 1.00 24.14 175 ARG B O 1
ATOM 2909 N N . ALA B 1 178 ? 8.468 29.712 23.676 1.00 22.92 176 ALA B N 1
ATOM 2910 C CA . ALA B 1 178 ? 9.495 29.551 22.649 1.00 23.98 176 ALA B CA 1
ATOM 2911 C C . ALA B 1 178 ? 10.634 30.527 22.965 1.00 24.43 176 ALA B C 1
ATOM 2912 O O . ALA B 1 178 ? 11.777 30.179 22.758 1.00 24.80 176 ALA B O 1
ATOM 2914 N N . THR B 1 179 ? 10.321 31.732 23.424 1.00 24.33 177 THR B N 1
ATOM 2915 C CA . THR B 1 179 ? 11.374 32.769 23.618 1.00 25.94 177 THR B CA 1
ATOM 2916 C C . THR B 1 179 ? 11.841 33.005 25.044 1.00 28.06 177 THR B C 1
ATOM 2917 O O . THR B 1 179 ? 12.852 33.678 25.230 1.00 28.10 177 THR B O 1
ATOM 2921 N N . LYS B 1 180 ? 11.099 32.493 26.043 1.00 29.27 178 LYS B N 1
ATOM 2922 C CA . LYS B 1 180 ? 11.330 32.789 27.458 1.00 31.53 178 LYS B CA 1
ATOM 2923 C C . LYS B 1 180 ? 11.337 34.285 27.825 1.00 31.05 178 LYS B C 1
ATOM 2924 O O . LYS B 1 180 ? 11.928 34.686 28.853 1.00 32.19 178 LYS B O 1
ATOM 2930 N N . ASN B 1 181 ? 10.684 35.101 26.996 1.00 29.15 179 ASN B N 1
ATOM 2931 C CA . ASN B 1 181 ? 10.651 36.528 27.162 1.00 28.04 179 ASN B CA 1
ATOM 2932 C C . ASN B 1 181 ? 9.224 37.058 27.188 1.00 26.51 179 ASN B C 1
ATOM 2933 O O . ASN B 1 181 ? 8.595 37.190 26.146 1.00 25.05 179 ASN B O 1
ATOM 2938 N N . ARG B 1 182 ? 8.750 37.422 28.382 1.00 25.29 180 ARG B N 1
ATOM 2939 C CA . ARG B 1 182 ? 7.396 37.932 28.563 1.00 24.87 180 ARG B CA 1
ATOM 2940 C C . ARG B 1 182 ? 7.122 39.232 27.831 1.00 24.32 180 ARG B C 1
ATOM 2941 O O . ARG B 1 182 ? 5.962 39.543 27.580 1.00 23.58 180 ARG B O 1
ATOM 2949 N N . ALA B 1 183 ? 8.155 39.987 27.457 1.00 23.91 181 ALA B N 1
ATOM 2950 C CA . ALA B 1 183 ? 7.913 41.218 26.680 1.00 24.31 181 ALA B CA 1
ATOM 2951 C C . ALA B 1 183 ? 7.236 40.961 25.336 1.00 23.87 181 ALA B C 1
ATOM 2952 O O . ALA B 1 183 ? 6.402 41.752 24.859 1.00 24.27 181 ALA B O 1
ATOM 2954 N N . TYR B 1 184 ? 7.592 39.843 24.724 1.00 23.51 182 TYR B N 1
ATOM 2955 C CA . TYR B 1 184 ? 7.089 39.482 23.410 1.00 23.16 182 TYR B CA 1
ATOM 2956 C C . TYR B 1 184 ? 5.650 39.061 23.471 1.00 21.91 182 TYR B C 1
ATOM 2957 O O . TYR B 1 184 ? 4.831 39.559 22.713 1.00 21.54 182 TYR B O 1
ATOM 2966 N N . SER B 1 185 ? 5.329 38.194 24.427 1.00 22.40 183 SER B N 1
ATOM 2967 C CA . SER B 1 185 ? 3.960 37.787 24.669 1.00 21.56 183 SER B CA 1
ATOM 2968 C C . SER B 1 185 ? 3.101 38.935 25.167 1.00 22.03 183 SER B C 1
ATOM 2969 O O . SER B 1 185 ? 1.911 38.947 24.875 1.00 20.13 183 SER B O 1
ATOM 2972 N N . ASP B 1 186 ? 3.686 39.920 25.878 1.00 21.49 184 ASP B N 1
ATOM 2973 C CA . ASP B 1 186 ? 2.932 41.048 26.336 1.00 23.11 184 ASP B CA 1
ATOM 2974 C C . ASP B 1 186 ? 2.295 41.828 25.192 1.00 23.28 184 ASP B C 1
ATOM 2975 O O . ASP B 1 186 ? 1.183 42.366 25.333 1.00 22.87 184 ASP B O 1
ATOM 2980 N N . TYR B 1 187 ? 2.986 41.906 24.048 1.00 24.05 185 TYR B N 1
ATOM 2981 C CA . TYR B 1 187 ? 2.386 42.530 22.862 1.00 23.20 185 TYR B CA 1
ATOM 2982 C C . TYR B 1 187 ? 1.124 41.858 22.409 1.00 23.11 185 TYR B C 1
ATOM 2983 O O . TYR B 1 187 ? 0.212 42.495 21.880 1.00 22.86 185 TYR B 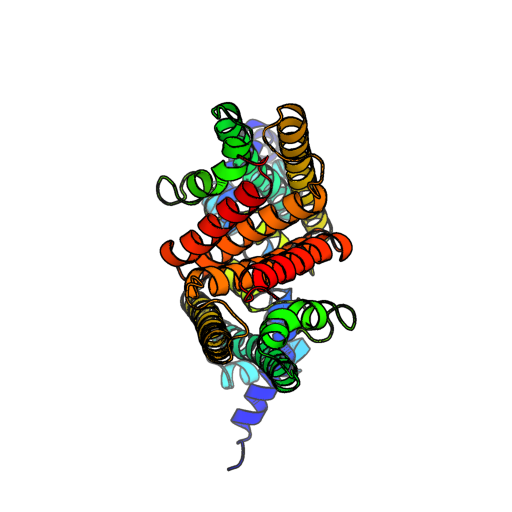O 1
ATOM 2992 N N . VAL B 1 188 ? 1.085 40.544 22.541 1.00 23.67 186 VAL B N 1
ATOM 2993 C CA . VAL B 1 188 ? -0.088 39.787 22.100 1.00 23.20 186 VAL B CA 1
ATOM 2994 C C . VAL B 1 188 ? -1.275 40.033 23.058 1.00 23.47 186 VAL B C 1
ATOM 2995 O O . VAL B 1 188 ? -2.425 40.212 22.617 1.00 22.99 186 VAL B O 1
ATOM 2999 N N . PHE B 1 189 ? -0.980 40.032 24.351 1.00 22.50 187 PHE B N 1
ATOM 3000 C CA . PHE B 1 189 ? -1.998 40.349 25.350 1.00 23.65 187 PHE B CA 1
ATOM 3001 C C . PHE B 1 189 ? -2.489 41.794 25.172 1.00 23.83 187 PHE B C 1
ATOM 3002 O O . PHE B 1 189 ? -3.641 42.076 25.394 1.00 23.81 187 PHE B O 1
ATOM 3010 N N . GLU B 1 190 ? -1.610 42.704 24.740 1.00 23.96 188 GLU B N 1
ATOM 3011 C CA . GLU B 1 190 ? -2.062 44.031 24.334 1.00 24.89 188 GLU B CA 1
ATOM 3012 C C . GLU B 1 190 ? -3.010 43.988 23.137 1.00 23.99 188 GLU B C 1
ATOM 3013 O O . GLU B 1 190 ? -4.003 44.663 23.134 1.00 22.15 188 GLU B O 1
ATOM 3019 N N . SER B 1 191 ? -2.686 43.192 22.120 1.00 24.09 189 SER B N 1
ATOM 3020 C CA . SER B 1 191 ? -3.617 42.991 21.000 1.00 23.82 189 SER B CA 1
ATOM 3021 C C . SER B 1 191 ? -4.957 42.366 21.416 1.00 23.31 189 SER B C 1
ATOM 3022 O O . SER B 1 191 ? -5.982 42.670 20.813 1.00 22.60 189 SER B O 1
ATOM 3025 N N . LEU B 1 192 ? -4.969 41.499 22.432 1.00 22.73 190 LEU B N 1
ATOM 3026 C CA . LEU B 1 192 ? -6.241 40.967 22.925 1.00 23.18 190 LEU B CA 1
ATOM 3027 C C . LEU B 1 192 ? -7.109 42.090 23.503 1.00 23.47 190 LEU B C 1
ATOM 3028 O O . LEU B 1 192 ? -8.302 42.160 23.242 1.00 22.25 190 LEU B O 1
ATOM 3033 N N . GLU B 1 193 ? -6.506 42.983 24.289 1.00 24.49 191 GLU B N 1
ATOM 3034 C CA . GLU B 1 193 ? -7.243 44.122 24.774 1.00 25.44 191 GLU B CA 1
ATOM 3035 C C . GLU B 1 193 ? -7.710 45.039 23.607 1.00 25.74 191 GLU B C 1
ATOM 3036 O O . GLU B 1 193 ? -8.858 45.535 23.628 1.00 24.77 191 GLU B O 1
ATOM 3042 N N . ASP B 1 194 ? -6.856 45.250 22.587 1.00 24.51 192 ASP B N 1
ATOM 3043 C CA . ASP B 1 194 ? -7.322 45.977 21.387 1.00 24.63 192 ASP B CA 1
ATOM 3044 C C . ASP B 1 194 ? -8.541 45.283 20.780 1.00 24.34 192 ASP B C 1
ATOM 3045 O O . ASP B 1 194 ? -9.513 45.931 20.441 1.00 22.09 192 ASP B O 1
ATOM 3050 N N . LEU B 1 195 ? -8.501 43.958 20.669 1.00 24.30 193 LEU B N 1
ATOM 3051 C CA . LEU B 1 195 ? -9.628 43.220 20.077 1.00 25.08 193 LEU B CA 1
ATOM 3052 C C . LEU B 1 195 ? -10.939 43.512 20.831 1.00 25.66 193 LEU B C 1
ATOM 3053 O O . LEU B 1 195 ? -11.959 43.799 20.227 1.00 25.66 193 LEU B O 1
ATOM 3058 N N . ILE B 1 196 ? -10.908 43.441 22.155 1.00 26.25 194 ILE B N 1
ATOM 3059 C CA . ILE B 1 196 ? -12.127 43.677 22.946 1.00 26.54 194 ILE B CA 1
ATOM 3060 C C . ILE B 1 196 ? -12.557 45.164 22.910 1.00 27.08 194 ILE B C 1
ATOM 3061 O O . ILE B 1 196 ? -13.731 45.477 22.740 1.00 27.11 194 ILE B O 1
ATOM 3066 N N . ALA B 1 197 ? -11.600 46.083 23.029 1.00 28.09 195 ALA B N 1
ATOM 3067 C CA . ALA B 1 197 ? -11.911 47.512 22.919 1.00 27.75 195 ALA B CA 1
ATOM 3068 C C . ALA B 1 197 ? -12.616 47.819 21.613 1.00 27.94 195 ALA B C 1
ATOM 3069 O O . ALA B 1 197 ? -13.515 48.648 21.573 1.00 26.68 195 ALA B O 1
ATOM 3071 N N . GLY B 1 198 ? -12.234 47.118 20.550 1.00 28.05 196 GLY B N 1
ATOM 3072 C CA . GLY B 1 198 ? -12.840 47.330 19.250 1.00 28.17 196 GLY B CA 1
ATOM 3073 C C . GLY B 1 198 ? -14.273 46.860 19.146 1.00 28.09 196 GLY B C 1
ATOM 3074 O O . GLY B 1 198 ? -14.953 47.206 18.176 1.00 27.69 196 GLY B O 1
ATOM 3075 N N . ILE B 1 199 ? -14.747 46.055 20.100 1.00 27.74 197 ILE B N 1
ATOM 3076 C CA . ILE B 1 199 ? -16.177 45.667 20.088 1.00 28.45 197 ILE B CA 1
ATOM 3077 C C . ILE B 1 199 ? -17.033 46.549 21.034 1.00 28.43 197 ILE B C 1
ATOM 3078 O O . ILE B 1 199 ? -18.246 46.393 21.100 1.00 27.31 197 ILE B O 1
ATOM 3083 N N . GLU B 1 200 ? -16.408 47.450 21.782 1.00 29.01 198 GLU B N 1
ATOM 3084 C CA . GLU B 1 200 ? -17.160 48.207 22.799 1.00 30.46 198 GLU B CA 1
ATOM 3085 C C . GLU B 1 200 ? -18.018 49.246 22.101 1.00 30.83 198 GLU B C 1
ATOM 3086 O O . GLU B 1 200 ? -17.627 49.711 21.033 1.00 30.01 198 GLU B O 1
ATOM 3092 N N . VAL B 1 201 ? -19.164 49.608 22.677 1.00 32.19 199 VAL B N 1
ATOM 3093 C CA . VAL B 1 201 ? -19.959 50.717 22.114 1.00 33.82 199 VAL B CA 1
ATOM 3094 C C . VAL B 1 201 ? -19.200 52.051 22.328 1.00 35.44 199 VAL B C 1
ATOM 3095 O O . VAL B 1 201 ? -18.520 52.222 23.327 1.00 34.43 199 VAL B O 1
ATOM 3099 N N . LYS B 1 202 ? -19.289 52.948 21.351 1.00 38.34 200 LYS B N 1
ATOM 3100 C CA . LYS B 1 202 ? -18.701 54.303 21.421 1.00 41.13 200 LYS B CA 1
ATOM 3101 C C . LYS B 1 202 ? -18.981 55.034 22.743 1.00 42.51 200 LYS B C 1
ATOM 3102 O O . LYS B 1 202 ? -20.140 55.137 23.164 1.00 42.97 200 LYS B O 1
ATOM 3108 N N . LYS B 1 203 ? -17.925 55.581 23.354 1.00 44.33 201 LYS B N 1
ATOM 3109 C CA . LYS B 1 203 ? -18.023 56.376 24.599 1.00 45.37 201 LYS B CA 1
ATOM 3110 C C . LYS B 1 203 ? -18.170 57.864 24.294 1.00 45.25 201 LYS B C 1
ATOM 3111 O O . LYS B 1 203 ? -19.112 58.280 23.613 1.00 45.53 201 LYS B O 1
#

Sequence (403 aa):
QAMKELSKSDRTRQFIIESTAPVFNVKGLAGTSLTDLTEATNLTKGSIYGNFENKEAVAIAAFDYNWGHVKSVLTAKVQACNTYKEMLLVYSSMYNDADGSLFPVGGCPLLNTTIEADDTHDALRKKAGEAILSWKKNLVTIIKKGIQAKEFRPDTDVTKIAFSMIALVEGAILIHRATKNRAYSDYVFESLEDLIAGIEVKKKELSKSDRTRQFIIESTAPVFNVKGLAGTSLTDLTEATNLTKGSIYGNFENKEAVAIAAFDYNWGHVKSVLTAKVQACNTYKEMLLVYSSMYNDADGSLFPVGGCPLLNTTIEADDTHDALRKKAGEAILSWKKNLVTIIKKGIQAKEFRPDTDVTKIAFSMIALVEGAILIHRATKNRAYSDYVFESLEDLIAGIEVKK

Secondary structure (DSSP, 8-state):
-HHHHHH-SHHHHHHHHHHHHHHHHHHHHHH--HHHHHHHHT--HHHHTTTSSSHHHHHHHHHHHHHHHHHHHHHHHHTT-SSHHHHHT-HHHHHHGGGGTTSPTTS-HHHHHHHHHTTT-HHHHHHHHHHHHHHHHHHHHHHHHHHHTTSB-TT--HHHHHHHHHHHHHHHHHHHHHH--HHHHHHHHHHHHHHHHTTBPP-/-PPPHHHHHHHHHHHHHHHHHHHHHHHH--HHHHHHHH---HHHHTTTSSSHHHHHHHHHHHHHHHHHHHHHHHHHT-SSHHHHTT-HHHHHHGGGGTTSPTTS-HHHHHHHHHTTT-HHHHHHHHHHHHHHHHHHHHHHHHHHHTTSB-TT--HHHHHHHHHHHHHHHHHHHHHH--HHHHHHHHHHHHHHHHTTBPP-

Solvent-accessible surface area: 18590 Å² total; per-residue (Å²): 90,62,121,93,134,136,19,144,42,122,205,33,98,70,94,0,9,77,25,0,0,43,30,15,12,32,86,16,37,51,22,1,50,65,85,25,0,35,142,38,4,136,49,85,123,15,8,0,65,20,20,11,149,67,59,70,31,0,7,42,11,1,11,70,83,6,16,23,73,9,107,70,23,30,64,62,55,21,144,85,34,147,39,61,55,77,23,0,34,13,9,40,38,3,5,28,65,74,116,15,79,57,18,17,98,6,0,1,1,0,2,17,22,0,14,51,2,11,61,71,28,96,44,10,30,115,50,0,3,116,8,0,44,53,17,25,116,90,2,17,66,19,0,120,85,0,43,145,53,169,36,1,76,115,110,17,62,18,40,32,8,0,0,0,1,0,0,8,5,4,1,0,0,1,0,23,51,0,18,138,53,62,53,57,0,69,68,0,13,75,8,4,95,67,45,0,45,44,11,28,44,194,203,262,166,100,51,184,61,59,137,29,91,71,94,0,12,83,27,0,0,48,35,16,12,32,84,15,30,50,21,0,52,74,76,26,0,35,122,38,6,139,47,95,124,55,37,0,64,68,36,11,154,57,51,72,30,0,6,43,17,0,10,67,83,6,16,25,73,4,100,68,28,23,65,61,55,18,138,83,33,148,63,66,48,85,37,0,29,13,4,41,41,6,4,28,65,65,119,17,89,50,13,19,103,8,3,1,1,0,1,15,18,0,13,50,2,27,66,72,30,74,49,12,20,95,62,0,3,109,9,0,63,56,16,37,137,75,1,28,60,17,0,116,109,0,26,148,55,163,43,0,89,110,115,17,65,19,35,29,11,0,1,0,0,0,0,8,4,3,1,0,0,1,0,22,37,0,16,123,55,56,53,56,0,71,65,0,14,80,7,4,86,67,38,0,47,46,9,52,63,202,253